Protein AF-A0A6A4F7N8-F1 (afdb_monomer)

Radius of gyration: 27.16 Å; Cα contacts (8 Å, |Δi|>4): 965; chains: 1; bounding box: 61×84×87 Å

Secondary structure (DSSP, 8-state):
---------------------PPPPP-S-SEEE---EE-S-SEEEE-TTT--TT-EEEEEEEEESSSEEEEEEEEEESS-EEEEEE-S-SEEEEEEPPTT--EEEEEEEEEEETTEEEEEEEEEEETTS-EEEEE---SEEEEEEPPTTEEEEEEEEEESSSEEEEEEEEEESS-----------S-----PPP----GGGEEE---EE-S-SEEEE-GGG--TT-EEEEEEEEESSSEEEEEEEEEESS-EEEEEE-S-SEEEEEEPPTT--EEEEEEEEEEETTEEEEEEEEEEETTS-EEEEE---SEEEEEEPPTTEEEEEEEEEESSSEEEEEEEEEETT--PPPTT------S-----S---TT------S---------------TTS-PPTT---BTTB-

Nearest PDB structures (foldseek):
  7v4z-assembly4_G  TM=8.578E-01  e=1.692E-09  Hordeum vulgare
  1ouw-assembly1_B  TM=8.356E-01  e=1.205E-08  Calystegia sepium
  7yww-assembly1_A  TM=8.250E-01  e=1.326E-08  Oryza sativa
  1ouw-assembly2_C  TM=8.397E-01  e=2.593E-08  Calystegia sepium
  4ddn-assembly1_B  TM=7.893E-01  e=7.774E-07  Ipomoea batatas

Solvent-accessible surface area (backbone atoms only — not comparable to full-atom values): 23179 Å² total; per-residue (Å²): 135,84,90,84,82,89,84,90,81,83,90,74,85,82,79,78,78,79,78,74,80,73,73,70,82,65,95,66,65,43,62,45,76,57,76,72,49,57,33,94,44,66,47,80,51,69,33,62,92,78,42,48,34,31,52,38,57,43,35,43,33,36,16,14,49,74,33,29,10,21,44,36,41,35,29,62,29,86,57,72,46,75,51,75,48,41,28,87,47,52,52,78,39,72,36,72,50,55,92,92,37,46,44,34,35,40,38,41,16,23,47,76,54,98,89,39,40,26,30,17,18,44,36,39,34,30,76,78,74,51,68,43,64,34,35,36,86,51,91,47,67,53,74,53,67,47,58,88,44,34,19,66,49,41,43,31,37,15,24,45,68,34,29,8,22,45,27,41,27,31,12,22,54,57,68,59,75,70,73,74,88,70,85,73,76,82,88,79,93,80,84,85,76,86,60,83,70,54,76,84,41,52,45,73,53,70,76,46,53,26,100,43,65,45,78,52,67,35,70,89,78,54,64,47,51,58,39,53,42,33,43,33,38,18,17,50,68,35,28,10,20,46,35,43,31,32,56,30,89,54,76,46,77,50,74,49,36,33,84,51,59,46,83,44,73,46,75,46,56,94,96,41,45,42,38,35,43,34,42,14,25,47,74,55,92,95,44,37,26,25,18,17,45,36,38,36,30,79,77,73,50,71,48,70,34,36,37,86,50,88,48,64,54,72,45,66,46,59,94,66,32,25,66,64,45,43,33,39,16,26,42,63,36,28,10,20,47,21,48,32,25,31,32,56,83,34,48,68,86,54,55,81,55,79,78,79,77,82,85,71,87,76,96,69,82,86,71,47,67,89,71,91,76,87,73,90,66,98,68,99,69,89,82,87,70,86,76,71,43,76,51,47,103,81,73,45,53,59,94,95,43,62,84,50,100,91,35,35

pLDDT: mean 78.77, std 23.26, range [24.44, 98.81]

InterPro domains:
  IPR001229 Jacalin-like lectin domain [PF01419] (35-168)
  IPR001229 Jacalin-like lectin domain [PF01419] (207-340)
  IPR001229 Jacalin-like lectin domain [PS51752] (31-172)
  IPR001229 Jacalin-like lectin domain [PS51752] (202-343)
  IPR001229 Jacalin-like lectin domain [SM00915] (42-172)
  IPR001229 Jacalin-like lectin domain [SM00915] (213-343)
  IPR036404 Jacalin-like lectin domain superfamily [G3DSA:2.100.10.30] (33-184)
  IPR036404 Jacalin-like lectin domain superfamily [G3DSA:2.100.10.30] (201-351)
  IPR036404 Jacalin-like lectin domain superfamily [SSF51101] (31-171)
  IPR036404 Jacalin-like lectin domain superfamily [SSF51101] (205-341)

Structure (mmCIF, N/CA/C/O backbone):
data_AF-A0A6A4F7N8-F1
#
_entry.id   AF-A0A6A4F7N8-F1
#
loop_
_atom_site.group_PDB
_atom_site.id
_atom_site.type_symbol
_atom_site.label_atom_id
_atom_site.label_alt_id
_atom_site.label_comp_id
_atom_site.label_asym_id
_atom_site.label_entity_id
_atom_site.label_seq_id
_atom_site.pdbx_PDB_ins_code
_atom_site.Cartn_x
_atom_site.Cartn_y
_atom_site.Cartn_z
_atom_site.occupancy
_atom_site.B_iso_or_equiv
_atom_site.auth_seq_id
_atom_site.auth_comp_id
_atom_site.auth_asym_id
_atom_site.auth_atom_id
_atom_site.pdbx_PDB_model_num
ATOM 1 N N . MET A 1 1 ? 27.878 -59.744 -62.818 1.00 39.66 1 MET A N 1
ATOM 2 C CA . MET A 1 1 ? 27.645 -59.749 -61.360 1.00 39.66 1 MET A CA 1
ATOM 3 C C . MET A 1 1 ? 26.436 -58.867 -61.068 1.00 39.66 1 MET A C 1
ATOM 5 O O . MET A 1 1 ? 26.346 -57.807 -61.661 1.00 39.66 1 MET A O 1
ATOM 9 N N . ALA A 1 2 ? 25.505 -59.391 -60.266 1.00 36.53 2 ALA A N 1
ATOM 10 C CA . ALA A 1 2 ? 24.404 -58.756 -59.524 1.00 36.53 2 ALA A CA 1
ATOM 11 C C . ALA A 1 2 ? 23.694 -57.479 -60.055 1.00 36.53 2 ALA A C 1
ATOM 13 O O . ALA A 1 2 ? 24.204 -56.371 -59.967 1.00 36.53 2 ALA A O 1
ATOM 14 N N . LYS A 1 3 ? 22.448 -57.689 -60.512 1.00 32.81 3 LYS A N 1
ATOM 15 C CA . LYS A 1 3 ? 21.167 -57.090 -60.061 1.00 32.81 3 LYS A CA 1
ATOM 16 C C . LYS A 1 3 ? 21.218 -55.771 -59.250 1.00 32.81 3 LYS A C 1
ATOM 18 O O . LYS A 1 3 ? 21.726 -55.768 -58.136 1.00 32.81 3 LYS A O 1
ATOM 23 N N . ALA A 1 4 ? 20.485 -54.752 -59.708 1.00 33.03 4 ALA A N 1
ATOM 24 C CA . ALA A 1 4 ? 19.748 -53.838 -58.827 1.00 33.03 4 ALA A CA 1
ATOM 25 C C . ALA A 1 4 ? 18.438 -53.404 -59.507 1.00 33.03 4 ALA A C 1
ATOM 27 O O . ALA A 1 4 ? 18.442 -52.892 -60.625 1.00 33.03 4 ALA A O 1
ATOM 28 N N . LEU A 1 5 ? 17.329 -53.719 -58.834 1.00 34.34 5 LEU A N 1
ATOM 29 C CA . LEU A 1 5 ? 15.962 -53.336 -59.163 1.00 34.34 5 LEU A CA 1
ATOM 30 C C . LEU A 1 5 ? 15.693 -51.894 -58.711 1.00 34.34 5 LEU A C 1
ATOM 32 O O . LEU A 1 5 ? 16.284 -51.408 -57.752 1.00 34.34 5 LEU A O 1
ATOM 36 N N . VAL A 1 6 ? 14.741 -51.290 -59.412 1.00 36.12 6 VAL A N 1
ATOM 37 C CA . VAL A 1 6 ? 14.016 -50.050 -59.127 1.00 36.12 6 VAL A CA 1
ATOM 38 C C . VAL A 1 6 ? 13.263 -50.142 -57.798 1.00 36.12 6 VAL A C 1
ATOM 40 O O . VAL A 1 6 ? 12.616 -51.157 -57.567 1.00 36.12 6 VAL A O 1
ATOM 43 N N . GLU A 1 7 ? 13.238 -49.060 -57.013 1.00 30.28 7 GLU A N 1
ATOM 44 C CA . GLU A 1 7 ? 11.998 -48.625 -56.357 1.00 30.28 7 GLU A CA 1
ATOM 45 C C . GLU A 1 7 ? 12.020 -47.139 -55.968 1.00 30.28 7 GLU A C 1
ATOM 47 O O . GLU A 1 7 ? 13.018 -46.578 -55.524 1.00 30.28 7 GLU A O 1
ATOM 52 N N . THR A 1 8 ? 10.880 -46.512 -56.230 1.00 35.34 8 THR A N 1
ATOM 53 C CA . THR A 1 8 ? 10.496 -45.119 -56.016 1.00 35.34 8 THR A CA 1
ATOM 54 C C . THR A 1 8 ? 10.197 -44.845 -54.543 1.00 35.34 8 THR A C 1
ATOM 56 O O . THR A 1 8 ? 9.385 -45.552 -53.952 1.00 35.34 8 THR A O 1
ATOM 59 N N . GLY A 1 9 ? 10.786 -43.789 -53.973 1.00 30.59 9 GLY A N 1
ATOM 60 C CA . GLY A 1 9 ? 10.521 -43.323 -52.609 1.00 30.59 9 GLY A CA 1
ATOM 61 C C . GLY A 1 9 ? 9.849 -41.950 -52.594 1.00 30.59 9 GLY A C 1
ATOM 62 O O . GLY A 1 9 ? 10.408 -40.974 -53.086 1.00 30.59 9 GLY A O 1
ATOM 63 N N . SER A 1 10 ? 8.638 -41.928 -52.043 1.00 32.28 10 SER A N 1
ATOM 64 C CA . SER A 1 10 ? 7.739 -40.800 -51.792 1.00 32.28 10 SER A CA 1
ATOM 65 C C . SER A 1 10 ? 8.387 -39.667 -50.990 1.00 32.28 10 SER A C 1
ATOM 67 O O . SER A 1 10 ? 8.992 -39.913 -49.950 1.00 32.28 10 SER A O 1
ATOM 69 N N . GLY A 1 11 ? 8.197 -38.421 -51.433 1.00 32.28 11 GLY A N 1
ATOM 70 C CA . GLY A 1 11 ? 8.477 -37.233 -50.631 1.00 32.28 11 GLY A CA 1
ATOM 71 C C . GLY A 1 11 ? 7.381 -37.024 -49.587 1.00 32.28 11 GLY A C 1
ATOM 72 O O . GLY A 1 11 ? 6.238 -36.760 -49.949 1.00 32.28 11 GLY A O 1
ATOM 73 N N . SER A 1 12 ? 7.742 -37.130 -48.310 1.00 29.95 12 SER A N 1
ATOM 74 C CA . SER A 1 12 ? 6.947 -36.625 -47.188 1.00 29.95 12 SER A CA 1
ATOM 75 C C . SER A 1 12 ? 7.610 -35.356 -46.667 1.00 29.95 12 SER A C 1
ATOM 77 O O . SER A 1 12 ? 8.801 -35.348 -46.368 1.00 29.95 12 SER A O 1
ATOM 79 N N . GLN A 1 13 ? 6.835 -34.274 -46.614 1.00 29.92 13 GLN A N 1
ATOM 80 C CA . GLN A 1 13 ? 7.189 -33.051 -45.908 1.00 29.92 13 GLN A CA 1
ATOM 81 C C . GLN A 1 13 ? 7.127 -33.332 -44.405 1.00 29.92 13 GLN A C 1
ATOM 83 O O . GLN A 1 13 ? 6.039 -33.481 -43.855 1.00 29.92 13 GLN A O 1
ATOM 88 N N . ASP A 1 14 ? 8.286 -33.392 -43.755 1.00 28.14 14 ASP A N 1
ATOM 89 C CA . ASP A 1 14 ? 8.378 -33.311 -42.300 1.00 28.14 14 ASP A CA 1
ATOM 90 C C . ASP A 1 14 ? 8.154 -31.853 -41.878 1.00 28.14 14 ASP A C 1
ATOM 92 O O . ASP A 1 14 ? 9.043 -31.002 -41.948 1.00 28.14 14 ASP A O 1
ATOM 96 N N . THR A 1 15 ? 6.928 -31.549 -41.460 1.00 29.78 15 THR A N 1
ATOM 97 C CA . THR A 1 15 ? 6.633 -30.400 -40.605 1.00 29.78 15 THR A CA 1
ATOM 98 C C . THR A 1 15 ? 7.180 -30.701 -39.215 1.00 29.78 15 THR A C 1
ATOM 100 O O . THR A 1 15 ? 6.550 -31.411 -38.435 1.00 29.78 15 THR A O 1
ATOM 103 N N . ALA A 1 16 ? 8.365 -30.176 -38.910 1.00 30.81 16 ALA A N 1
ATOM 104 C CA . ALA A 1 16 ? 8.870 -30.127 -37.547 1.00 30.81 16 ALA A CA 1
ATOM 105 C C . ALA A 1 16 ? 8.007 -29.142 -36.743 1.00 30.81 16 ALA A C 1
ATOM 107 O O . ALA A 1 16 ? 8.150 -27.924 -36.867 1.00 30.81 16 ALA A O 1
ATOM 108 N N . GLU A 1 17 ? 7.078 -29.677 -35.951 1.00 28.11 17 GLU A N 1
ATOM 109 C CA . GLU A 1 17 ? 6.433 -28.941 -34.870 1.00 28.11 17 GLU A CA 1
ATOM 110 C C . GLU A 1 17 ? 7.518 -28.462 -33.901 1.00 28.11 17 GLU A C 1
ATOM 112 O O . GLU A 1 17 ? 8.227 -29.246 -33.270 1.00 28.11 17 GLU A O 1
ATOM 117 N N . SER A 1 18 ? 7.664 -27.140 -33.828 1.00 30.22 18 SER A N 1
ATOM 118 C CA . SER A 1 18 ? 8.419 -26.452 -32.790 1.00 30.22 18 SER A CA 1
ATOM 119 C C . SER A 1 18 ? 7.802 -26.809 -31.441 1.00 30.22 18 SER A C 1
ATOM 121 O O . SER A 1 18 ? 6.701 -26.360 -31.114 1.00 30.22 18 SER A O 1
ATOM 123 N N . SER A 1 19 ? 8.502 -27.640 -30.671 1.00 29.81 19 SER A N 1
ATOM 124 C CA . SER A 1 19 ? 8.183 -27.935 -29.281 1.00 29.81 19 SER A CA 1
ATOM 125 C C . SER A 1 19 ? 8.354 -26.658 -28.460 1.00 29.81 19 SER A C 1
ATOM 127 O O . SER A 1 19 ? 9.439 -26.365 -27.954 1.00 29.81 19 SER A O 1
ATOM 129 N N . GLY A 1 20 ? 7.283 -25.870 -28.363 1.00 30.77 20 GLY A N 1
ATOM 130 C CA . GLY A 1 20 ? 7.174 -24.803 -27.384 1.00 30.77 20 GLY A CA 1
ATOM 131 C C . GLY A 1 20 ? 7.358 -25.414 -26.003 1.00 30.77 20 GLY A C 1
ATOM 132 O O . GLY A 1 20 ? 6.534 -26.209 -25.556 1.00 30.77 20 GLY A O 1
ATOM 133 N N . SER A 1 21 ? 8.472 -25.083 -25.356 1.00 34.00 21 SER A N 1
ATOM 134 C CA . SER A 1 21 ? 8.703 -25.396 -23.952 1.00 34.00 21 SER A CA 1
ATOM 135 C C . SER A 1 21 ? 7.669 -24.624 -23.138 1.00 34.00 21 SER A C 1
ATOM 137 O O . SER A 1 21 ? 7.878 -23.458 -22.813 1.00 34.00 21 SER A O 1
ATOM 139 N N . SER A 1 22 ? 6.520 -25.240 -22.858 1.00 37.38 22 SER A N 1
ATOM 140 C CA . SER A 1 22 ? 5.558 -24.692 -21.910 1.00 37.38 22 SER A CA 1
ATOM 141 C C . SER A 1 22 ? 6.234 -24.640 -20.547 1.00 37.38 22 SER A C 1
ATOM 143 O O . SER A 1 22 ? 6.645 -25.680 -20.026 1.00 37.38 22 SER A O 1
ATOM 145 N N . ALA A 1 23 ? 6.370 -23.435 -19.995 1.00 40.47 23 ALA A N 1
ATOM 146 C CA . ALA A 1 23 ? 6.816 -23.247 -18.625 1.00 40.47 23 ALA A CA 1
ATOM 147 C C . ALA A 1 23 ? 5.964 -24.125 -17.682 1.00 40.47 23 ALA A C 1
ATOM 149 O O . ALA A 1 23 ? 4.757 -24.264 -17.916 1.00 40.47 23 ALA A O 1
ATOM 150 N N . PRO A 1 24 ? 6.569 -24.753 -16.659 1.00 37.06 24 PRO A N 1
ATOM 151 C CA . PRO A 1 24 ? 5.823 -25.526 -15.675 1.00 37.06 24 PRO A CA 1
ATOM 152 C C . PRO A 1 24 ? 4.727 -24.655 -15.049 1.00 37.06 24 PRO A C 1
ATOM 154 O O . PRO A 1 24 ? 4.940 -23.474 -14.777 1.00 37.06 24 PRO A O 1
ATOM 157 N N . ALA A 1 25 ? 3.536 -25.230 -14.871 1.00 41.81 25 ALA A N 1
ATOM 158 C CA . ALA A 1 25 ? 2.401 -24.527 -14.285 1.00 41.81 25 ALA A CA 1
ATOM 159 C C . ALA A 1 25 ? 2.741 -24.117 -12.838 1.00 41.81 25 ALA A C 1
ATOM 161 O O . ALA A 1 25 ? 3.107 -24.992 -12.049 1.00 41.81 25 ALA A O 1
ATOM 162 N N . PRO A 1 26 ? 2.647 -22.826 -12.478 1.00 42.94 26 PRO A N 1
ATOM 163 C CA . PRO A 1 26 ? 2.973 -22.385 -11.131 1.00 42.94 26 PRO A CA 1
ATOM 164 C C . PRO A 1 26 ? 1.916 -22.881 -10.140 1.00 42.94 26 PRO A C 1
ATOM 166 O O . PRO A 1 26 ? 0.716 -22.781 -10.390 1.00 42.94 26 PRO A O 1
ATOM 169 N N . SER A 1 27 ? 2.370 -23.397 -8.999 1.00 49.97 27 SER A N 1
ATOM 170 C CA . SER A 1 27 ? 1.542 -23.796 -7.853 1.00 49.97 27 SER A CA 1
ATOM 171 C C . SER A 1 27 ? 1.444 -22.684 -6.792 1.00 49.97 27 SER A C 1
ATOM 173 O O . SER A 1 27 ? 1.339 -22.985 -5.606 1.00 49.97 27 SER A O 1
ATOM 175 N N . GLY A 1 28 ? 1.573 -21.413 -7.196 1.00 57.69 28 GLY A N 1
ATOM 176 C CA . GLY A 1 28 ? 1.680 -20.245 -6.308 1.00 57.69 28 GLY A CA 1
ATOM 177 C C . GLY A 1 28 ? 0.606 -19.170 -6.551 1.00 57.69 28 GLY A C 1
ATOM 178 O O . GLY A 1 28 ? -0.190 -19.304 -7.484 1.00 57.69 28 GLY A O 1
ATOM 179 N N . PRO A 1 29 ? 0.573 -18.099 -5.730 1.00 65.88 29 PRO A N 1
ATOM 180 C CA . PRO A 1 29 ? -0.436 -17.033 -5.800 1.00 65.88 29 PRO A CA 1
ATOM 181 C C . PRO A 1 29 ? -0.408 -16.276 -7.135 1.00 65.88 29 PRO A C 1
ATOM 183 O O . PRO A 1 29 ? 0.623 -16.201 -7.799 1.00 65.88 29 PRO A O 1
ATOM 186 N N . ALA A 1 30 ? -1.523 -15.668 -7.544 1.00 75.25 30 ALA A N 1
ATOM 187 C CA . ALA A 1 30 ? -1.609 -14.937 -8.815 1.00 75.25 30 ALA A CA 1
ATOM 188 C C . ALA A 1 30 ? -0.618 -13.758 -8.915 1.00 75.25 30 ALA A C 1
ATOM 190 O O . ALA A 1 30 ? -0.170 -13.421 -10.017 1.00 75.25 30 ALA A O 1
ATOM 191 N N . VAL A 1 31 ? -0.271 -13.160 -7.772 1.00 77.94 31 VAL A N 1
ATOM 192 C CA . VAL A 1 31 ? 0.552 -11.956 -7.634 1.00 77.94 31 VAL A CA 1
ATOM 193 C C . VAL A 1 31 ? 1.546 -12.140 -6.482 1.00 77.94 31 VAL A C 1
ATOM 195 O O . VAL A 1 31 ? 1.195 -12.743 -5.479 1.00 77.94 31 VAL A O 1
ATOM 198 N N . GLN A 1 32 ? 2.768 -11.616 -6.606 1.00 77.50 32 GLN A N 1
ATOM 199 C CA . GLN A 1 32 ? 3.774 -11.551 -5.538 1.00 77.50 32 GLN A CA 1
ATOM 200 C C . GLN A 1 32 ? 4.515 -10.211 -5.582 1.00 77.50 32 GLN A C 1
ATOM 202 O O . GLN A 1 32 ? 4.774 -9.679 -6.659 1.00 77.50 32 GLN A O 1
ATOM 207 N N . LEU A 1 33 ? 4.890 -9.664 -4.426 1.00 72.56 33 LEU A N 1
ATOM 208 C CA . LEU A 1 33 ? 5.700 -8.445 -4.347 1.00 72.56 33 LEU A CA 1
ATOM 209 C C . LEU A 1 33 ? 7.184 -8.789 -4.209 1.00 72.56 33 LEU A C 1
ATOM 211 O O . LEU A 1 33 ? 7.547 -9.748 -3.530 1.00 72.56 33 LEU A O 1
ATOM 215 N N . SER A 1 34 ? 8.049 -7.998 -4.838 1.00 73.94 34 SER A N 1
ATOM 216 C CA . SER A 1 34 ? 9.492 -8.076 -4.608 1.00 73.94 34 SER A CA 1
ATOM 217 C C . SER A 1 34 ? 9.927 -7.324 -3.345 1.00 73.94 34 SER A C 1
ATOM 219 O O . SER A 1 34 ? 9.156 -6.588 -2.738 1.00 73.94 34 SER A O 1
ATOM 221 N N . GLU A 1 35 ? 11.211 -7.425 -2.999 1.00 71.44 35 GLU A N 1
ATOM 222 C CA . GLU A 1 35 ? 11.867 -6.397 -2.180 1.00 71.44 35 GLU A CA 1
ATOM 223 C C . GLU A 1 35 ? 11.902 -5.035 -2.906 1.00 71.44 35 GLU A C 1
ATOM 225 O O . GLU A 1 35 ? 11.651 -4.947 -4.113 1.00 71.44 35 GLU A O 1
ATOM 230 N N . THR A 1 36 ? 12.218 -3.970 -2.170 1.00 77.88 36 THR A N 1
ATOM 231 C CA . THR A 1 36 ? 12.281 -2.597 -2.690 1.00 77.88 36 THR A CA 1
ATOM 232 C C . THR A 1 36 ? 13.697 -2.042 -2.676 1.00 77.88 36 THR A C 1
ATOM 234 O O . THR A 1 36 ? 14.453 -2.281 -1.737 1.00 77.88 36 THR A O 1
ATOM 237 N N . PHE A 1 37 ? 14.006 -1.193 -3.649 1.00 78.50 37 PHE A N 1
ATOM 238 C CA . PHE A 1 37 ? 15.252 -0.434 -3.737 1.00 78.50 37 PHE A CA 1
ATOM 239 C C . PHE A 1 37 ? 14.975 1.064 -3.617 1.00 78.50 37 PHE A C 1
ATOM 241 O O . PHE A 1 37 ? 13.928 1.516 -4.071 1.00 78.50 37 PHE A O 1
ATOM 248 N N . GLY A 1 38 ? 15.906 1.840 -3.056 1.00 88.75 38 GLY A N 1
ATOM 249 C CA . GLY A 1 38 ? 15.781 3.298 -2.937 1.00 88.75 38 GLY A CA 1
ATOM 250 C C . GLY A 1 38 ? 15.527 3.785 -1.511 1.00 88.75 38 GLY A C 1
ATOM 251 O O . GLY A 1 38 ? 16.047 3.209 -0.557 1.00 88.75 38 GLY A O 1
ATOM 252 N N . GLY A 1 39 ? 14.778 4.880 -1.349 1.00 75.12 39 GLY A N 1
ATOM 253 C CA . GLY A 1 39 ? 14.592 5.507 -0.036 1.00 75.12 39 GLY A CA 1
ATOM 254 C C . GLY A 1 39 ? 13.250 6.210 0.187 1.00 75.12 39 GLY A C 1
ATOM 255 O O . GLY A 1 39 ? 12.365 6.181 -0.658 1.00 75.12 39 GLY A O 1
ATOM 256 N N . PRO A 1 40 ? 13.065 6.829 1.364 1.00 72.94 40 PRO A N 1
ATOM 257 C CA . PRO A 1 40 ? 11.741 7.121 1.922 1.00 72.94 40 PRO A CA 1
ATOM 258 C C . PRO A 1 40 ? 11.077 8.398 1.380 1.00 72.94 40 PRO A C 1
ATOM 260 O O . PRO A 1 40 ? 10.094 8.862 1.951 1.00 72.94 40 PRO A O 1
ATOM 263 N N . HIS A 1 41 ? 11.615 9.015 0.330 1.00 77.06 41 HIS A N 1
ATOM 264 C CA . HIS A 1 41 ? 11.102 10.280 -0.209 1.00 77.06 41 HIS A CA 1
ATOM 265 C C . HIS A 1 41 ? 10.006 10.039 -1.256 1.00 77.06 41 HIS A C 1
ATOM 267 O O . HIS A 1 41 ? 9.664 8.894 -1.518 1.00 77.06 41 HIS A O 1
ATOM 273 N N . GLY A 1 42 ? 9.409 11.101 -1.801 1.00 79.12 42 GLY A N 1
ATOM 274 C CA . GLY A 1 42 ? 8.319 10.993 -2.779 1.00 79.12 42 GLY A CA 1
ATOM 275 C C . GLY A 1 42 ? 6.948 10.663 -2.172 1.00 79.12 42 GLY A C 1
ATOM 276 O O . GLY A 1 42 ? 6.782 10.594 -0.950 1.00 79.12 42 GLY A O 1
ATOM 277 N N . ASN A 1 43 ? 5.960 10.486 -3.046 1.00 73.94 43 ASN A N 1
ATOM 278 C CA . ASN A 1 43 ? 4.599 10.039 -2.758 1.00 73.94 43 ASN A CA 1
ATOM 279 C C . ASN A 1 43 ? 4.467 8.551 -3.077 1.00 73.94 43 ASN A C 1
ATOM 281 O O . ASN A 1 43 ? 5.118 8.060 -3.987 1.00 73.94 43 ASN A O 1
ATOM 285 N N . GLU A 1 44 ? 3.629 7.829 -2.345 1.00 74.06 44 GLU A N 1
ATOM 286 C CA . GLU A 1 44 ? 3.449 6.389 -2.556 1.00 74.06 44 GLU A CA 1
ATOM 287 C C . GLU A 1 44 ? 2.588 6.082 -3.784 1.00 74.06 44 GLU A C 1
ATOM 289 O O . GLU A 1 44 ? 1.570 6.736 -4.019 1.00 74.06 44 GLU A O 1
ATOM 294 N N . PHE A 1 45 ? 2.954 5.025 -4.510 1.00 77.38 45 PHE A N 1
ATOM 295 C CA . PHE A 1 45 ? 2.166 4.451 -5.598 1.00 77.38 45 PHE A CA 1
ATOM 296 C C . PHE A 1 45 ? 2.171 2.916 -5.527 1.00 77.38 45 PHE A C 1
ATOM 298 O O . PHE A 1 45 ? 3.107 2.302 -5.007 1.00 77.38 45 PHE A O 1
ATOM 305 N N . SER A 1 46 ? 1.128 2.275 -6.061 1.00 81.81 46 SER A N 1
ATOM 306 C CA . SER A 1 46 ? 1.080 0.816 -6.216 1.00 81.81 46 SER A CA 1
ATOM 307 C C . SER A 1 46 ? 0.103 0.384 -7.306 1.00 81.81 46 SER A C 1
ATOM 309 O O . SER A 1 46 ? -1.065 0.775 -7.303 1.00 81.81 46 SER A O 1
ATOM 311 N N . ASP A 1 47 ? 0.576 -0.494 -8.186 1.00 75.88 47 ASP A N 1
ATOM 312 C CA . ASP A 1 47 ? -0.205 -1.158 -9.232 1.00 75.88 47 ASP A CA 1
ATOM 313 C C . ASP A 1 47 ? -0.759 -2.514 -8.773 1.00 75.88 47 ASP A C 1
ATOM 315 O O . ASP A 1 47 ? -1.478 -3.174 -9.523 1.00 75.88 47 ASP A O 1
ATOM 319 N N . GLN A 1 48 ? -0.446 -2.954 -7.547 1.00 75.69 48 GLN A N 1
ATOM 320 C CA . GLN A 1 48 ? -0.741 -4.308 -7.063 1.00 75.69 48 GLN A CA 1
ATOM 321 C C . GLN A 1 48 ? -2.219 -4.690 -7.216 1.00 75.69 48 GLN A C 1
ATOM 323 O O . GLN A 1 48 ? -2.520 -5.788 -7.664 1.00 75.69 48 GLN A O 1
ATOM 328 N N . SER A 1 49 ? -3.143 -3.777 -6.896 1.00 70.62 49 SER A N 1
ATOM 329 C CA . SER A 1 49 ? -4.593 -4.031 -6.994 1.00 70.62 49 SER A CA 1
ATOM 330 C C . SER A 1 49 ? -5.113 -4.184 -8.430 1.00 70.62 49 SER A C 1
ATOM 332 O O . SER A 1 49 ? -6.213 -4.693 -8.640 1.00 70.62 49 SER A O 1
ATOM 334 N N . ALA A 1 50 ? -4.343 -3.723 -9.417 1.00 73.69 50 ALA A N 1
ATOM 335 C CA . ALA A 1 50 ? -4.674 -3.787 -10.836 1.00 73.69 50 ALA A CA 1
ATOM 336 C C . ALA A 1 50 ? -3.896 -4.889 -11.579 1.00 73.69 50 ALA A C 1
ATOM 338 O O . ALA A 1 50 ? -4.267 -5.253 -12.702 1.00 73.69 50 ALA A O 1
ATOM 339 N N . ALA A 1 51 ? -2.827 -5.409 -10.973 1.00 79.75 51 ALA A N 1
ATOM 340 C CA . ALA A 1 51 ? -2.032 -6.505 -11.500 1.00 79.75 51 ALA A CA 1
ATOM 341 C C . ALA A 1 51 ? -2.778 -7.840 -11.337 1.00 79.75 51 ALA A C 1
ATOM 343 O O . ALA A 1 51 ? -3.372 -8.118 -10.300 1.00 79.75 51 ALA A O 1
ATOM 344 N N . THR A 1 52 ? -2.773 -8.667 -12.379 1.00 83.69 52 THR A N 1
ATOM 345 C CA . THR A 1 52 ? -3.528 -9.929 -12.445 1.00 83.69 52 THR A CA 1
ATOM 346 C C . THR A 1 52 ? -2.704 -11.012 -13.136 1.00 83.69 52 THR A C 1
ATOM 348 O O . THR A 1 52 ? -1.777 -10.721 -13.892 1.00 83.69 52 THR A O 1
ATOM 351 N N . SER A 1 53 ? -3.027 -12.282 -12.888 1.00 86.75 53 SER A N 1
ATOM 352 C CA . SER A 1 53 ? -2.369 -13.392 -13.583 1.00 86.75 53 SER A CA 1
ATOM 353 C C . SER A 1 53 ? -2.686 -13.394 -15.087 1.00 86.75 53 SER A C 1
ATOM 355 O O . SER A 1 53 ? -3.696 -12.855 -15.545 1.00 86.75 53 SER A O 1
ATOM 357 N N . GLY A 1 54 ? -1.807 -13.996 -15.885 1.00 86.06 54 GLY A N 1
ATOM 358 C CA . GLY A 1 54 ? -1.972 -14.075 -17.336 1.00 86.06 54 GLY A CA 1
ATOM 359 C C . GLY A 1 54 ? -1.815 -12.743 -18.069 1.00 86.06 54 GLY A C 1
ATOM 360 O O . GLY A 1 54 ? -2.276 -12.616 -19.207 1.00 86.06 54 GLY A O 1
ATOM 361 N N . GLN A 1 55 ? -1.189 -11.739 -17.442 1.00 94.56 55 GLN A N 1
ATOM 362 C CA . GLN A 1 55 ? -0.934 -10.463 -18.100 1.00 94.56 55 GLN A CA 1
ATOM 363 C C . GLN A 1 55 ? -0.103 -10.629 -19.380 1.00 94.56 55 GLN A C 1
ATOM 365 O O . GLN A 1 55 ? 0.790 -11.463 -19.477 1.00 94.56 55 GLN A O 1
ATOM 370 N N . THR A 1 56 ? -0.383 -9.809 -20.389 1.00 96.00 56 THR A N 1
ATOM 371 C CA . THR A 1 56 ? 0.448 -9.706 -21.594 1.00 96.00 56 THR A CA 1
ATOM 372 C C . THR A 1 56 ? 1.041 -8.311 -21.667 1.00 96.00 56 THR A C 1
ATOM 374 O O . THR A 1 56 ? 0.356 -7.355 -22.053 1.00 96.00 56 THR A O 1
ATOM 377 N N . ILE A 1 57 ? 2.314 -8.205 -21.289 1.00 98.06 57 ILE A N 1
ATOM 378 C CA . ILE A 1 57 ? 3.087 -6.967 -21.357 1.00 98.06 57 ILE A CA 1
ATOM 379 C C . ILE A 1 57 ? 3.524 -6.724 -22.801 1.00 98.06 57 ILE A C 1
ATOM 381 O O . ILE A 1 57 ? 4.025 -7.619 -23.473 1.00 98.06 57 ILE A O 1
ATOM 385 N N . THR A 1 58 ? 3.317 -5.505 -23.287 1.00 97.81 58 THR A N 1
ATOM 386 C CA . THR A 1 58 ? 3.625 -5.117 -24.673 1.00 97.81 58 THR A CA 1
ATOM 387 C C . THR A 1 58 ? 4.803 -4.168 -24.771 1.00 97.81 58 THR A C 1
ATOM 389 O O . THR A 1 58 ? 5.589 -4.258 -25.717 1.00 97.81 58 THR A O 1
ATOM 392 N N . SER A 1 59 ? 4.967 -3.280 -23.794 1.00 98.31 59 SER A N 1
ATOM 393 C CA . SER A 1 59 ? 6.133 -2.417 -23.728 1.00 98.31 59 SER A CA 1
ATOM 394 C C . SER A 1 59 ? 6.459 -2.002 -22.298 1.00 98.31 59 SER A C 1
ATOM 396 O O . SER A 1 59 ? 5.588 -1.956 -21.426 1.00 98.31 59 SER A O 1
ATOM 398 N N . LEU A 1 60 ? 7.736 -1.695 -22.087 1.00 98.81 60 LEU A N 1
ATOM 399 C CA . LEU A 1 60 ? 8.239 -1.003 -20.911 1.00 98.81 60 LEU A CA 1
ATOM 400 C C . LEU A 1 60 ? 9.072 0.190 -21.372 1.00 98.81 60 LEU A C 1
ATOM 402 O O . LEU A 1 60 ? 10.031 0.033 -22.127 1.00 98.81 60 LEU A O 1
ATOM 406 N N . THR A 1 61 ? 8.721 1.378 -20.897 1.00 98.81 61 THR A N 1
ATOM 407 C CA . THR A 1 61 ? 9.509 2.597 -21.072 1.00 98.81 61 THR A CA 1
ATOM 408 C C . THR A 1 61 ? 10.128 3.008 -19.746 1.00 98.81 61 THR A C 1
ATOM 410 O O . THR A 1 61 ? 9.420 3.151 -18.753 1.00 98.81 61 THR A O 1
ATOM 413 N N . VAL A 1 62 ? 11.439 3.238 -19.751 1.00 98.75 62 VAL A N 1
ATOM 414 C CA . VAL A 1 62 ? 12.193 3.822 -18.639 1.00 98.75 62 VAL A CA 1
ATOM 415 C C . VAL A 1 62 ? 12.685 5.194 -19.083 1.00 98.75 62 VAL A C 1
ATOM 417 O O . VAL A 1 62 ? 13.362 5.308 -20.105 1.00 98.75 62 VAL A O 1
ATOM 420 N N . ARG A 1 63 ? 12.327 6.243 -18.345 1.00 98.62 63 ARG A N 1
ATOM 421 C CA . ARG A 1 63 ? 12.808 7.609 -18.571 1.00 98.62 63 ARG A CA 1
ATOM 422 C C . ARG A 1 63 ? 13.963 7.886 -17.628 1.00 98.62 63 ARG A C 1
ATOM 424 O O . ARG A 1 63 ? 13.809 7.714 -16.421 1.00 98.62 63 ARG A O 1
ATOM 431 N N . GLY A 1 64 ? 15.103 8.303 -18.164 1.00 97.56 64 GLY A N 1
ATOM 432 C CA . GLY A 1 64 ? 16.233 8.660 -17.317 1.00 97.56 64 GLY A CA 1
ATOM 433 C C . GLY A 1 64 ? 17.273 9.534 -17.999 1.00 97.56 64 GLY A C 1
ATOM 434 O O . GLY A 1 64 ? 17.421 9.521 -19.221 1.00 97.56 64 GLY A O 1
ATOM 435 N N . GLY A 1 65 ? 17.994 10.283 -17.172 1.00 95.62 65 GLY A N 1
ATOM 436 C CA . GLY A 1 65 ? 19.218 11.006 -17.511 1.00 95.62 65 GLY A CA 1
ATOM 437 C C . GLY A 1 65 ? 20.335 10.591 -16.557 1.00 95.62 65 GLY A C 1
ATOM 438 O O . GLY A 1 65 ? 20.860 9.485 -16.658 1.00 95.62 65 GLY A O 1
ATOM 439 N N . ASP A 1 66 ? 20.660 11.451 -15.590 1.00 96.44 66 ASP A N 1
ATOM 440 C CA . ASP A 1 66 ? 21.547 11.081 -14.476 1.00 96.44 66 ASP A CA 1
ATOM 441 C C . ASP A 1 66 ? 20.859 10.135 -13.477 1.00 96.44 66 ASP A C 1
ATOM 443 O O . ASP A 1 66 ? 21.521 9.332 -12.819 1.00 96.44 66 ASP A O 1
ATOM 447 N N . ARG A 1 67 ? 19.532 10.247 -13.358 1.00 97.88 67 ARG A N 1
ATOM 448 C CA . ARG A 1 67 ? 18.652 9.469 -12.476 1.00 97.88 67 ARG A CA 1
ATOM 449 C C . ARG A 1 67 ? 17.439 8.973 -13.256 1.00 97.88 67 ARG A C 1
ATOM 451 O O . ARG A 1 67 ? 17.296 9.300 -14.434 1.00 97.88 67 ARG A O 1
ATOM 458 N N . ILE A 1 68 ? 16.601 8.160 -12.620 1.00 98.62 68 ILE A N 1
ATOM 459 C CA . ILE A 1 68 ? 15.348 7.690 -13.209 1.00 98.62 68 ILE A CA 1
ATOM 460 C C . ILE A 1 68 ? 14.242 8.698 -12.930 1.00 98.62 68 ILE A C 1
ATOM 462 O O . ILE A 1 68 ? 13.836 8.896 -11.786 1.00 98.62 68 ILE A O 1
ATOM 466 N N . ASP A 1 69 ? 13.731 9.289 -14.001 1.00 98.56 69 ASP A N 1
ATOM 467 C CA . ASP A 1 69 ? 12.642 10.252 -13.957 1.00 98.56 69 ASP A CA 1
ATOM 468 C C . ASP A 1 69 ? 11.283 9.547 -13.884 1.00 98.56 69 ASP A C 1
ATOM 470 O O . ASP A 1 69 ? 10.420 9.968 -13.123 1.00 98.56 69 ASP A O 1
ATOM 474 N N . GLY A 1 70 ? 11.085 8.449 -14.625 1.00 98.00 70 GLY A N 1
ATOM 475 C CA . GLY A 1 70 ? 9.781 7.785 -14.668 1.00 98.00 70 GLY A CA 1
ATOM 476 C C . GLY A 1 70 ? 9.735 6.440 -15.387 1.00 98.00 70 GLY A C 1
ATOM 477 O O . GLY A 1 70 ? 10.675 6.027 -16.071 1.00 98.00 70 GLY A O 1
ATOM 478 N N . LEU A 1 71 ? 8.604 5.755 -15.234 1.00 98.44 71 LEU A N 1
ATOM 479 C CA . LEU A 1 71 ? 8.329 4.420 -15.764 1.00 98.44 71 LEU A CA 1
ATOM 480 C C . LEU A 1 71 ? 6.971 4.387 -16.464 1.00 98.44 71 LEU A C 1
ATOM 482 O O . LEU A 1 71 ? 6.025 5.060 -16.060 1.00 98.44 71 LEU A O 1
ATOM 486 N N . THR A 1 72 ? 6.853 3.592 -17.526 1.00 98.69 72 THR A N 1
ATOM 487 C CA . THR A 1 72 ? 5.557 3.274 -18.139 1.00 98.69 72 THR A CA 1
ATOM 488 C C . THR A 1 72 ? 5.505 1.823 -18.598 1.00 98.69 72 THR A C 1
ATOM 490 O O . THR A 1 72 ? 6.319 1.423 -19.428 1.00 98.69 72 THR A O 1
ATOM 493 N N . LEU A 1 73 ? 4.543 1.052 -18.085 1.00 98.75 73 LEU A N 1
ATOM 494 C CA . LEU A 1 73 ? 4.290 -0.343 -18.460 1.00 98.75 73 LEU A CA 1
ATOM 495 C C . LEU A 1 73 ? 2.956 -0.453 -19.198 1.00 98.75 73 LEU A C 1
ATOM 497 O O . LEU A 1 73 ? 1.919 -0.034 -18.682 1.00 98.75 73 LEU A O 1
ATOM 501 N N . GLU A 1 74 ? 2.975 -1.037 -20.394 1.00 98.25 74 GLU A N 1
ATOM 502 C CA . GLU A 1 74 ? 1.779 -1.232 -21.216 1.00 98.25 74 GLU A CA 1
ATOM 503 C C . GLU A 1 74 ? 1.340 -2.697 -21.220 1.00 98.25 74 GLU A C 1
ATOM 505 O O . GLU A 1 74 ? 2.056 -3.587 -21.689 1.00 98.25 74 GLU A O 1
ATOM 510 N N . VAL A 1 75 ? 0.118 -2.936 -20.755 1.00 97.69 75 VAL A N 1
ATOM 511 C CA . VAL A 1 75 ? -0.520 -4.249 -20.653 1.00 97.69 75 VAL A CA 1
ATOM 512 C C . VAL A 1 75 ? -1.637 -4.325 -21.686 1.00 97.69 75 VAL A C 1
ATOM 514 O O . VAL A 1 75 ? -2.489 -3.442 -21.744 1.00 97.69 75 VAL A O 1
ATOM 517 N N . SER A 1 76 ? -1.670 -5.382 -22.495 1.00 96.31 76 SER A N 1
ATOM 518 C CA . SER A 1 76 ? -2.712 -5.574 -23.519 1.00 96.31 76 SER A CA 1
ATOM 519 C C . SER A 1 76 ? -3.813 -6.548 -23.104 1.00 96.31 76 SER A C 1
ATOM 521 O O . SER A 1 76 ? -4.966 -6.358 -23.492 1.00 96.31 76 SER A O 1
ATOM 523 N N . ALA A 1 77 ? -3.475 -7.554 -22.296 1.00 89.50 77 ALA A N 1
ATOM 524 C CA . ALA A 1 77 ? -4.373 -8.603 -21.823 1.00 89.50 77 ALA A CA 1
ATOM 525 C C . ALA A 1 77 ? -4.044 -8.975 -20.361 1.00 89.50 77 ALA A C 1
ATOM 527 O O . ALA A 1 77 ? -2.930 -8.682 -19.927 1.00 89.50 77 ALA A O 1
ATOM 528 N N . PRO A 1 78 ? -4.973 -9.591 -19.601 1.00 87.31 78 PRO A N 1
ATOM 529 C CA . PRO A 1 78 ? -6.372 -9.865 -19.966 1.00 87.31 78 PRO A CA 1
ATOM 530 C C . PRO A 1 78 ? -7.221 -8.589 -20.091 1.00 87.31 78 PRO A C 1
ATOM 532 O O . PRO A 1 78 ? -8.239 -8.580 -20.780 1.00 87.31 78 PRO A O 1
ATOM 535 N N . LYS A 1 79 ? -6.764 -7.491 -19.484 1.00 84.94 79 LYS A N 1
ATOM 536 C CA . LYS A 1 79 ? -7.343 -6.153 -19.596 1.00 84.94 79 LYS A CA 1
ATOM 537 C C . LYS A 1 79 ? -6.268 -5.184 -20.075 1.00 84.94 79 LYS A C 1
ATOM 539 O O . LYS A 1 79 ? -5.143 -5.227 -19.585 1.00 84.94 79 LYS A O 1
ATOM 544 N N . THR A 1 80 ? -6.619 -4.300 -21.005 1.00 92.62 80 THR A N 1
ATOM 545 C CA . THR A 1 80 ? -5.712 -3.231 -21.428 1.00 92.62 80 THR A CA 1
ATOM 546 C C . THR A 1 80 ? -5.515 -2.237 -20.287 1.00 92.62 80 THR A C 1
ATOM 548 O O . THR A 1 80 ? -6.496 -1.692 -19.774 1.00 92.62 80 THR A O 1
ATOM 551 N N . GLN A 1 81 ? -4.266 -2.026 -19.881 1.00 92.69 81 GLN A N 1
ATOM 552 C CA . GLN A 1 81 ? -3.884 -1.138 -18.782 1.00 92.69 81 GLN A CA 1
ATOM 553 C C . GLN A 1 81 ? -2.567 -0.435 -19.113 1.00 92.69 81 GLN A C 1
ATOM 555 O O . GLN A 1 81 ? -1.722 -0.977 -19.827 1.00 92.69 81 GLN A O 1
ATOM 560 N N . THR A 1 82 ? -2.393 0.762 -18.567 1.00 96.50 82 THR A N 1
ATOM 561 C CA . THR A 1 82 ? -1.138 1.509 -18.634 1.00 96.50 82 THR A CA 1
ATOM 562 C C . THR A 1 82 ? -0.817 1.983 -17.229 1.00 96.50 82 THR A C 1
ATOM 564 O O . THR A 1 82 ? -1.624 2.694 -16.630 1.00 96.50 82 THR A O 1
ATOM 567 N N . PHE A 1 83 ? 0.341 1.581 -16.717 1.00 96.00 83 PHE A N 1
ATOM 568 C CA . PHE A 1 83 ? 0.862 2.058 -15.439 1.00 96.00 83 PHE A CA 1
ATOM 569 C C . PHE A 1 83 ? 1.948 3.085 -15.716 1.00 96.00 83 PHE A C 1
ATOM 571 O O . PHE A 1 83 ? 2.881 2.781 -16.458 1.00 96.00 83 PHE A O 1
ATOM 578 N N . THR A 1 84 ? 1.819 4.288 -15.159 1.00 96.88 84 THR A N 1
ATOM 579 C CA . THR A 1 84 ? 2.769 5.390 -15.348 1.00 96.88 84 THR A CA 1
ATOM 580 C C . THR A 1 84 ? 3.081 6.025 -14.004 1.00 96.88 84 THR A C 1
ATOM 582 O O . THR A 1 84 ? 2.159 6.478 -13.331 1.00 96.88 84 THR A O 1
ATOM 585 N N . HIS A 1 85 ? 4.371 6.090 -13.672 1.00 97.06 85 HIS A N 1
ATOM 586 C CA . HIS A 1 85 ? 4.887 6.621 -12.406 1.00 97.06 85 HIS A CA 1
ATOM 587 C C . HIS A 1 85 ? 6.099 7.519 -12.662 1.00 97.06 85 HIS A C 1
ATOM 589 O O . HIS A 1 85 ? 6.819 7.327 -13.649 1.00 97.06 85 HIS A O 1
ATOM 595 N N . GLY A 1 86 ? 6.338 8.471 -11.768 1.00 96.56 86 GLY A N 1
ATOM 596 C CA . GLY A 1 86 ? 7.387 9.481 -11.873 1.00 96.56 86 GLY A CA 1
ATOM 597 C C . GLY A 1 86 ? 7.047 10.659 -12.790 1.00 96.56 86 GLY A C 1
ATOM 598 O O . GLY A 1 86 ? 5.908 10.860 -13.223 1.00 96.56 86 GLY A O 1
ATOM 599 N N . GLY A 1 87 ? 8.066 11.462 -13.083 1.00 93.31 87 GLY A N 1
ATOM 600 C CA . GLY A 1 87 ? 7.962 12.684 -13.862 1.00 93.31 87 GLY A CA 1
ATOM 601 C C . GLY A 1 87 ? 8.145 12.491 -15.368 1.00 93.31 87 GLY A C 1
ATOM 602 O O . GLY A 1 87 ? 8.432 11.417 -15.900 1.00 93.31 87 GLY A O 1
ATOM 603 N N . THR A 1 88 ? 8.003 13.601 -16.094 1.00 94.88 88 THR A N 1
ATOM 604 C CA . THR A 1 88 ? 8.188 13.654 -17.555 1.00 94.88 88 THR A CA 1
ATOM 605 C C . THR A 1 88 ? 9.619 13.989 -17.979 1.00 94.88 88 THR A C 1
ATOM 607 O O . THR A 1 88 ? 9.860 14.195 -19.170 1.00 94.88 88 THR A O 1
ATOM 610 N N . GLY A 1 89 ? 10.543 14.113 -17.022 1.00 95.62 89 GLY A N 1
ATOM 611 C CA . GLY A 1 89 ? 11.958 14.373 -17.272 1.00 95.62 89 GLY A CA 1
ATOM 612 C C . GLY A 1 89 ? 12.675 13.191 -17.933 1.00 95.62 89 GLY A C 1
ATOM 613 O O . GLY A 1 89 ? 12.056 12.177 -18.277 1.00 95.62 89 GLY A O 1
ATOM 614 N N . GLY A 1 90 ? 13.982 13.349 -18.140 1.00 96.88 90 GLY A N 1
ATOM 615 C CA . GLY A 1 90 ? 14.838 12.346 -18.776 1.00 96.88 90 GLY A CA 1
ATOM 616 C C . GLY A 1 90 ? 14.496 12.040 -20.239 1.00 96.88 90 GLY A C 1
ATOM 617 O O . GLY A 1 90 ? 13.495 12.505 -20.797 1.00 96.88 90 GLY A O 1
ATOM 618 N N . ASP A 1 91 ? 15.330 11.210 -20.865 1.00 97.94 91 ASP A N 1
ATOM 619 C CA . ASP A 1 91 ? 15.062 10.678 -22.200 1.00 97.94 91 ASP A CA 1
ATOM 620 C C . ASP A 1 91 ? 14.387 9.299 -22.093 1.00 97.94 91 ASP A C 1
ATOM 622 O O . ASP A 1 91 ? 14.806 8.463 -21.284 1.00 97.94 91 ASP A O 1
ATOM 626 N N . PRO A 1 92 ? 13.327 9.024 -22.878 1.00 98.25 92 PRO A N 1
ATOM 627 C CA . PRO A 1 92 ? 12.646 7.739 -22.838 1.00 98.25 92 PRO A CA 1
ATOM 628 C C . PRO A 1 9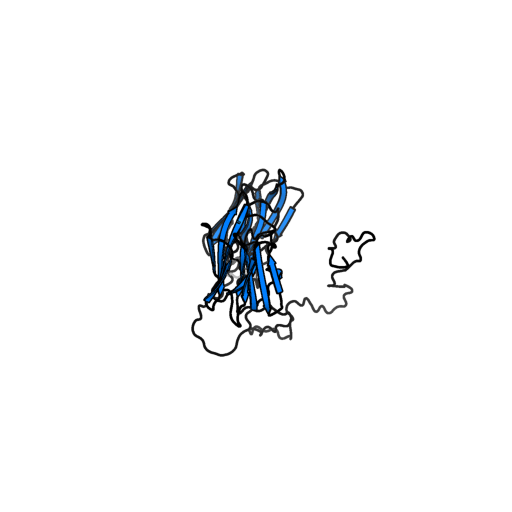2 ? 13.446 6.665 -23.581 1.00 98.25 92 PRO A C 1
ATOM 630 O O . PRO A 1 92 ? 13.761 6.806 -24.763 1.00 98.25 92 PRO A O 1
ATOM 633 N N . SER A 1 93 ? 13.688 5.545 -22.907 1.00 98.44 93 SER A N 1
ATOM 634 C CA . SER A 1 93 ? 14.161 4.298 -23.506 1.00 98.44 93 SER A CA 1
ATOM 635 C C . SER A 1 93 ? 13.043 3.265 -23.434 1.00 98.44 93 SER A C 1
ATOM 637 O O . SER A 1 93 ? 12.586 2.925 -22.346 1.00 98.44 93 SER A O 1
ATOM 639 N N . THR A 1 94 ? 12.581 2.774 -24.584 1.00 98.62 94 THR A N 1
ATOM 640 C CA . THR A 1 94 ? 11.435 1.854 -24.667 1.00 98.62 94 THR A CA 1
ATOM 641 C C . THR A 1 94 ? 11.861 0.492 -25.193 1.00 98.62 94 THR A C 1
ATOM 643 O O . THR A 1 94 ? 12.403 0.390 -26.295 1.00 98.62 94 THR A O 1
ATOM 646 N N . LEU A 1 95 ? 11.524 -0.560 -24.449 1.00 98.44 95 LEU A N 1
ATOM 647 C CA . LEU A 1 95 ? 11.518 -1.937 -24.925 1.00 98.44 95 LEU A CA 1
ATOM 648 C C . LEU A 1 95 ? 10.112 -2.315 -25.372 1.00 98.44 95 LEU A C 1
ATOM 650 O O . LEU A 1 95 ? 9.165 -2.207 -24.596 1.00 98.44 95 LEU A O 1
ATOM 654 N N . LYS A 1 96 ? 9.982 -2.789 -26.610 1.00 98.44 96 LYS A N 1
ATOM 655 C CA . LYS A 1 96 ? 8.773 -3.468 -27.088 1.00 98.44 96 LYS A CA 1
ATOM 656 C C . LYS A 1 96 ? 9.004 -4.966 -27.004 1.00 98.44 96 LYS A C 1
ATOM 658 O O . LYS A 1 96 ? 9.998 -5.441 -27.545 1.00 98.44 96 LYS A O 1
ATOM 663 N N . LEU A 1 97 ? 8.095 -5.674 -26.348 1.00 97.69 97 LEU A N 1
ATOM 664 C CA . LEU A 1 97 ? 8.212 -7.111 -26.153 1.00 97.69 97 LEU A CA 1
ATOM 665 C C . LEU A 1 97 ? 7.683 -7.841 -27.392 1.00 97.69 97 LEU A C 1
ATOM 667 O O . LEU A 1 97 ? 6.655 -7.474 -27.970 1.00 97.69 97 LEU A O 1
ATOM 671 N N . GLY A 1 98 ? 8.407 -8.873 -27.812 1.00 95.69 98 GLY A N 1
ATOM 672 C CA . GLY A 1 98 ? 7.966 -9.828 -28.814 1.00 95.69 98 GLY A CA 1
ATOM 673 C C . GLY A 1 98 ? 6.828 -10.717 -28.309 1.00 95.69 98 GLY A C 1
ATOM 674 O O . GLY A 1 98 ? 6.465 -10.731 -27.134 1.00 95.69 98 GLY A O 1
ATOM 675 N N . GLN A 1 99 ? 6.247 -11.500 -29.216 1.00 92.69 99 GLN A N 1
ATOM 676 C CA . GLN A 1 99 ? 5.180 -12.431 -28.857 1.00 92.69 99 GLN A CA 1
ATOM 677 C C . GLN A 1 99 ? 5.689 -13.487 -27.863 1.00 92.69 99 GLN A C 1
ATOM 679 O O . GLN A 1 99 ? 6.614 -14.232 -28.175 1.00 92.69 99 GLN A O 1
ATOM 684 N N . GLY A 1 100 ? 5.055 -13.569 -26.689 1.00 88.75 100 GLY A N 1
ATOM 685 C CA . GLY A 1 100 ? 5.420 -14.523 -25.634 1.00 88.75 100 GLY A CA 1
ATOM 686 C C . GLY A 1 100 ? 6.695 -14.167 -24.861 1.00 88.75 100 GLY A C 1
ATOM 687 O O . GLY A 1 100 ? 7.116 -14.947 -24.012 1.00 88.75 100 GLY A O 1
ATOM 688 N N . GLU A 1 101 ? 7.306 -13.013 -25.135 1.00 97.38 101 GLU A N 1
ATOM 689 C CA . GLU A 1 101 ? 8.397 -12.464 -24.332 1.00 97.38 101 GLU A CA 1
ATOM 690 C C . GLU A 1 101 ? 7.837 -11.851 -23.045 1.00 97.38 101 GLU A C 1
ATOM 692 O O . GLU A 1 101 ? 6.759 -11.258 -23.047 1.00 97.38 101 GLU A O 1
ATOM 697 N N . TYR A 1 102 ? 8.573 -11.988 -21.946 1.00 97.25 102 TYR A N 1
ATOM 698 C CA . TYR A 1 102 ? 8.179 -11.470 -20.640 1.00 97.25 102 TYR A CA 1
ATOM 699 C C . TYR A 1 102 ? 9.396 -10.944 -19.878 1.00 97.25 102 TYR A C 1
ATOM 701 O O . TYR A 1 102 ? 10.520 -11.400 -20.088 1.00 97.25 102 TYR A O 1
ATOM 709 N N . ILE A 1 103 ? 9.181 -9.956 -19.009 1.00 98.50 103 ILE A N 1
ATOM 710 C CA . ILE A 1 103 ? 10.243 -9.338 -18.203 1.00 98.50 103 ILE A CA 1
ATOM 711 C C . ILE A 1 103 ? 10.447 -10.165 -16.935 1.00 98.50 103 ILE A C 1
ATOM 713 O O . ILE A 1 103 ? 9.495 -10.419 -16.196 1.00 98.50 103 ILE A O 1
ATOM 717 N N . THR A 1 104 ? 11.692 -10.565 -16.692 1.00 97.06 104 THR A N 1
ATOM 718 C CA . THR A 1 104 ? 12.071 -11.526 -15.650 1.00 97.06 104 THR A CA 1
ATOM 719 C C . THR A 1 104 ? 13.039 -10.968 -14.627 1.00 97.06 104 THR A C 1
ATOM 721 O O . THR A 1 104 ? 13.228 -11.598 -13.597 1.00 97.06 104 THR A O 1
ATOM 724 N N . SER A 1 105 ? 13.702 -9.841 -14.879 1.00 96.69 105 SER A N 1
ATOM 725 C CA . SER A 1 105 ? 14.697 -9.319 -13.940 1.00 96.69 105 SER A CA 1
ATOM 726 C C . SER A 1 105 ? 14.740 -7.805 -13.902 1.00 96.69 105 SER A C 1
ATOM 728 O O . SER A 1 105 ? 14.439 -7.135 -14.892 1.00 96.69 105 SER A O 1
ATOM 730 N N . VAL A 1 106 ? 15.137 -7.286 -12.741 1.00 98.19 106 VAL A N 1
ATOM 731 C CA . VAL A 1 106 ? 15.384 -5.865 -12.498 1.00 98.19 106 VAL A CA 1
ATOM 732 C C . VAL A 1 106 ? 16.707 -5.725 -11.760 1.00 98.19 106 VAL A C 1
ATOM 734 O O . VAL A 1 106 ? 16.907 -6.358 -10.728 1.00 98.19 106 VAL A O 1
ATOM 737 N N . GLU A 1 107 ? 17.601 -4.890 -12.272 1.00 98.12 107 GLU A N 1
ATOM 738 C CA . GLU A 1 107 ? 18.769 -4.364 -11.562 1.00 98.12 107 GLU A CA 1
ATOM 739 C C . GLU A 1 107 ? 18.502 -2.886 -11.282 1.00 98.12 107 GLU A C 1
ATOM 741 O O . GLU A 1 107 ? 18.157 -2.132 -12.195 1.00 98.12 107 GLU A O 1
ATOM 746 N N . ALA A 1 108 ? 18.667 -2.474 -10.029 1.00 96.50 108 ALA A N 1
ATOM 747 C CA . ALA A 1 108 ? 18.501 -1.096 -9.598 1.00 96.50 108 ALA A CA 1
ATOM 748 C C . ALA A 1 108 ? 19.778 -0.601 -8.924 1.00 96.50 108 ALA A C 1
ATOM 750 O O . ALA A 1 108 ? 20.418 -1.333 -8.170 1.00 96.50 108 ALA A O 1
ATOM 751 N N . HIS A 1 109 ? 20.124 0.657 -9.173 1.00 98.38 109 HIS A N 1
ATOM 752 C CA . HIS A 1 109 ? 21.120 1.384 -8.398 1.00 98.38 109 HIS A CA 1
ATOM 753 C C . HIS A 1 109 ? 20.493 2.657 -7.843 1.00 98.38 109 HIS A C 1
ATOM 755 O O . HIS A 1 109 ? 19.727 3.327 -8.542 1.00 98.38 109 HIS A O 1
ATOM 761 N N . TRP A 1 110 ? 20.827 3.010 -6.608 1.00 97.56 110 TRP A N 1
ATOM 762 C CA . TRP A 1 110 ? 20.277 4.184 -5.935 1.00 97.56 110 TRP A CA 1
ATOM 763 C C . TRP A 1 110 ? 21.358 4.958 -5.181 1.00 97.56 110 TRP A C 1
ATOM 765 O O . TRP A 1 110 ? 22.503 4.527 -5.058 1.00 97.56 110 TRP A O 1
ATOM 775 N N . GLY A 1 111 ? 21.033 6.167 -4.746 1.00 91.44 111 GLY A N 1
ATOM 776 C CA . GLY A 1 111 ? 21.982 7.024 -4.045 1.00 91.44 111 GLY A CA 1
ATOM 777 C C . GLY A 1 111 ? 21.354 8.343 -3.638 1.00 91.44 111 GLY A C 1
ATOM 778 O O . GLY A 1 111 ? 20.185 8.596 -3.924 1.00 91.44 111 GLY A O 1
ATOM 779 N N . GLN A 1 112 ? 22.125 9.197 -2.968 1.00 90.56 112 GLN A N 1
ATOM 780 C CA . GLN A 1 112 ? 21.630 10.492 -2.506 1.00 90.56 112 GLN A CA 1
ATOM 781 C C . GLN A 1 112 ? 21.894 11.618 -3.507 1.00 90.56 112 GLN A C 1
ATOM 783 O O . GLN A 1 112 ? 23.006 11.792 -4.008 1.00 90.56 112 GLN A O 1
ATOM 788 N N . LYS A 1 113 ? 20.875 12.450 -3.716 1.00 89.31 113 LYS A N 1
ATOM 789 C CA . LYS A 1 113 ? 20.941 13.729 -4.414 1.00 89.31 113 LYS A CA 1
ATOM 790 C C . LYS A 1 113 ? 20.353 14.810 -3.515 1.00 89.31 113 LYS A C 1
ATOM 792 O O . LYS A 1 113 ? 19.183 14.754 -3.163 1.00 89.31 113 LYS A O 1
ATOM 797 N N . ASP A 1 114 ? 21.179 15.780 -3.131 1.00 90.88 114 ASP A N 1
ATOM 798 C CA . ASP A 1 114 ? 20.777 16.935 -2.314 1.00 90.88 114 ASP A CA 1
ATOM 799 C C . ASP A 1 114 ? 20.011 16.542 -1.027 1.00 90.88 114 ASP A C 1
ATOM 801 O O . ASP A 1 114 ? 19.070 17.212 -0.615 1.00 90.88 114 ASP A O 1
ATOM 805 N N . GLY A 1 115 ? 20.420 15.434 -0.394 1.00 85.06 115 GLY A N 1
ATOM 806 C CA . GLY A 1 115 ? 19.798 14.897 0.824 1.00 85.06 115 GLY A CA 1
ATOM 807 C C . GLY A 1 115 ? 18.590 13.980 0.596 1.00 85.06 115 GLY A C 1
ATOM 808 O O . GLY A 1 115 ? 18.002 13.526 1.572 1.00 85.06 115 GLY A O 1
ATOM 809 N N . HIS A 1 116 ? 18.233 13.688 -0.658 1.00 81.62 116 HIS A N 1
ATOM 810 C CA . HIS A 1 116 ? 17.162 12.761 -1.022 1.00 81.62 116 HIS A CA 1
ATOM 811 C C . HIS A 1 116 ? 17.713 11.501 -1.688 1.00 81.62 116 HIS A C 1
ATOM 813 O O . HIS A 1 116 ? 18.435 11.590 -2.681 1.00 81.62 116 HIS A O 1
ATOM 819 N N . THR A 1 117 ? 17.347 10.325 -1.185 1.00 85.25 117 THR A N 1
ATOM 820 C CA . THR A 1 117 ? 17.614 9.059 -1.882 1.00 85.25 117 THR A CA 1
ATOM 821 C C . THR A 1 117 ? 16.740 8.930 -3.127 1.00 85.25 117 THR A C 1
ATOM 823 O O . THR A 1 117 ? 15.527 9.074 -3.035 1.00 85.25 117 THR A O 1
ATOM 826 N N . ARG A 1 118 ? 17.361 8.632 -4.271 1.00 95.12 118 ARG A N 1
ATOM 827 C CA . ARG A 1 118 ? 16.728 8.484 -5.589 1.00 95.12 118 ARG A CA 1
ATOM 828 C C . ARG A 1 118 ? 17.200 7.205 -6.265 1.00 95.12 118 ARG A C 1
ATOM 830 O O . ARG A 1 118 ? 18.323 6.761 -6.016 1.00 95.12 118 ARG A O 1
ATOM 837 N N . ILE A 1 119 ? 16.400 6.663 -7.180 1.00 97.75 119 ILE A N 1
ATOM 838 C CA . ILE A 1 119 ? 16.860 5.631 -8.111 1.00 97.75 119 ILE A CA 1
ATOM 839 C C . ILE A 1 119 ? 17.688 6.300 -9.208 1.00 97.75 119 ILE A C 1
ATOM 841 O O . ILE A 1 119 ? 17.213 7.161 -9.948 1.00 97.75 119 ILE A O 1
ATOM 845 N N . PHE A 1 120 ? 18.951 5.902 -9.308 1.00 98.50 120 PHE A N 1
ATOM 846 C CA . PHE A 1 120 ? 19.890 6.455 -10.275 1.00 98.50 120 PHE A CA 1
ATOM 847 C C . PHE A 1 120 ? 19.928 5.655 -11.572 1.00 98.50 120 PHE A C 1
ATOM 849 O O . PHE A 1 120 ? 20.106 6.249 -12.629 1.00 98.50 120 PHE A O 1
ATOM 856 N N . TYR A 1 121 ? 19.733 4.337 -11.514 1.00 98.81 121 TYR A N 1
ATOM 857 C CA . TYR A 1 121 ? 19.748 3.469 -12.689 1.00 98.81 121 TYR A CA 1
ATOM 858 C C . TYR A 1 121 ? 18.784 2.306 -12.529 1.00 98.81 121 TYR A C 1
ATOM 860 O O . TYR A 1 121 ? 18.660 1.735 -11.445 1.00 98.81 121 TYR A O 1
ATOM 868 N N . LEU A 1 122 ? 18.164 1.932 -13.644 1.00 98.81 122 LEU A N 1
ATOM 869 C CA . LEU A 1 122 ? 17.384 0.711 -13.779 1.00 98.81 122 LEU A CA 1
ATOM 870 C C . LEU A 1 122 ? 17.808 -0.032 -15.033 1.00 98.81 122 LEU A C 1
ATOM 872 O O . LEU A 1 122 ? 18.077 0.584 -16.065 1.00 98.81 122 LEU A O 1
ATOM 876 N N . ASN A 1 123 ? 17.797 -1.356 -14.949 1.00 98.69 123 ASN A N 1
ATOM 877 C CA . ASN A 1 123 ? 17.913 -2.258 -16.082 1.00 98.69 123 ASN A CA 1
ATOM 878 C C . ASN A 1 123 ? 16.923 -3.409 -15.925 1.00 98.69 123 ASN A C 1
ATOM 880 O O . ASN A 1 123 ? 16.965 -4.135 -14.935 1.00 98.69 123 ASN A O 1
ATOM 884 N N . PHE A 1 124 ? 16.049 -3.573 -16.913 1.00 98.81 124 PHE A N 1
ATOM 885 C CA . PHE A 1 124 ? 15.072 -4.652 -16.971 1.00 98.81 124 PHE A CA 1
ATOM 886 C C . PHE A 1 124 ? 15.501 -5.678 -18.010 1.00 98.81 124 PHE A C 1
ATOM 888 O O . PHE A 1 124 ? 15.776 -5.306 -19.150 1.00 98.81 124 PHE A O 1
ATOM 895 N N . GLY A 1 125 ? 15.537 -6.954 -17.628 1.00 98.25 125 GLY A N 1
ATOM 896 C CA . GLY A 1 125 ? 15.854 -8.074 -18.514 1.00 98.25 125 GLY A CA 1
ATOM 897 C C . GLY A 1 125 ? 14.633 -8.936 -18.823 1.00 98.25 125 GLY A C 1
ATOM 898 O O . GLY A 1 125 ? 13.711 -9.049 -18.013 1.00 98.25 125 GLY A O 1
ATOM 899 N N . THR A 1 126 ? 14.631 -9.556 -19.999 1.00 98.50 126 THR A N 1
ATOM 900 C CA . THR A 1 126 ? 13.531 -10.402 -20.487 1.00 98.50 126 THR A CA 1
ATOM 901 C C . THR A 1 126 ? 13.940 -11.855 -20.678 1.00 98.50 126 THR A C 1
ATOM 903 O O . THR A 1 126 ? 15.120 -12.179 -20.822 1.00 98.50 126 THR A O 1
ATOM 906 N N . SER A 1 127 ? 12.939 -12.727 -20.788 1.00 97.56 127 SER A N 1
ATOM 907 C CA . SER A 1 127 ? 13.098 -14.138 -21.143 1.00 97.56 127 SER A CA 1
ATOM 908 C C . SER A 1 127 ? 13.724 -14.370 -22.522 1.00 97.56 127 SER A C 1
ATOM 910 O O . SER A 1 127 ? 14.309 -15.427 -22.754 1.00 97.56 127 SER A O 1
ATOM 912 N N . ALA A 1 128 ? 13.655 -13.388 -23.427 1.00 95.94 128 ALA A N 1
ATOM 913 C CA . ALA A 1 128 ? 14.289 -13.441 -24.745 1.00 95.94 128 ALA A CA 1
ATOM 914 C C . ALA A 1 128 ? 15.735 -12.904 -24.754 1.00 95.94 128 ALA A C 1
ATOM 916 O O . ALA A 1 128 ? 16.381 -12.899 -25.801 1.00 95.94 128 ALA A O 1
ATOM 917 N N . GLY A 1 129 ? 16.255 -12.447 -23.608 1.00 96.38 129 GLY A N 1
ATOM 918 C CA . GLY A 1 129 ? 17.594 -11.864 -23.496 1.00 96.38 129 GLY A CA 1
ATOM 919 C C . GLY A 1 129 ? 17.697 -10.406 -23.957 1.00 96.38 129 GLY A C 1
ATOM 920 O O . GLY A 1 129 ? 18.802 -9.869 -24.013 1.00 96.38 129 GLY A O 1
ATOM 921 N N . ASN A 1 130 ? 16.573 -9.750 -24.264 1.00 98.25 130 ASN A N 1
ATOM 922 C CA . ASN A 1 130 ? 16.530 -8.306 -24.489 1.00 98.25 130 ASN A CA 1
ATOM 923 C C . ASN A 1 130 ? 16.525 -7.554 -23.155 1.00 98.25 130 ASN A C 1
ATOM 925 O O . ASN A 1 130 ? 16.086 -8.092 -22.132 1.00 98.25 130 ASN A O 1
ATOM 929 N N . SER A 1 131 ? 16.945 -6.290 -23.179 1.00 98.25 131 SER A N 1
ATOM 930 C CA . SER A 1 131 ? 16.886 -5.420 -22.011 1.00 98.25 131 SER A CA 1
ATOM 931 C C . SER A 1 131 ? 16.588 -3.963 -22.354 1.00 98.25 131 SER A C 1
ATOM 933 O O . SER A 1 131 ? 16.753 -3.520 -23.492 1.00 98.25 131 SER A O 1
ATOM 935 N N . VAL A 1 132 ? 16.155 -3.210 -21.342 1.00 98.69 132 VAL A N 1
ATOM 936 C CA . VAL A 1 132 ? 16.082 -1.744 -21.372 1.00 98.69 132 VAL A CA 1
ATOM 937 C C . VAL A 1 1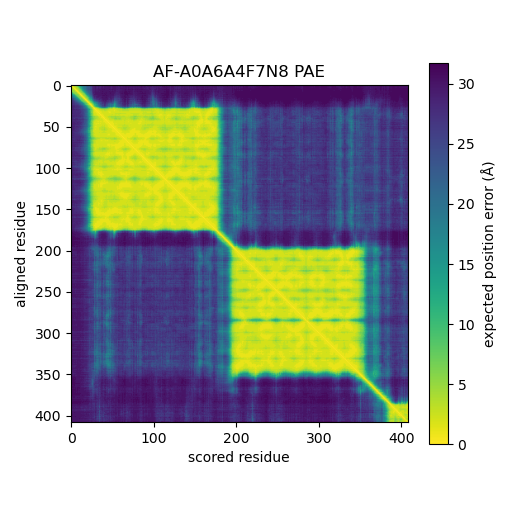32 ? 16.660 -1.174 -20.098 1.00 98.69 132 VAL A C 1
ATOM 939 O O . VAL A 1 132 ? 16.353 -1.643 -19.005 1.00 98.69 132 VAL A O 1
ATOM 942 N N . SER A 1 133 ? 17.480 -0.140 -20.248 1.00 98.44 133 SER A N 1
ATOM 943 C CA . SER A 1 133 ? 18.090 0.551 -19.124 1.00 98.44 133 SER A CA 1
ATOM 944 C C . SER A 1 133 ? 18.159 2.051 -19.353 1.00 98.44 133 SER A C 1
ATOM 946 O O . SER A 1 133 ? 18.297 2.487 -20.495 1.00 98.44 133 SER A O 1
ATOM 948 N N . ALA A 1 134 ? 18.151 2.818 -18.270 1.00 98.62 134 ALA A N 1
ATOM 949 C CA . ALA A 1 134 ? 18.404 4.255 -18.273 1.00 98.62 134 ALA A CA 1
ATOM 950 C C . ALA A 1 134 ? 19.108 4.662 -16.971 1.00 98.62 134 ALA A C 1
ATOM 952 O O . ALA A 1 134 ? 19.138 3.882 -16.016 1.00 98.62 134 ALA A O 1
ATOM 953 N N . GLY A 1 135 ? 19.654 5.879 -16.925 1.00 98.19 135 GLY A N 1
ATOM 954 C CA . GLY A 1 135 ? 20.285 6.415 -15.721 1.00 98.19 135 GLY A CA 1
ATOM 955 C C . GLY A 1 135 ? 21.789 6.140 -15.600 1.00 98.19 135 GLY A C 1
ATOM 956 O O . GLY A 1 135 ? 22.437 5.669 -16.540 1.00 98.19 135 GLY A O 1
ATOM 957 N N . THR A 1 136 ? 22.352 6.408 -14.419 1.00 98.06 136 THR A N 1
ATOM 958 C CA . THR A 1 136 ? 23.781 6.218 -14.111 1.00 98.06 136 THR A CA 1
ATOM 959 C C . THR A 1 136 ? 23.991 5.264 -12.937 1.00 98.06 136 THR A C 1
ATOM 961 O O . THR A 1 136 ? 23.265 5.288 -11.951 1.00 98.06 136 THR A O 1
ATOM 964 N N . LYS A 1 137 ? 24.979 4.369 -13.026 1.00 98.31 137 LYS A N 1
ATOM 965 C CA . LYS A 1 137 ? 25.243 3.401 -11.949 1.00 98.31 137 LYS A CA 1
ATOM 966 C C . LYS A 1 137 ? 25.907 4.084 -10.749 1.00 98.31 137 LYS A C 1
ATOM 968 O O . LYS A 1 137 ? 26.856 4.845 -10.922 1.00 98.31 137 LYS A O 1
ATOM 973 N N . THR A 1 138 ? 25.455 3.740 -9.548 1.00 96.12 138 THR A N 1
ATOM 974 C CA . THR A 1 138 ? 26.044 4.136 -8.256 1.00 96.12 138 THR A CA 1
ATOM 975 C C . THR A 1 138 ? 26.589 2.915 -7.505 1.00 96.12 138 THR A C 1
ATOM 977 O O . THR A 1 138 ? 26.491 1.782 -7.991 1.00 96.12 138 THR A O 1
ATOM 980 N N . ASP A 1 139 ? 27.186 3.135 -6.332 1.00 93.25 139 ASP A N 1
ATOM 981 C CA . ASP A 1 139 ? 27.739 2.060 -5.502 1.00 93.25 139 ASP A CA 1
ATOM 982 C C . ASP A 1 139 ? 26.647 1.194 -4.850 1.00 93.25 139 ASP A C 1
ATOM 984 O O . ASP A 1 139 ? 26.790 -0.031 -4.794 1.00 93.25 139 ASP A O 1
ATOM 988 N N . GLU A 1 140 ? 25.547 1.807 -4.393 1.00 87.94 140 GLU A N 1
ATOM 989 C CA . GLU A 1 140 ? 24.400 1.089 -3.826 1.00 87.94 140 GLU A CA 1
ATOM 990 C C . GLU A 1 140 ? 23.550 0.491 -4.947 1.00 87.94 140 GLU A C 1
ATOM 992 O O . GLU A 1 140 ? 23.091 1.195 -5.851 1.00 87.94 140 GLU A O 1
ATOM 997 N N . LYS A 1 141 ? 23.375 -0.831 -4.905 1.00 96.56 141 LYS A N 1
ATOM 998 C CA . LYS A 1 141 ? 22.716 -1.592 -5.963 1.00 96.56 141 LYS A CA 1
ATOM 999 C C . LYS A 1 141 ? 22.098 -2.880 -5.452 1.00 96.56 141 LYS A C 1
ATOM 1001 O O . LYS A 1 141 ? 22.552 -3.450 -4.461 1.00 96.56 141 LYS A O 1
ATOM 1006 N N . GLY A 1 142 ? 21.122 -3.369 -6.199 1.00 85.88 142 GLY A N 1
ATOM 1007 C CA . GLY A 1 142 ? 20.417 -4.610 -5.931 1.00 85.88 142 GLY A CA 1
ATOM 1008 C C . GLY A 1 142 ? 19.806 -5.169 -7.205 1.00 85.88 142 GLY A C 1
ATOM 1009 O O . GLY A 1 142 ? 19.695 -4.478 -8.221 1.00 85.88 142 GLY A O 1
ATOM 1010 N N . SER A 1 143 ? 19.450 -6.447 -7.167 1.00 88.00 143 SER A N 1
ATOM 1011 C CA . SER A 1 143 ? 18.817 -7.107 -8.300 1.00 88.00 143 SER A CA 1
ATOM 1012 C C . SER A 1 143 ? 17.827 -8.156 -7.840 1.00 88.00 143 SER A C 1
ATOM 1014 O O . SER A 1 143 ? 18.156 -8.969 -6.980 1.00 88.00 143 SER A O 1
ATOM 1016 N N . ILE A 1 144 ? 16.676 -8.190 -8.495 1.00 86.31 144 ILE A N 1
ATOM 1017 C CA . ILE A 1 144 ? 15.621 -9.178 -8.289 1.00 86.31 144 ILE A CA 1
ATOM 1018 C C . ILE A 1 144 ? 15.338 -9.921 -9.586 1.00 86.31 144 ILE A C 1
ATOM 1020 O O . ILE A 1 144 ? 15.463 -9.374 -10.684 1.00 86.31 144 ILE A O 1
ATOM 1024 N N . THR A 1 145 ? 14.935 -11.179 -9.445 1.00 89.62 145 THR A N 1
ATOM 1025 C CA . THR A 1 145 ? 14.478 -12.025 -10.549 1.00 89.62 145 THR A CA 1
ATOM 1026 C C . THR A 1 145 ? 13.091 -12.551 -10.217 1.00 89.62 145 THR A C 1
ATOM 1028 O O . THR A 1 145 ? 12.798 -12.835 -9.055 1.00 89.62 145 THR A O 1
ATOM 1031 N N . ALA A 1 146 ? 12.239 -12.650 -11.231 1.00 84.44 146 ALA A N 1
ATOM 1032 C CA . ALA A 1 146 ? 10.921 -13.237 -11.113 1.00 84.44 146 ALA A CA 1
ATOM 1033 C C . ALA A 1 146 ? 11.044 -14.698 -10.647 1.00 84.44 146 ALA A C 1
ATOM 1035 O O . ALA A 1 146 ? 11.888 -15.429 -11.175 1.00 84.44 146 ALA A O 1
ATOM 1036 N N . PRO A 1 147 ? 10.208 -15.141 -9.695 1.00 84.75 147 PRO A N 1
ATOM 1037 C CA . PRO A 1 147 ? 10.075 -16.557 -9.381 1.00 84.75 147 PRO A CA 1
ATOM 1038 C C . PRO A 1 147 ? 9.682 -17.376 -10.617 1.00 84.75 147 PRO A C 1
ATOM 1040 O O . PRO A 1 147 ? 9.097 -16.853 -11.572 1.00 84.75 147 PRO A O 1
ATOM 1043 N N . ASP A 1 148 ? 9.959 -18.679 -10.587 1.00 84.44 148 ASP A N 1
ATOM 1044 C CA . ASP A 1 148 ? 9.602 -19.580 -11.683 1.00 84.44 148 ASP A CA 1
ATOM 1045 C C . ASP A 1 148 ? 8.099 -19.493 -12.002 1.00 84.44 148 ASP A C 1
ATOM 1047 O O . ASP A 1 148 ? 7.242 -19.678 -11.138 1.00 84.44 148 ASP A O 1
ATOM 1051 N N . GLY A 1 149 ? 7.778 -19.202 -13.265 1.00 83.94 149 GLY A N 1
ATOM 1052 C CA . GLY A 1 149 ? 6.399 -19.042 -13.736 1.00 83.94 149 GLY A CA 1
ATOM 1053 C C . GLY A 1 149 ? 5.812 -17.634 -13.587 1.00 83.94 149 GLY A C 1
ATOM 1054 O O . GLY A 1 149 ? 4.647 -17.446 -13.938 1.00 83.94 149 GLY A O 1
ATOM 1055 N N . TYR A 1 150 ? 6.590 -16.648 -13.132 1.00 92.88 150 TYR A N 1
ATOM 1056 C CA . TYR A 1 150 ? 6.154 -15.258 -12.971 1.00 92.88 150 TYR A CA 1
ATOM 1057 C C . TYR A 1 150 ? 6.847 -14.294 -13.943 1.00 92.88 150 TYR A C 1
ATOM 1059 O O . TYR A 1 150 ? 7.910 -14.572 -14.498 1.00 92.88 150 TYR A O 1
ATOM 1067 N N . GLN A 1 151 ? 6.230 -13.129 -14.130 1.00 97.81 151 GLN A N 1
ATOM 1068 C CA . GLN A 1 151 ? 6.746 -12.003 -14.910 1.00 97.81 151 GLN A CA 1
ATOM 1069 C C . GLN A 1 151 ? 6.387 -10.664 -14.266 1.00 97.81 151 GLN A C 1
ATOM 1071 O O . GLN A 1 151 ? 5.497 -10.597 -13.417 1.00 97.81 151 GLN A O 1
ATOM 1076 N N . LEU A 1 152 ? 7.021 -9.576 -14.706 1.00 98.06 152 LEU A N 1
ATOM 1077 C CA . LEU A 1 152 ? 6.616 -8.221 -14.319 1.00 98.06 152 LEU A CA 1
ATOM 1078 C C . LEU A 1 152 ? 5.154 -7.955 -14.713 1.00 98.06 152 LEU A C 1
ATOM 1080 O O . LEU A 1 152 ? 4.808 -8.045 -15.888 1.00 98.06 152 LEU A O 1
ATOM 1084 N N . GLY A 1 153 ? 4.315 -7.590 -13.746 1.00 95.19 153 GLY A N 1
ATOM 1085 C CA . GLY A 1 153 ? 2.915 -7.206 -13.964 1.00 95.19 153 GLY A CA 1
ATOM 1086 C C . GLY A 1 153 ? 2.579 -5.767 -13.575 1.00 95.19 153 GLY A C 1
ATOM 1087 O O . GLY A 1 153 ? 1.567 -5.244 -14.038 1.00 95.19 153 GLY A O 1
ATOM 1088 N N . GLY A 1 154 ? 3.426 -5.113 -12.778 1.00 95.00 154 GLY A N 1
ATOM 1089 C CA . GLY A 1 154 ? 3.248 -3.733 -12.324 1.00 95.00 154 GLY A CA 1
ATOM 1090 C C . GLY A 1 154 ? 4.364 -3.296 -11.376 1.00 95.00 154 GLY A C 1
ATOM 1091 O O . GLY A 1 154 ? 5.328 -4.035 -11.157 1.00 95.00 154 GLY A O 1
ATOM 1092 N N . PHE A 1 155 ? 4.225 -2.110 -10.795 1.00 95.94 155 PHE A N 1
ATOM 1093 C CA . PHE A 1 155 ? 5.190 -1.522 -9.870 1.00 95.94 155 PHE A CA 1
ATOM 1094 C C . PHE A 1 155 ? 4.532 -1.097 -8.559 1.00 95.94 155 PHE A C 1
ATOM 1096 O O . PHE A 1 155 ? 3.327 -0.876 -8.482 1.00 95.94 155 PHE A O 1
ATOM 1103 N N . PHE A 1 156 ? 5.338 -0.942 -7.518 1.00 90.31 156 PHE A N 1
ATOM 1104 C CA . PHE A 1 156 ? 4.952 -0.208 -6.317 1.00 90.31 156 PHE A CA 1
ATOM 1105 C C . PHE A 1 156 ? 6.171 0.532 -5.785 1.00 90.31 156 PHE A C 1
ATOM 1107 O O . PHE A 1 156 ? 7.305 0.120 -6.030 1.00 90.31 156 PHE A O 1
ATOM 1114 N N . GLY A 1 157 ? 5.970 1.639 -5.087 1.00 82.69 157 GLY A N 1
ATOM 1115 C CA . GLY A 1 157 ? 7.108 2.428 -4.656 1.00 82.69 157 GLY A CA 1
ATOM 1116 C C . GLY A 1 157 ? 6.754 3.838 -4.249 1.00 82.69 157 GLY A C 1
ATOM 1117 O O . GLY A 1 157 ? 5.657 4.105 -3.756 1.00 82.69 157 GLY A O 1
ATOM 1118 N N . ARG A 1 158 ? 7.728 4.728 -4.432 1.00 90.06 158 ARG A N 1
ATOM 1119 C CA . ARG A 1 158 ? 7.580 6.150 -4.160 1.00 90.06 158 ARG A CA 1
ATOM 1120 C C . ARG A 1 158 ? 8.155 6.991 -5.289 1.00 90.06 158 ARG A C 1
ATOM 1122 O O . ARG A 1 158 ? 9.247 6.694 -5.780 1.00 90.06 158 ARG A O 1
ATOM 1129 N N . ASP A 1 159 ? 7.429 8.024 -5.690 1.00 86.81 159 ASP A N 1
ATOM 1130 C CA . ASP A 1 159 ? 7.783 8.878 -6.818 1.00 86.81 159 ASP A CA 1
ATOM 1131 C C . ASP A 1 159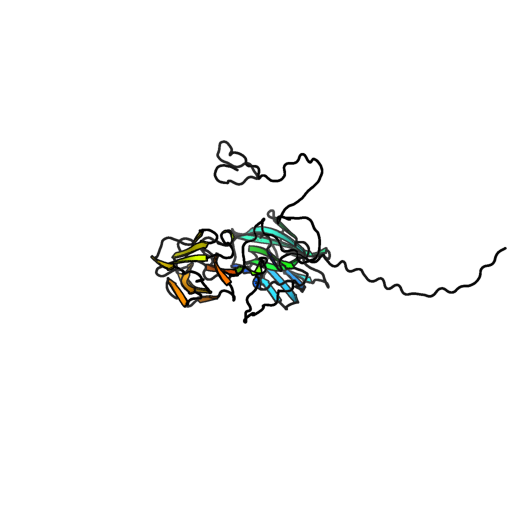 ? 7.460 10.368 -6.607 1.00 86.81 159 ASP A C 1
ATOM 1133 O O . ASP A 1 159 ? 6.859 10.806 -5.624 1.00 86.81 159 ASP A O 1
ATOM 1137 N N . GLY A 1 160 ? 7.912 11.177 -7.555 1.00 90.19 160 GLY A N 1
ATOM 1138 C CA . GLY A 1 160 ? 7.603 12.592 -7.695 1.00 90.19 160 GLY A CA 1
ATOM 1139 C C . GLY A 1 160 ? 8.029 13.033 -9.089 1.00 90.19 160 GLY A C 1
ATOM 1140 O O . GLY A 1 160 ? 7.646 12.414 -10.077 1.00 90.19 160 GLY A O 1
ATOM 1141 N N . ASP A 1 161 ? 8.889 14.047 -9.177 1.00 92.19 161 ASP A N 1
ATOM 1142 C CA . ASP A 1 161 ? 9.548 14.382 -10.448 1.00 92.19 161 ASP A CA 1
ATOM 1143 C C . ASP A 1 161 ? 10.540 13.285 -10.902 1.00 92.19 161 ASP A C 1
ATOM 1145 O O . ASP A 1 161 ? 10.840 13.179 -12.089 1.00 92.19 161 ASP A O 1
ATOM 1149 N N . GLU A 1 162 ? 11.021 12.460 -9.965 1.00 96.19 162 GLU A N 1
ATOM 1150 C CA . GLU A 1 162 ? 11.917 11.313 -10.170 1.00 96.19 162 GLU A CA 1
ATOM 1151 C C . GLU A 1 162 ? 11.445 10.124 -9.306 1.00 96.19 162 GLU A C 1
ATOM 1153 O O . GLU A 1 162 ? 10.675 10.311 -8.361 1.00 96.19 162 GLU A O 1
ATOM 1158 N N . ILE A 1 163 ? 11.931 8.910 -9.579 1.00 96.38 163 ILE A N 1
ATOM 1159 C CA . ILE A 1 163 ? 11.628 7.717 -8.769 1.00 96.38 163 ILE A CA 1
ATOM 1160 C C . ILE A 1 163 ? 12.532 7.677 -7.525 1.00 96.38 163 ILE A C 1
ATOM 1162 O O . ILE A 1 163 ? 13.761 7.693 -7.631 1.00 96.38 163 ILE A O 1
ATOM 1166 N N . ASP A 1 164 ? 11.927 7.598 -6.339 1.00 81.44 164 ASP A N 1
ATOM 1167 C CA . ASP A 1 164 ? 12.613 7.570 -5.039 1.00 81.44 164 ASP A CA 1
ATOM 1168 C C . ASP A 1 164 ? 12.798 6.141 -4.504 1.00 81.44 164 ASP A C 1
ATOM 1170 O O . ASP A 1 164 ? 13.863 5.801 -3.981 1.00 81.44 164 ASP A O 1
ATOM 1174 N N . LEU A 1 165 ? 11.771 5.301 -4.663 1.00 85.94 165 LEU A N 1
ATOM 1175 C CA . LEU A 1 165 ? 11.731 3.903 -4.229 1.00 85.94 165 LEU A CA 1
ATOM 1176 C C . LEU A 1 165 ? 11.031 3.057 -5.293 1.00 85.94 165 LEU A C 1
ATOM 1178 O O . LEU A 1 165 ? 9.999 3.472 -5.819 1.00 85.94 165 LEU A O 1
ATOM 1182 N N . LEU A 1 166 ? 11.541 1.856 -5.565 1.00 95.06 166 LEU A N 1
ATOM 1183 C CA . LEU A 1 166 ? 10.923 0.924 -6.500 1.00 95.06 16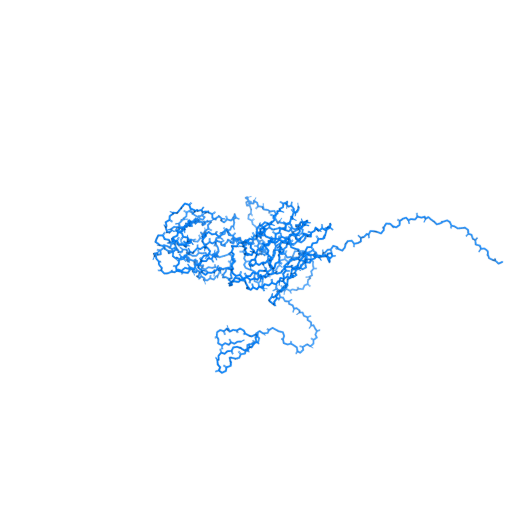6 LEU A CA 1
ATOM 1184 C C . LEU A 1 166 ? 10.952 -0.516 -5.986 1.00 95.06 166 LEU A C 1
ATOM 1186 O O . LEU A 1 166 ? 12.015 -1.063 -5.698 1.00 95.06 166 LEU A O 1
ATOM 1190 N N . GLY A 1 167 ? 9.780 -1.136 -5.957 1.00 85.31 167 GLY A N 1
ATOM 1191 C CA . GLY A 1 167 ? 9.571 -2.575 -6.015 1.00 85.31 167 GLY A CA 1
ATOM 1192 C C . GLY A 1 167 ? 8.733 -2.938 -7.243 1.00 85.31 167 GLY A C 1
ATOM 1193 O O . GLY A 1 167 ? 8.167 -2.075 -7.925 1.00 85.31 167 GLY A O 1
ATOM 1194 N N . VAL A 1 168 ? 8.659 -4.230 -7.549 1.00 90.81 168 VAL A N 1
ATOM 1195 C CA . VAL A 1 168 ? 7.863 -4.745 -8.663 1.00 90.81 168 VAL A CA 1
ATOM 1196 C C . VAL A 1 168 ? 6.829 -5.755 -8.206 1.00 90.81 168 VAL A C 1
ATOM 1198 O O . VAL A 1 168 ? 7.031 -6.523 -7.266 1.00 90.81 168 VAL A O 1
ATOM 1201 N N . VAL A 1 169 ? 5.717 -5.761 -8.925 1.00 86.62 169 VAL A N 1
ATOM 1202 C CA . VAL A 1 169 ? 4.655 -6.742 -8.775 1.00 86.62 169 VAL A CA 1
ATOM 1203 C C . VAL A 1 169 ? 4.914 -7.861 -9.779 1.00 86.62 169 VAL A C 1
ATOM 1205 O O . VAL A 1 169 ? 4.802 -7.658 -10.990 1.00 86.62 169 VAL A O 1
ATOM 1208 N N . TRP A 1 170 ? 5.275 -9.040 -9.287 1.00 93.94 170 TRP A N 1
ATOM 1209 C CA . TRP A 1 170 ? 5.361 -10.263 -10.072 1.00 93.94 170 TRP A CA 1
ATOM 1210 C C . TRP A 1 170 ? 3.966 -10.858 -10.254 1.00 93.94 170 TRP A C 1
ATOM 1212 O O . TRP A 1 170 ? 3.218 -11.005 -9.296 1.00 93.94 170 TRP A O 1
ATOM 1222 N N . THR A 1 171 ? 3.610 -11.230 -11.477 1.00 86.19 171 THR A N 1
ATOM 1223 C CA . THR A 1 171 ? 2.328 -11.866 -11.811 1.00 86.19 171 THR A CA 1
ATOM 1224 C C . THR A 1 171 ? 2.569 -13.206 -12.467 1.00 86.19 171 THR A C 1
ATOM 1226 O O . THR A 1 171 ? 3.516 -13.362 -13.241 1.00 86.19 171 THR A O 1
ATOM 1229 N N . SER A 1 172 ? 1.724 -14.182 -12.151 1.00 88.00 172 SER A N 1
ATOM 1230 C CA . SER A 1 172 ? 1.797 -15.495 -12.782 1.00 88.00 172 SER A CA 1
ATOM 1231 C C . SER A 1 172 ? 1.602 -15.356 -14.295 1.00 88.00 172 SER A C 1
ATOM 1233 O O . SER A 1 172 ? 0.670 -14.692 -14.754 1.00 88.00 172 SER A O 1
ATOM 1235 N N . ILE A 1 173 ? 2.495 -15.960 -15.083 1.00 89.44 173 ILE A N 1
ATOM 1236 C CA . ILE A 1 173 ? 2.415 -15.968 -16.554 1.00 89.44 173 ILE A CA 1
ATOM 1237 C C . ILE A 1 173 ? 1.204 -16.787 -17.003 1.00 89.44 173 ILE A C 1
ATOM 1239 O O . ILE A 1 173 ? 0.516 -16.431 -17.959 1.00 89.44 173 ILE A O 1
ATOM 1243 N N . ALA A 1 174 ? 0.936 -17.896 -16.313 1.00 84.38 174 ALA A N 1
ATOM 1244 C CA . ALA A 1 174 ? -0.275 -18.663 -16.531 1.00 84.38 174 ALA A CA 1
ATOM 1245 C C . ALA A 1 174 ? -1.472 -17.898 -15.958 1.00 84.38 174 ALA A C 1
ATOM 1247 O O . ALA A 1 174 ? -1.380 -17.279 -14.901 1.00 84.38 174 ALA A O 1
ATOM 1248 N N . VAL A 1 175 ? -2.619 -17.990 -16.632 1.00 81.44 175 VAL A N 1
ATOM 1249 C CA . VAL A 1 175 ? -3.882 -17.568 -16.024 1.00 81.44 175 VAL A CA 1
ATOM 1250 C C . VAL A 1 175 ? -4.140 -18.501 -14.848 1.00 81.44 175 VAL A C 1
ATOM 1252 O O . VAL A 1 175 ? -4.505 -19.666 -15.029 1.00 81.44 175 VAL A O 1
ATOM 1255 N N . VAL A 1 176 ? -3.944 -17.984 -13.644 1.00 73.31 176 VAL A N 1
ATOM 1256 C CA . VAL A 1 176 ? -4.504 -18.579 -12.443 1.00 73.31 176 VAL A CA 1
ATOM 1257 C C . VAL A 1 176 ? -5.984 -18.264 -12.545 1.00 73.31 176 VAL A C 1
ATOM 1259 O O . VAL A 1 176 ? -6.375 -17.100 -12.563 1.00 73.31 176 VAL A O 1
ATOM 1262 N N . LYS A 1 177 ? -6.809 -19.294 -12.756 1.00 53.59 177 LYS A N 1
ATOM 1263 C CA . LYS A 1 177 ? -8.254 -19.100 -12.702 1.00 53.59 177 LYS A CA 1
ATOM 1264 C C . LYS A 1 177 ? -8.559 -18.588 -11.308 1.00 53.59 177 LYS A C 1
ATOM 1266 O O . LYS A 1 177 ? -8.498 -19.377 -10.367 1.00 53.59 177 LYS A O 1
ATOM 1271 N N . ASP A 1 178 ? -8.947 -17.323 -11.221 1.00 41.59 178 ASP A N 1
ATOM 1272 C CA . ASP A 1 178 ? -9.766 -16.853 -10.120 1.00 41.59 178 ASP A CA 1
ATOM 1273 C C . ASP A 1 178 ? -10.855 -17.916 -9.949 1.00 41.59 178 ASP A C 1
ATOM 1275 O O . ASP A 1 178 ? -11.585 -18.245 -10.903 1.00 41.59 178 ASP A O 1
ATOM 1279 N N . ALA A 1 179 ? -10.935 -18.528 -8.766 1.00 32.25 179 ALA A N 1
ATOM 1280 C CA . ALA A 1 179 ? -12.164 -19.210 -8.414 1.00 32.25 179 ALA A CA 1
ATOM 1281 C C . ALA A 1 179 ? -13.274 -18.182 -8.681 1.00 32.25 179 ALA A C 1
ATOM 1283 O O . ALA A 1 179 ? -13.125 -17.026 -8.271 1.00 32.25 179 ALA A O 1
ATOM 1284 N N . PRO A 1 180 ? -14.328 -18.526 -9.447 1.00 26.64 180 PRO A N 1
ATOM 1285 C CA . PRO A 1 180 ? -15.356 -17.550 -9.755 1.00 26.64 180 PRO A CA 1
ATOM 1286 C C . PRO A 1 180 ? -15.802 -16.933 -8.437 1.00 26.64 180 PRO A C 1
ATOM 1288 O O . PRO A 1 180 ? -15.960 -17.654 -7.453 1.00 26.64 180 PRO A O 1
ATOM 1291 N N . VAL A 1 181 ? -15.984 -15.613 -8.422 1.00 31.34 181 VAL A N 1
ATOM 1292 C CA . VAL A 1 181 ? -16.678 -14.909 -7.347 1.00 31.34 181 VAL A CA 1
ATOM 1293 C C . VAL A 1 181 ? -18.065 -15.540 -7.255 1.00 31.34 181 VAL A C 1
ATOM 1295 O O . VAL A 1 181 ? -19.005 -15.137 -7.943 1.00 31.34 181 VAL A O 1
ATOM 1298 N N . VAL A 1 182 ? -18.184 -16.616 -6.480 1.00 27.34 182 VAL A N 1
ATOM 1299 C CA . VAL A 1 182 ? -19.455 -17.270 -6.236 1.00 27.34 182 VAL A CA 1
ATOM 1300 C C . VAL A 1 182 ? -20.144 -16.372 -5.233 1.00 27.34 182 VAL A C 1
ATOM 1302 O O . VAL A 1 182 ? -19.923 -16.439 -4.025 1.00 27.34 182 VAL A O 1
ATOM 1305 N N . SER A 1 183 ? -20.988 -15.495 -5.762 1.00 37.19 183 SER A N 1
ATOM 1306 C CA . SER A 1 183 ? -22.161 -15.048 -5.035 1.00 37.19 183 SER A CA 1
ATOM 1307 C C . SER A 1 183 ? -22.994 -16.300 -4.740 1.00 37.19 183 SER A C 1
ATOM 1309 O O . SER A 1 183 ? -23.865 -16.688 -5.512 1.00 37.19 183 SER A O 1
ATOM 1311 N N . SER A 1 184 ? -22.660 -16.992 -3.653 1.00 34.56 184 SER A N 1
ATOM 1312 C CA . SER A 1 184 ? -23.420 -18.131 -3.146 1.00 34.56 184 SER A CA 1
ATOM 1313 C C . SER A 1 184 ? -24.284 -17.650 -1.997 1.00 34.56 184 SER A C 1
ATOM 1315 O O . SER A 1 184 ? -24.041 -17.922 -0.824 1.00 34.56 184 SER A O 1
ATOM 1317 N N . GLY A 1 185 ? -25.329 -16.913 -2.367 1.00 33.88 185 GLY A N 1
ATOM 1318 C CA . GLY A 1 185 ? -26.589 -17.044 -1.660 1.00 33.88 185 GLY A CA 1
ATOM 1319 C C . GLY A 1 185 ? -27.181 -18.432 -1.926 1.00 33.88 185 GLY A C 1
ATOM 1320 O O . GLY A 1 185 ? -27.031 -18.980 -3.015 1.00 33.88 185 GLY A O 1
ATOM 1321 N N . SER A 1 186 ? -27.917 -18.932 -0.933 1.00 29.69 186 SER A N 1
ATOM 1322 C CA . SER A 1 186 ? -28.657 -20.203 -0.890 1.00 29.69 186 SER A CA 1
ATOM 1323 C C . SER A 1 186 ? -27.859 -21.397 -0.368 1.00 29.69 186 SER A C 1
ATOM 1325 O O . SER A 1 186 ? -27.046 -22.000 -1.059 1.00 29.69 186 SER A O 1
ATOM 1327 N N . GLY A 1 187 ? -28.153 -21.742 0.886 1.00 36.75 187 GLY A N 1
ATOM 1328 C CA . GLY A 1 187 ? -27.506 -22.818 1.613 1.00 36.75 187 GLY A CA 1
ATOM 1329 C C . GLY A 1 187 ? -27.927 -24.219 1.196 1.00 36.75 187 GLY A C 1
ATOM 1330 O O . GLY A 1 187 ? -28.938 -24.435 0.536 1.00 36.75 187 GLY A O 1
ATOM 1331 N N . THR A 1 188 ? -27.153 -25.180 1.678 1.00 24.44 188 THR A N 1
ATOM 1332 C CA . THR A 1 188 ? -27.622 -26.451 2.231 1.00 24.44 188 THR A CA 1
ATOM 1333 C C . THR A 1 188 ? -26.526 -26.926 3.186 1.00 24.44 188 THR A C 1
ATOM 1335 O O . THR A 1 188 ? -25.342 -26.805 2.879 1.00 24.44 188 THR A O 1
ATOM 1338 N N . GLU A 1 189 ? -26.919 -27.379 4.373 1.00 36.25 189 GLU A N 1
ATOM 1339 C CA . GLU A 1 189 ? -26.027 -27.937 5.389 1.00 36.25 189 GLU A CA 1
ATOM 1340 C C . GLU A 1 189 ? -25.293 -29.185 4.872 1.00 36.25 189 GLU A C 1
ATOM 1342 O O . GLU A 1 189 ? -25.910 -30.049 4.247 1.00 36.25 189 GLU A O 1
ATOM 1347 N N . GLY A 1 190 ? -24.002 -29.310 5.197 1.00 32.38 190 GLY A N 1
ATOM 1348 C CA . GLY A 1 190 ? -23.270 -30.576 5.100 1.00 32.38 190 GLY A CA 1
ATOM 1349 C C . GLY A 1 190 ? -21.823 -30.443 4.623 1.00 32.38 190 GLY A C 1
ATOM 1350 O O . GLY A 1 190 ? -21.582 -30.357 3.427 1.00 32.38 190 GLY A O 1
ATOM 1351 N N . SER A 1 191 ? -20.893 -30.531 5.582 1.00 31.58 191 SER A N 1
ATOM 1352 C CA . SER A 1 191 ? -19.433 -30.699 5.445 1.00 31.58 191 SER A CA 1
ATOM 1353 C C . SER A 1 191 ? -18.636 -29.532 4.852 1.00 31.58 191 SER A C 1
ATOM 1355 O O . SER A 1 191 ? -18.607 -29.308 3.648 1.00 31.58 191 SER A O 1
ATOM 1357 N N . SER A 1 192 ? -17.919 -28.830 5.735 1.00 32.06 192 SER A N 1
ATOM 1358 C CA . SER A 1 192 ? -16.887 -27.847 5.398 1.00 32.06 192 SER A CA 1
ATOM 1359 C C . SER A 1 192 ? -15.665 -28.523 4.761 1.00 32.06 192 SER A C 1
ATOM 1361 O O . SER A 1 192 ? -15.039 -29.335 5.441 1.00 32.06 192 SER A O 1
ATOM 1363 N N . PRO A 1 193 ? -15.255 -28.161 3.534 1.00 40.31 193 PRO A N 1
ATOM 1364 C CA . PRO A 1 193 ? -13.871 -28.324 3.122 1.00 40.31 193 PRO A CA 1
ATOM 1365 C C . PRO A 1 193 ? -13.021 -27.236 3.791 1.00 40.31 193 PRO A C 1
ATOM 1367 O O . PRO A 1 193 ? -13.460 -26.095 3.961 1.00 40.31 193 PRO A O 1
ATOM 1370 N N . VAL A 1 194 ? -11.816 -27.609 4.212 1.00 41.06 194 VAL A N 1
ATOM 1371 C CA . VAL A 1 194 ? -10.803 -26.684 4.730 1.00 41.06 194 VAL A CA 1
ATOM 1372 C C . VAL A 1 194 ? -10.377 -25.793 3.562 1.00 41.06 194 VAL A C 1
ATOM 1374 O O . VAL A 1 194 ? -9.989 -26.298 2.514 1.00 41.06 194 VAL A O 1
ATOM 1377 N N . VAL A 1 195 ? -10.562 -24.481 3.696 1.00 48.41 195 VAL A N 1
ATOM 1378 C CA . VAL A 1 195 ? -10.264 -23.510 2.636 1.00 48.41 195 VAL A CA 1
ATOM 1379 C C . VAL A 1 195 ? -8.786 -23.157 2.756 1.00 48.41 195 VAL A C 1
ATOM 1381 O O . VAL A 1 195 ? -8.389 -22.626 3.794 1.00 48.41 195 VAL A O 1
ATOM 1384 N N . ASP A 1 196 ? -7.977 -23.487 1.748 1.00 55.53 196 ASP A N 1
ATOM 1385 C CA . ASP A 1 196 ? -6.602 -22.989 1.662 1.00 55.53 196 ASP A CA 1
ATOM 1386 C C . ASP A 1 196 ? -6.624 -21.454 1.670 1.00 55.53 196 ASP A C 1
ATOM 1388 O O . ASP A 1 196 ? -7.432 -20.839 0.970 1.00 55.53 196 ASP A O 1
ATOM 1392 N N . VAL A 1 197 ? -5.760 -20.841 2.481 1.00 57.62 197 VAL A N 1
ATOM 1393 C CA . VAL A 1 197 ? -5.589 -19.382 2.491 1.00 57.62 197 VAL A CA 1
ATOM 1394 C C . VAL A 1 197 ? -4.704 -18.934 1.343 1.00 57.62 197 VAL A C 1
ATOM 1396 O O . VAL A 1 197 ? -3.727 -19.592 0.987 1.00 57.62 197 VAL A O 1
ATOM 1399 N N . SER A 1 198 ? -5.048 -17.786 0.784 1.00 66.00 198 SER A N 1
ATOM 1400 C CA . SER A 1 198 ? -4.369 -17.147 -0.336 1.00 66.00 198 SER A CA 1
ATOM 1401 C C . SER A 1 198 ? -4.132 -15.669 -0.041 1.00 66.00 198 SER A C 1
ATOM 1403 O O . SER A 1 198 ? -4.773 -15.088 0.835 1.00 66.00 198 SER A O 1
ATOM 1405 N N . ASP A 1 199 ? -3.254 -15.031 -0.812 1.00 64.69 199 ASP A N 1
ATOM 1406 C CA . ASP A 1 199 ? -2.994 -13.590 -0.690 1.00 64.69 199 ASP A CA 1
ATOM 1407 C C . ASP A 1 199 ? -4.259 -12.739 -0.927 1.00 64.69 199 ASP A C 1
ATOM 1409 O O . ASP A 1 199 ? -4.365 -11.624 -0.425 1.00 64.69 199 ASP A O 1
ATOM 1413 N N . GLU A 1 200 ? -5.264 -13.280 -1.626 1.00 74.06 200 GLU A N 1
ATOM 1414 C CA . GLU A 1 200 ? -6.570 -12.640 -1.838 1.00 74.06 200 GLU A CA 1
ATOM 1415 C C . GLU A 1 200 ? -7.437 -12.588 -0.572 1.00 74.06 200 GLU A C 1
ATOM 1417 O O . GLU A 1 200 ? -8.442 -11.874 -0.529 1.00 74.06 200 GLU A O 1
ATOM 1422 N N . ASP A 1 201 ? -7.072 -13.337 0.470 1.00 81.56 201 ASP A N 1
ATOM 1423 C CA . ASP A 1 201 ? -7.753 -13.297 1.761 1.00 81.56 201 ASP A CA 1
ATOM 1424 C C . ASP A 1 201 ? -7.355 -12.080 2.595 1.00 81.56 201 ASP A C 1
ATOM 1426 O O . ASP A 1 201 ? -7.954 -11.864 3.649 1.00 81.56 201 ASP A O 1
ATOM 1430 N N . ILE A 1 202 ? -6.412 -11.261 2.115 1.00 86.19 202 ILE A N 1
ATOM 1431 C CA . ILE A 1 202 ? -6.016 -9.986 2.710 1.00 86.19 202 ILE A CA 1
ATOM 1432 C C . ILE A 1 202 ? -6.208 -8.868 1.682 1.00 86.19 202 ILE A C 1
ATOM 1434 O O . ILE A 1 202 ? -5.647 -8.892 0.592 1.00 86.19 202 ILE A O 1
ATOM 1438 N N . VAL A 1 203 ? -6.975 -7.840 2.039 1.00 82.00 203 VAL A N 1
ATOM 1439 C CA . VAL A 1 203 ? -7.215 -6.673 1.182 1.00 82.00 203 VAL A CA 1
ATOM 1440 C C . VAL A 1 203 ? -6.884 -5.401 1.947 1.00 82.00 203 VAL A C 1
ATOM 1442 O O . VAL A 1 203 ? -7.417 -5.157 3.026 1.00 82.00 203 VAL A O 1
ATOM 1445 N N . LEU A 1 204 ? -6.033 -4.558 1.368 1.00 85.25 204 LEU A N 1
ATOM 1446 C CA . LEU A 1 204 ? -5.716 -3.236 1.904 1.00 85.25 204 LEU A CA 1
ATOM 1447 C C . LEU A 1 204 ? -6.671 -2.190 1.318 1.00 85.25 204 LEU A C 1
ATOM 1449 O O . LEU A 1 204 ? -7.027 -2.253 0.140 1.00 85.25 204 LEU A O 1
ATOM 1453 N N . SER A 1 205 ? -7.109 -1.226 2.130 1.00 86.75 205 SER A N 1
ATOM 1454 C CA . SER A 1 205 ? -7.849 -0.067 1.615 1.00 86.75 205 SER A CA 1
ATOM 1455 C C . SER A 1 205 ? -6.931 0.922 0.880 1.00 86.75 205 SER A C 1
ATOM 1457 O O . SER A 1 205 ? -5.782 0.630 0.588 1.00 86.75 205 SER A O 1
ATOM 1459 N N . ALA A 1 206 ? -7.427 2.120 0.563 1.00 86.12 206 ALA A N 1
ATOM 1460 C CA . ALA A 1 206 ? -6.536 3.255 0.323 1.00 86.12 206 ALA A CA 1
ATOM 1461 C C . ALA A 1 206 ? -6.056 3.836 1.667 1.00 86.12 206 ALA A C 1
ATOM 1463 O O . ALA A 1 206 ? -6.684 3.597 2.704 1.00 86.12 206 ALA A O 1
ATOM 1464 N N . LEU A 1 207 ? -4.980 4.624 1.632 1.00 86.19 207 LEU A N 1
ATOM 1465 C CA . LEU A 1 207 ? -4.520 5.434 2.758 1.00 86.19 207 LEU A CA 1
ATOM 1466 C C . LEU A 1 207 ? -5.217 6.800 2.753 1.00 86.19 207 LEU A C 1
ATOM 1468 O O . LEU A 1 207 ? -5.302 7.458 1.716 1.00 86.19 207 LEU A O 1
ATOM 1472 N N . TYR A 1 208 ? -5.678 7.248 3.919 1.00 90.62 208 TYR A N 1
ATOM 1473 C CA . TYR A 1 208 ? -6.356 8.535 4.082 1.00 90.62 208 TYR A CA 1
ATOM 1474 C C . TYR A 1 208 ? -5.602 9.410 5.073 1.00 90.62 208 TYR A C 1
ATOM 1476 O O . TYR A 1 208 ? -5.428 9.007 6.220 1.00 90.62 208 TYR A O 1
ATOM 1484 N N . GLY A 1 209 ? -5.174 10.597 4.642 1.00 93.19 209 GLY A N 1
ATOM 1485 C CA . GLY A 1 209 ? -4.393 11.522 5.462 1.00 93.19 209 GLY A CA 1
ATOM 1486 C C . GLY A 1 209 ? -3.144 12.053 4.758 1.00 93.19 209 GLY A C 1
ATOM 1487 O O . GLY A 1 209 ? -3.112 12.125 3.529 1.00 93.19 209 GLY A O 1
ATOM 1488 N N . GLY A 1 210 ? -2.145 12.471 5.536 1.00 81.88 210 GLY A N 1
ATOM 1489 C CA . GLY A 1 210 ? -0.934 13.145 5.066 1.00 81.88 210 GLY A CA 1
ATOM 1490 C C . GLY A 1 210 ? 0.353 12.322 5.173 1.00 81.88 210 GLY A C 1
ATOM 1491 O O . GLY A 1 210 ? 0.411 11.348 5.912 1.00 81.88 210 GLY A O 1
ATOM 1492 N N . PRO A 1 211 ? 1.434 12.734 4.492 1.00 82.06 211 PRO A N 1
ATOM 1493 C CA . PRO A 1 211 ? 2.690 11.981 4.420 1.00 82.06 211 PRO A CA 1
ATOM 1494 C C . PRO A 1 211 ? 3.580 12.133 5.671 1.00 82.06 211 PRO A C 1
ATOM 1496 O O . PRO A 1 211 ? 4.795 11.971 5.581 1.00 82.06 211 PRO A O 1
ATOM 1499 N N . HIS A 1 212 ? 3.012 12.490 6.822 1.00 81.88 212 HIS A N 1
ATOM 1500 C CA . HIS A 1 212 ? 3.754 12.809 8.044 1.00 81.88 212 HIS A CA 1
ATOM 1501 C C . HIS A 1 212 ? 3.670 11.690 9.089 1.00 81.88 212 HIS A C 1
ATOM 1503 O O . HIS A 1 212 ? 3.053 10.663 8.817 1.00 81.88 212 HIS A O 1
ATOM 1509 N N . GLY A 1 213 ? 4.373 11.832 10.213 1.00 82.94 213 GLY A N 1
ATOM 1510 C CA . GLY A 1 213 ? 4.483 10.807 11.255 1.00 82.94 213 GLY A CA 1
ATOM 1511 C C . GLY A 1 213 ? 5.470 9.677 10.933 1.00 82.94 213 GLY A C 1
ATOM 1512 O O . GLY A 1 213 ? 6.246 9.760 9.974 1.00 82.94 213 GLY A O 1
ATOM 1513 N N . ASN A 1 214 ? 5.427 8.595 11.712 1.00 75.69 214 ASN A N 1
ATOM 1514 C CA . ASN A 1 214 ? 6.205 7.377 11.475 1.00 75.69 214 ASN A CA 1
ATOM 1515 C C . ASN A 1 214 ? 5.318 6.293 10.876 1.00 75.69 214 ASN A C 1
ATOM 1517 O O . ASN A 1 214 ? 4.187 6.101 11.317 1.00 75.69 214 ASN A O 1
ATOM 1521 N N . ALA A 1 215 ? 5.831 5.586 9.869 1.00 74.44 215 ALA A N 1
ATOM 1522 C CA . ALA A 1 215 ? 5.091 4.510 9.228 1.00 74.44 215 ALA A CA 1
ATOM 1523 C C . ALA A 1 215 ? 4.892 3.321 10.180 1.00 74.44 215 ALA A C 1
ATOM 1525 O O . ALA A 1 215 ? 5.799 2.962 10.932 1.00 74.44 215 ALA A O 1
ATOM 1526 N N . PHE A 1 216 ? 3.724 2.691 10.101 1.00 85.44 216 PHE A N 1
ATOM 1527 C CA . PHE A 1 216 ? 3.392 1.467 10.819 1.00 85.44 216 PHE A CA 1
ATOM 1528 C C . PHE A 1 216 ? 2.542 0.539 9.945 1.00 85.44 216 PHE A C 1
ATOM 1530 O O . PHE A 1 216 ? 1.852 0.976 9.019 1.00 85.44 216 PHE A O 1
ATOM 1537 N N . SER A 1 217 ? 2.566 -0.751 10.271 1.00 85.38 217 SER A N 1
ATOM 1538 C CA . SER A 1 217 ? 1.670 -1.753 9.705 1.00 85.38 217 SER A CA 1
ATOM 1539 C C . SER A 1 217 ? 1.423 -2.854 10.724 1.00 85.38 217 SER A C 1
ATOM 1541 O O . SER A 1 217 ? 2.361 -3.358 11.337 1.00 85.38 217 SER A O 1
ATOM 1543 N N . ASP A 1 218 ? 0.164 -3.244 10.868 1.00 87.56 218 ASP A N 1
ATOM 1544 C CA . ASP A 1 218 ? -0.256 -4.346 11.728 1.00 87.56 218 ASP A CA 1
ATOM 1545 C C . ASP A 1 218 ? -0.157 -5.712 11.040 1.00 87.56 218 ASP A C 1
ATOM 1547 O O . ASP A 1 218 ? -0.450 -6.728 11.665 1.00 87.56 218 ASP A O 1
ATOM 1551 N N . ILE A 1 219 ? 0.242 -5.758 9.763 1.00 84.19 219 ILE A N 1
ATOM 1552 C CA . ILE A 1 219 ? 0.171 -6.969 8.933 1.00 84.19 219 ILE A CA 1
ATOM 1553 C C . ILE A 1 219 ? 0.841 -8.192 9.579 1.00 84.19 219 ILE A C 1
ATOM 1555 O O . ILE A 1 219 ? 0.264 -9.275 9.570 1.00 84.19 219 ILE A O 1
ATOM 1559 N N . ASP A 1 220 ? 1.987 -8.006 10.238 1.00 79.81 220 ASP A N 1
ATOM 1560 C CA . ASP A 1 220 ? 2.742 -9.088 10.885 1.00 79.81 220 ASP A CA 1
ATOM 1561 C C . ASP A 1 220 ? 2.097 -9.581 12.193 1.00 79.81 220 ASP A C 1
ATOM 1563 O O . ASP A 1 220 ? 2.392 -10.676 12.677 1.00 79.81 220 ASP A O 1
ATOM 1567 N N . SER A 1 221 ? 1.208 -8.773 12.775 1.00 83.81 221 SER A N 1
ATOM 1568 C CA . SER A 1 221 ? 0.460 -9.104 13.993 1.00 83.81 221 SER A CA 1
ATOM 1569 C C . SER A 1 221 ? -0.877 -9.785 13.698 1.00 83.81 221 SER A C 1
ATOM 1571 O O . SER A 1 221 ? -1.502 -10.321 14.615 1.00 83.81 221 SER A O 1
ATOM 1573 N N . ILE A 1 222 ? -1.321 -9.775 12.437 1.00 88.81 222 ILE A N 1
ATOM 1574 C CA . ILE A 1 222 ? -2.625 -10.294 12.038 1.00 88.81 222 ILE A CA 1
ATOM 1575 C C . ILE A 1 222 ? -2.616 -11.821 11.979 1.00 88.81 222 ILE A C 1
ATOM 1577 O O . ILE A 1 222 ? -1.691 -12.474 11.490 1.00 88.81 222 ILE A O 1
ATOM 1581 N N . LYS A 1 223 ? -3.718 -12.384 12.464 1.00 89.25 223 LYS A N 1
ATOM 1582 C CA . LYS A 1 223 ? -4.105 -13.780 12.280 1.00 89.25 223 LYS A CA 1
ATOM 1583 C C . LYS A 1 223 ? -5.433 -13.857 11.537 1.00 89.25 223 LYS A C 1
ATOM 1585 O O . LYS A 1 223 ? -6.269 -12.953 11.625 1.00 89.25 223 LYS A O 1
ATOM 1590 N N . PHE A 1 224 ? -5.657 -14.924 10.785 1.00 88.19 224 PHE A N 1
ATOM 1591 C CA . PHE A 1 224 ? -6.977 -15.175 10.219 1.00 88.19 224 PHE A CA 1
ATOM 1592 C C . PHE A 1 224 ? -7.972 -15.619 11.299 1.00 88.19 224 PHE A C 1
ATOM 1594 O O . PHE A 1 224 ? -7.602 -15.997 12.411 1.00 88.19 224 PHE A O 1
ATOM 1601 N N . ALA A 1 225 ? -9.267 -15.534 10.979 1.00 84.25 225 ALA A N 1
ATOM 1602 C CA . ALA A 1 225 ? -10.363 -15.805 11.915 1.00 84.25 225 ALA A CA 1
ATOM 1603 C C . ALA A 1 225 ? -10.297 -14.986 13.226 1.00 84.25 225 ALA A C 1
ATOM 1605 O O . ALA A 1 225 ? -10.772 -15.432 14.276 1.00 84.25 225 ALA A O 1
ATOM 1606 N N . GLN A 1 226 ? -9.726 -13.776 13.170 1.00 89.44 226 GLN A N 1
ATOM 1607 C CA . GLN A 1 226 ? -9.665 -12.887 14.325 1.00 89.44 226 GLN A CA 1
ATOM 1608 C C . GLN A 1 226 ? -11.057 -12.529 14.847 1.00 89.44 226 GLN A C 1
ATOM 1610 O O . GLN A 1 226 ? -11.960 -12.230 14.067 1.00 89.44 226 GLN A O 1
ATOM 1615 N N . ALA A 1 227 ? -11.204 -12.496 16.172 1.00 88.50 227 ALA A N 1
ATOM 1616 C CA . ALA A 1 227 ? -12.331 -11.838 16.819 1.00 88.50 227 ALA A CA 1
ATOM 1617 C C . ALA A 1 227 ? -11.829 -10.581 17.524 1.00 88.50 227 ALA A C 1
ATOM 1619 O O . ALA A 1 227 ? -11.071 -10.655 18.494 1.00 88.50 227 ALA A O 1
ATOM 1620 N N . ILE A 1 228 ? -12.257 -9.426 17.024 1.00 95.62 228 ILE A N 1
ATOM 1621 C CA . ILE A 1 228 ? -11.989 -8.131 17.645 1.00 95.62 228 ILE A CA 1
ATOM 1622 C C . ILE A 1 228 ? -12.909 -7.988 18.858 1.00 95.62 228 ILE A C 1
ATOM 1624 O O . ILE A 1 228 ? -14.125 -8.119 18.733 1.00 95.62 228 ILE A O 1
ATOM 1628 N N . SER A 1 229 ? -12.340 -7.702 20.026 1.00 94.56 229 SER A N 1
ATOM 1629 C CA . SER A 1 229 ? -13.101 -7.415 21.245 1.00 94.56 229 SER A CA 1
ATOM 1630 C C . SER A 1 229 ? -13.463 -5.943 21.362 1.00 94.56 229 SER A C 1
ATOM 1632 O O . SER A 1 229 ? -14.552 -5.611 21.834 1.00 94.56 229 SER A O 1
ATOM 1634 N N . SER A 1 230 ? -12.577 -5.039 20.942 1.00 97.69 230 SER A N 1
ATOM 1635 C CA . SER A 1 230 ? -12.863 -3.611 20.984 1.00 97.69 230 SER A CA 1
ATOM 1636 C C . SER A 1 230 ? -12.079 -2.809 19.952 1.00 97.69 230 SER A C 1
ATOM 1638 O O . SER A 1 230 ? -11.004 -3.204 19.497 1.00 97.69 230 SER A O 1
ATOM 1640 N N . ILE A 1 231 ? -12.630 -1.647 19.617 1.00 98.75 231 ILE A N 1
ATOM 1641 C CA . ILE A 1 231 ? -11.931 -0.582 18.906 1.00 98.75 231 ILE A CA 1
ATOM 1642 C C . ILE A 1 231 ? -12.063 0.714 19.706 1.00 98.75 231 ILE A C 1
ATOM 1644 O O . ILE A 1 231 ? -13.155 1.068 20.158 1.00 98.75 231 ILE A O 1
ATOM 1648 N N . THR A 1 232 ? -10.948 1.415 19.893 1.00 98.81 232 THR A N 1
ATOM 1649 C CA . THR A 1 232 ? -10.886 2.675 20.638 1.00 98.81 232 THR A CA 1
ATOM 1650 C C . THR A 1 232 ? -10.337 3.782 19.756 1.00 98.81 232 THR A C 1
ATOM 1652 O O . THR A 1 232 ? -9.231 3.667 19.239 1.00 98.81 232 THR A O 1
ATOM 1655 N N . ILE A 1 233 ? -11.104 4.861 19.603 1.00 98.81 233 ILE A N 1
ATOM 1656 C CA . ILE A 1 233 ? -10.662 6.099 18.959 1.00 98.81 233 ILE A CA 1
ATOM 1657 C C . ILE A 1 233 ? -10.343 7.096 20.065 1.00 98.81 233 ILE A C 1
ATOM 1659 O O . ILE A 1 233 ? -11.242 7.494 20.811 1.00 98.81 233 ILE A O 1
ATOM 1663 N N . ARG A 1 234 ? -9.091 7.539 20.136 1.00 98.62 234 ARG A N 1
ATOM 1664 C CA . ARG A 1 234 ? -8.678 8.625 21.017 1.00 98.62 234 ARG A CA 1
ATOM 1665 C C . ARG A 1 234 ? -8.670 9.927 20.229 1.00 98.62 234 ARG A C 1
ATOM 1667 O O . ARG A 1 234 ? -7.995 10.027 19.208 1.00 98.62 234 ARG A O 1
ATOM 1674 N N . SER A 1 235 ? -9.493 10.891 20.633 1.00 98.12 235 SER A N 1
ATOM 1675 C CA . SER A 1 235 ? -9.693 12.114 19.845 1.00 98.12 235 SER A CA 1
ATOM 1676 C C . SER A 1 235 ? -10.228 13.288 20.661 1.00 98.12 235 SER A C 1
ATOM 1678 O O . SER A 1 235 ? -10.958 13.094 21.631 1.00 98.12 235 SER A O 1
ATOM 1680 N N . ASP A 1 236 ? -9.934 14.503 20.204 1.00 95.81 236 ASP A N 1
ATOM 1681 C CA . ASP A 1 236 ? -10.711 15.720 20.493 1.00 95.81 236 ASP A CA 1
ATOM 1682 C C . ASP A 1 236 ? -11.134 16.373 19.166 1.00 95.81 236 ASP A C 1
ATOM 1684 O O . ASP A 1 236 ? -12.103 15.947 18.532 1.00 95.81 236 ASP A O 1
ATOM 1688 N N . LYS A 1 237 ? -10.370 17.363 18.685 1.00 95.38 237 LYS A N 1
ATOM 1689 C CA . LYS A 1 237 ? -10.579 17.966 17.359 1.00 95.38 237 LYS A CA 1
ATOM 1690 C C . LYS A 1 237 ? -10.048 17.094 16.227 1.00 95.38 237 LYS A C 1
ATOM 1692 O O . LYS A 1 237 ? -10.608 17.126 15.135 1.00 95.38 237 LYS A O 1
ATOM 1697 N N . ARG A 1 238 ? -8.968 16.360 16.479 1.00 96.19 238 ARG A N 1
ATOM 1698 C CA . ARG A 1 238 ? -8.324 15.427 15.549 1.00 96.19 238 ARG A CA 1
ATOM 1699 C C . ARG A 1 238 ? -8.263 14.044 16.184 1.00 96.19 238 ARG A C 1
ATOM 1701 O O . ARG A 1 238 ? -8.633 13.898 17.349 1.00 96.19 238 ARG A O 1
ATOM 1708 N N . VAL A 1 239 ? -7.866 13.044 15.406 1.00 98.38 239 VAL A N 1
ATOM 1709 C CA . VAL A 1 239 ? -7.626 11.699 15.924 1.00 98.38 239 VAL A CA 1
ATOM 1710 C C . VAL A 1 239 ? -6.195 11.634 16.436 1.00 98.38 239 VAL A C 1
ATOM 1712 O O . VAL A 1 239 ? -5.246 11.711 15.663 1.00 98.38 239 VAL A O 1
ATOM 1715 N N . ASP A 1 240 ? -6.059 11.501 17.749 1.00 98.19 240 ASP A N 1
ATOM 1716 C CA . ASP A 1 240 ? -4.775 11.406 18.431 1.00 98.19 240 ASP A CA 1
ATOM 1717 C C . ASP A 1 240 ? -4.227 9.976 18.366 1.00 98.19 240 ASP A C 1
ATOM 1719 O O . ASP A 1 240 ? -3.043 9.785 18.111 1.00 98.19 240 ASP A O 1
ATOM 1723 N N . ALA A 1 241 ? -5.088 8.968 18.551 1.00 98.38 241 ALA A N 1
ATOM 1724 C CA . ALA A 1 241 ? -4.703 7.563 18.445 1.00 98.38 241 ALA A CA 1
ATOM 1725 C C . ALA A 1 241 ? -5.861 6.641 18.045 1.00 98.38 241 ALA A C 1
ATOM 1727 O O . ALA A 1 241 ? -7.043 6.953 18.228 1.00 98.38 241 ALA A O 1
ATOM 1728 N N . ILE A 1 242 ? -5.500 5.469 17.532 1.00 98.69 242 ILE A N 1
ATOM 1729 C CA . ILE A 1 242 ? -6.400 4.355 17.243 1.00 98.69 242 ILE A CA 1
ATOM 1730 C C . ILE A 1 242 ? -5.858 3.090 17.907 1.00 98.69 242 ILE A C 1
ATOM 1732 O O . ILE A 1 242 ? -4.668 2.792 17.816 1.00 98.69 242 ILE A O 1
ATOM 1736 N N . THR A 1 243 ? -6.736 2.340 18.570 1.00 98.50 243 THR A N 1
ATOM 1737 C CA . THR A 1 243 ? -6.385 1.061 19.194 1.00 98.50 243 THR A CA 1
ATOM 1738 C C . THR A 1 243 ? -7.385 -0.014 18.791 1.00 98.50 243 THR A C 1
ATOM 1740 O O . THR A 1 243 ? -8.594 0.174 18.944 1.00 98.50 243 THR A O 1
ATOM 1743 N N . LEU A 1 244 ? -6.886 -1.154 18.317 1.00 98.56 244 LEU A N 1
ATOM 1744 C CA . LEU A 1 244 ? -7.662 -2.353 18.019 1.00 98.56 244 LEU A CA 1
ATOM 1745 C C . LEU A 1 244 ? -7.253 -3.475 18.971 1.00 98.56 244 LEU A C 1
ATOM 1747 O O . LEU A 1 244 ? -6.072 -3.805 19.083 1.00 98.56 244 LEU A O 1
ATOM 1751 N N . GLN A 1 245 ? -8.232 -4.061 19.653 1.00 97.12 245 GLN A N 1
ATOM 1752 C CA . GLN A 1 245 ? -8.014 -5.193 20.545 1.00 97.12 245 GLN A CA 1
ATOM 1753 C C . GLN A 1 245 ? -8.621 -6.452 19.944 1.00 97.12 245 GLN A C 1
ATOM 1755 O O . GLN A 1 245 ? -9.818 -6.517 19.668 1.00 97.12 245 GLN A O 1
ATOM 1760 N N . VAL A 1 246 ? -7.779 -7.459 19.763 1.00 94.25 246 VAL A N 1
ATOM 1761 C CA . VAL A 1 246 ? -8.136 -8.796 19.297 1.00 94.25 246 VAL A CA 1
ATOM 1762 C C . VAL A 1 246 ? -8.171 -9.721 20.506 1.00 94.25 246 VAL A C 1
ATOM 1764 O O . VAL A 1 246 ? -7.298 -9.643 21.364 1.00 94.25 246 VAL A O 1
ATOM 1767 N N . GLN A 1 247 ? -9.190 -10.574 20.589 1.00 88.94 247 GLN A N 1
ATOM 1768 C CA . GLN A 1 247 ? -9.359 -11.567 21.655 1.00 88.94 247 GLN A CA 1
ATOM 1769 C C . GLN A 1 247 ? -8.977 -12.983 21.211 1.00 88.94 247 GLN A C 1
ATOM 1771 O O . GLN A 1 247 ? -8.474 -13.769 22.009 1.00 88.94 247 GLN A O 1
ATOM 1776 N N . SER A 1 248 ? -9.242 -13.333 19.954 1.00 83.00 248 SER A N 1
ATOM 1777 C CA . SER A 1 248 ? -8.926 -14.647 19.387 1.00 83.00 248 SER A CA 1
ATOM 1778 C C . SER A 1 248 ? -8.367 -14.495 17.974 1.00 83.00 248 SER A C 1
ATOM 1780 O O . SER A 1 248 ? -8.742 -13.528 17.314 1.00 83.00 248 SER A O 1
ATOM 1782 N N . PRO A 1 249 ? -7.538 -15.431 17.476 1.00 85.00 249 PRO A N 1
ATOM 1783 C CA . PRO A 1 249 ? -7.073 -16.656 18.145 1.00 85.00 249 PRO A CA 1
ATOM 1784 C C . PRO A 1 249 ? -6.077 -16.416 19.292 1.00 85.00 249 PRO A C 1
ATOM 1786 O O . PRO A 1 249 ? -5.918 -17.288 20.141 1.00 85.00 249 PRO A O 1
ATOM 1789 N N . ALA A 1 250 ? -5.470 -15.232 19.360 1.00 83.88 250 ALA A N 1
ATOM 1790 C CA . ALA A 1 250 ? -4.630 -14.786 20.465 1.00 83.88 250 ALA A CA 1
ATOM 1791 C C . ALA A 1 250 ? -4.981 -13.340 20.838 1.00 83.88 250 ALA A C 1
ATOM 1793 O O . ALA A 1 250 ? -5.443 -12.576 19.989 1.00 83.88 250 ALA A O 1
ATOM 1794 N N . GLU A 1 251 ? -4.754 -12.969 22.098 1.00 88.38 251 GLU A N 1
ATOM 1795 C CA . GLU A 1 251 ? -4.929 -11.585 22.528 1.00 88.38 251 GLU A CA 1
ATOM 1796 C C . GLU A 1 251 ? -3.817 -10.707 21.947 1.00 88.38 251 GLU A C 1
ATOM 1798 O O . GLU A 1 251 ? -2.634 -10.933 22.204 1.00 88.38 251 GLU A O 1
ATOM 1803 N N . VAL A 1 252 ? -4.205 -9.696 21.170 1.00 92.12 252 VAL A N 1
ATOM 1804 C CA . VAL A 1 252 ? -3.287 -8.727 20.558 1.00 92.12 252 VAL A CA 1
ATOM 1805 C C . VAL A 1 252 ? -3.871 -7.332 20.731 1.00 92.12 252 VAL A C 1
ATOM 1807 O O . VAL A 1 252 ? -5.069 -7.116 20.552 1.00 92.12 252 VAL A O 1
ATOM 1810 N N . THR A 1 253 ? -3.025 -6.369 21.094 1.00 92.56 253 THR A N 1
ATOM 1811 C CA . THR A 1 253 ? -3.382 -4.946 21.110 1.00 92.56 253 THR A CA 1
ATOM 1812 C C . THR A 1 253 ? -2.512 -4.216 20.101 1.00 92.56 253 THR A C 1
ATOM 1814 O O . THR A 1 253 ? -1.301 -4.131 20.281 1.00 92.56 253 THR A O 1
ATOM 1817 N N . MET A 1 254 ? -3.143 -3.679 19.062 1.00 95.81 254 MET A N 1
ATOM 1818 C CA . MET A 1 254 ? -2.511 -2.843 18.042 1.00 95.81 254 MET A CA 1
ATOM 1819 C C . MET A 1 254 ? -2.878 -1.394 18.335 1.00 95.81 254 MET A C 1
ATOM 1821 O O . MET A 1 254 ? -4.064 -1.079 18.421 1.00 95.81 254 MET A O 1
ATOM 1825 N N . SER A 1 255 ? -1.893 -0.523 18.557 1.00 95.38 255 SER A N 1
ATOM 1826 C CA . SER A 1 255 ? -2.137 0.866 18.953 1.00 95.38 255 SER A CA 1
ATOM 1827 C C . SER A 1 255 ? -1.178 1.817 18.261 1.00 95.38 255 SER A C 1
ATOM 1829 O O . SER A 1 255 ? 0.033 1.653 18.377 1.00 95.38 255 SER A O 1
ATOM 1831 N N . HIS A 1 256 ? -1.732 2.854 17.634 1.00 96.81 256 HIS A N 1
ATOM 1832 C CA . HIS A 1 256 ? -0.981 3.821 16.831 1.00 96.81 256 HIS A CA 1
ATOM 1833 C C . HIS A 1 256 ? -1.422 5.244 17.153 1.00 96.81 256 HIS A C 1
ATOM 1835 O O . HIS A 1 256 ? -2.622 5.500 17.264 1.00 96.81 256 HIS A O 1
ATOM 1841 N N . GLY A 1 257 ? -0.462 6.160 17.283 1.00 94.62 257 GLY A N 1
ATOM 1842 C CA . GLY A 1 257 ? -0.693 7.557 17.659 1.00 94.62 257 GLY A CA 1
ATOM 1843 C C . GLY A 1 257 ? -0.296 7.889 19.099 1.00 94.62 257 GLY A C 1
ATOM 1844 O O . GLY A 1 257 ? 0.370 7.108 19.787 1.00 94.62 257 GLY A O 1
ATOM 1845 N N . GLY A 1 258 ? -0.693 9.078 19.546 1.00 91.31 258 GLY A N 1
ATOM 1846 C CA . GLY A 1 258 ? -0.214 9.694 20.776 1.00 91.31 258 GLY A CA 1
ATOM 1847 C C . GLY A 1 258 ? -1.190 9.644 21.949 1.00 91.31 258 GLY A C 1
ATOM 1848 O O . GLY A 1 258 ? -2.135 8.861 22.019 1.00 91.31 258 GLY A O 1
ATOM 1849 N N . LYS A 1 259 ? -0.926 10.500 22.941 1.00 93.81 259 LYS A N 1
ATOM 1850 C CA . LYS A 1 259 ? -1.647 10.527 24.231 1.00 93.81 259 LYS A CA 1
ATOM 1851 C C . LYS A 1 259 ? -2.673 11.659 24.351 1.00 93.81 259 LYS A C 1
ATOM 1853 O O . LYS A 1 259 ? -3.320 11.768 25.397 1.00 93.81 259 LYS A O 1
ATOM 1858 N N . GLY A 1 260 ? -2.807 12.513 23.335 1.00 93.50 260 GLY A N 1
ATOM 1859 C CA . GLY A 1 260 ? -3.775 13.616 23.321 1.00 93.50 260 GLY A CA 1
ATOM 1860 C C . GLY A 1 260 ? -5.225 13.127 23.253 1.00 93.50 260 GLY A C 1
ATOM 1861 O O . GLY A 1 260 ? -5.457 11.927 23.224 1.00 93.50 260 GLY A O 1
ATOM 1862 N N . GLY A 1 261 ? -6.204 14.031 23.286 1.00 95.88 261 GLY A N 1
ATOM 1863 C CA . GLY A 1 261 ? -7.627 13.676 23.178 1.00 95.88 261 GLY A CA 1
ATOM 1864 C C . GLY A 1 261 ? -8.200 12.819 24.321 1.00 95.88 261 GLY A C 1
ATOM 1865 O O . GLY A 1 261 ? -7.575 12.618 25.368 1.00 95.88 261 GLY A O 1
ATOM 1866 N N . GLU A 1 262 ? -9.422 12.322 24.112 1.00 97.44 262 GLU A N 1
ATOM 1867 C CA . GLU A 1 262 ? -10.141 11.418 25.020 1.00 97.44 262 GLU A CA 1
ATOM 1868 C C . GLU A 1 262 ? -10.538 10.115 24.317 1.00 97.44 262 GLU A C 1
ATOM 1870 O O . GLU A 1 262 ? -10.835 10.108 23.119 1.00 97.44 262 GLU A O 1
ATOM 1875 N N . ASP A 1 263 ? -10.567 9.016 25.073 1.00 98.12 263 ASP A N 1
ATOM 1876 C CA . ASP A 1 263 ? -10.921 7.699 24.547 1.00 98.12 263 ASP A CA 1
ATOM 1877 C C . ASP A 1 263 ? -12.428 7.569 24.341 1.00 98.12 263 ASP A C 1
ATOM 1879 O O . ASP A 1 263 ? -13.243 7.837 25.228 1.00 98.12 263 ASP A O 1
ATOM 1883 N N . LYS A 1 264 ? -12.795 7.055 23.174 1.00 98.31 264 LYS A 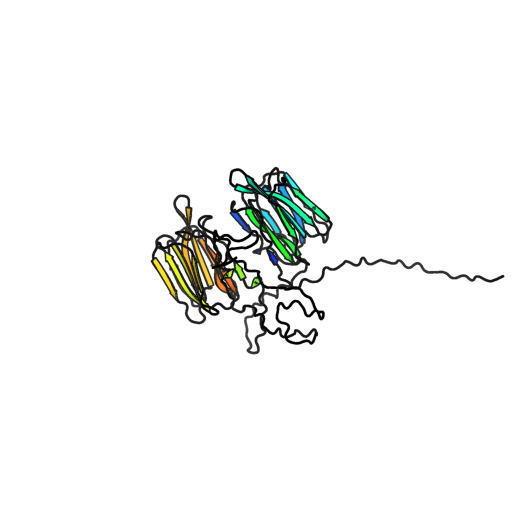N 1
ATOM 1884 C CA . LYS A 1 264 ? -14.106 6.476 22.913 1.00 98.31 264 LYS A CA 1
ATOM 1885 C C . LYS A 1 264 ? -13.885 5.034 22.509 1.00 98.31 264 LYS A C 1
ATOM 1887 O O . LYS A 1 264 ? -13.125 4.783 21.578 1.00 98.31 264 LYS A O 1
ATOM 1892 N N . THR A 1 265 ? -14.589 4.109 23.147 1.00 98.56 265 THR A N 1
ATOM 1893 C CA . THR A 1 265 ? -14.434 2.673 22.895 1.00 98.56 265 THR A CA 1
ATOM 1894 C C . THR A 1 265 ? -15.759 2.053 22.489 1.00 98.56 265 THR A C 1
ATOM 1896 O O . THR A 1 265 ? -16.788 2.289 23.122 1.00 98.56 265 THR A O 1
ATOM 1899 N N . LEU A 1 266 ? -15.719 1.233 21.442 1.00 98.44 266 LEU A N 1
ATOM 1900 C CA . LEU A 1 266 ? -16.790 0.321 21.073 1.00 98.44 266 LEU A CA 1
ATOM 1901 C C . LEU A 1 266 ? -16.327 -1.091 21.385 1.00 98.44 266 LEU A C 1
ATOM 1903 O O . LEU A 1 266 ? -15.355 -1.575 20.810 1.00 98.44 266 LEU A O 1
ATOM 1907 N N . THR A 1 267 ? -17.040 -1.743 22.294 1.00 98.00 267 THR A N 1
ATOM 1908 C CA . THR A 1 267 ? -16.884 -3.170 22.572 1.00 98.00 267 THR A CA 1
ATOM 1909 C C . THR A 1 267 ? -17.774 -3.952 21.616 1.00 98.00 267 THR A C 1
ATOM 1911 O O . THR A 1 267 ? -18.968 -3.668 21.512 1.00 98.00 267 THR A O 1
ATOM 1914 N N . LEU A 1 268 ? -17.197 -4.929 20.924 1.00 94.12 268 LEU A N 1
ATOM 1915 C CA . LEU A 1 268 ? -17.905 -5.766 19.967 1.00 94.12 268 LEU A CA 1
ATOM 1916 C C . LEU A 1 268 ? -18.501 -6.979 20.683 1.00 94.12 268 LEU A C 1
ATOM 1918 O O . LEU A 1 268 ? -17.866 -7.623 21.518 1.00 94.12 268 LEU A O 1
ATOM 1922 N N . SER A 1 269 ? -19.751 -7.296 20.357 1.00 91.12 269 SER A N 1
ATOM 1923 C CA . SER A 1 269 ? -20.418 -8.501 20.855 1.00 91.12 269 SER A CA 1
ATOM 1924 C C . SER A 1 269 ? -20.010 -9.736 20.044 1.00 91.12 269 SER A C 1
ATOM 1926 O O . SER A 1 269 ? -19.582 -9.626 18.902 1.00 91.12 269 SER A O 1
ATOM 1928 N N . ALA A 1 270 ? -20.244 -10.945 20.558 1.00 86.12 270 ALA A N 1
ATOM 1929 C CA . ALA A 1 270 ? -19.947 -12.182 19.822 1.00 86.12 270 ALA A CA 1
ATOM 1930 C C . ALA A 1 270 ? -20.556 -12.197 18.398 1.00 86.12 270 ALA A C 1
ATOM 1932 O O . ALA A 1 270 ? -21.754 -11.944 18.230 1.00 86.12 270 ALA A O 1
ATOM 1933 N N . GLY A 1 271 ? -19.742 -12.484 17.376 1.00 82.44 271 GLY A N 1
ATOM 1934 C CA . GLY A 1 271 ? -20.145 -12.478 15.957 1.00 82.44 271 GLY A CA 1
ATOM 1935 C C . GLY A 1 271 ? -20.389 -11.084 15.360 1.00 82.44 271 GLY A C 1
ATOM 1936 O O . GLY A 1 271 ? -20.969 -10.958 14.281 1.00 82.44 271 GLY A O 1
ATOM 1937 N N . GLU A 1 272 ? -20.027 -10.028 16.084 1.00 94.12 272 GLU A N 1
ATOM 1938 C CA . GLU A 1 272 ? -19.944 -8.675 15.554 1.00 94.12 272 GLU A CA 1
ATOM 1939 C C . GLU A 1 272 ? -18.558 -8.427 14.967 1.00 94.12 272 GLU A C 1
ATOM 1941 O O . GLU A 1 272 ? -17.558 -8.815 15.563 1.00 94.12 272 GLU A O 1
ATOM 1946 N N . TYR A 1 273 ? -18.504 -7.771 13.814 1.00 95.81 273 TYR A N 1
ATOM 1947 C CA . TYR A 1 273 ? -17.260 -7.407 13.149 1.00 95.81 273 TYR A CA 1
ATOM 1948 C C . TYR A 1 273 ? -17.412 -6.073 12.420 1.00 95.81 273 TYR A C 1
ATOM 1950 O O . TYR A 1 273 ? -18.512 -5.682 12.020 1.00 95.81 273 TYR A O 1
ATOM 1958 N N . ILE A 1 274 ? -16.299 -5.359 12.265 1.00 98.50 274 ILE A N 1
ATOM 1959 C CA . ILE A 1 274 ? -16.255 -4.048 11.609 1.00 98.50 274 ILE A CA 1
ATOM 1960 C C . ILE A 1 274 ? -16.272 -4.239 10.091 1.00 98.50 274 ILE A C 1
ATOM 1962 O O . ILE A 1 274 ? -15.477 -5.005 9.547 1.00 98.50 274 ILE A O 1
ATOM 1966 N N . THR A 1 275 ? -17.170 -3.520 9.418 1.00 96.69 275 THR A N 1
ATOM 1967 C CA . THR A 1 275 ? -17.425 -3.616 7.972 1.00 96.69 275 THR A CA 1
ATOM 1968 C C . THR A 1 275 ? -17.007 -2.371 7.202 1.00 96.69 275 THR A C 1
ATOM 1970 O O . THR A 1 275 ? -16.918 -2.406 5.975 1.00 96.69 275 THR A O 1
ATOM 1973 N N . SER A 1 276 ? -16.787 -1.241 7.879 1.00 97.38 276 SER A N 1
ATOM 1974 C CA . SER A 1 276 ? -16.294 -0.039 7.213 1.00 97.38 276 SER A CA 1
ATOM 1975 C C . SER A 1 276 ? -15.525 0.892 8.139 1.00 97.38 276 SER A C 1
ATOM 1977 O O . SER A 1 276 ? -15.732 0.905 9.353 1.00 97.38 276 SER A O 1
ATOM 1979 N N . MET A 1 277 ? -14.660 1.689 7.519 1.00 98.69 277 MET A N 1
ATOM 1980 C CA . MET A 1 277 ? -13.948 2.810 8.111 1.00 98.69 277 MET A CA 1
ATOM 1981 C C . MET A 1 277 ? -14.195 4.045 7.248 1.00 98.69 277 MET A C 1
ATOM 1983 O O . MET A 1 277 ? -13.824 4.086 6.076 1.00 98.69 277 MET A O 1
ATOM 1987 N N . LYS A 1 278 ? -14.794 5.079 7.827 1.00 98.38 278 LYS A N 1
ATOM 1988 C CA . LYS A 1 278 ? -14.861 6.411 7.237 1.00 98.38 278 LYS A CA 1
ATOM 1989 C C . LYS A 1 278 ? -13.787 7.288 7.858 1.00 98.38 278 LYS A C 1
ATOM 1991 O O . LYS A 1 278 ? -13.768 7.442 9.075 1.00 98.38 278 LYS A O 1
ATOM 1996 N N . ALA A 1 279 ? -12.970 7.910 7.019 1.00 98.38 279 ALA A N 1
ATOM 1997 C CA . ALA A 1 279 ? -11.960 8.872 7.431 1.00 98.38 279 ALA A CA 1
ATOM 1998 C C . ALA A 1 279 ? -12.266 10.251 6.846 1.00 98.38 279 ALA A C 1
ATOM 2000 O O . ALA A 1 279 ? -12.724 10.376 5.709 1.00 98.38 279 ALA A O 1
ATOM 2001 N N . HIS A 1 280 ? -12.015 11.281 7.642 1.00 98.62 280 HIS A N 1
ATOM 2002 C CA . HIS A 1 280 ? -11.958 12.675 7.227 1.00 98.62 280 HIS A CA 1
ATOM 2003 C C . HIS A 1 280 ? -10.566 13.198 7.581 1.00 98.62 280 HIS A C 1
ATOM 2005 O O . HIS A 1 280 ? -10.109 12.993 8.710 1.00 98.62 280 HIS A O 1
ATOM 2011 N N . TRP A 1 281 ? -9.898 13.864 6.647 1.00 98.06 281 TRP A N 1
ATOM 2012 C CA . TRP A 1 281 ? -8.566 14.428 6.861 1.00 98.06 281 TRP A CA 1
ATOM 2013 C C . TRP A 1 281 ? -8.532 15.901 6.485 1.00 98.06 281 TRP A C 1
ATOM 2015 O O . TRP A 1 281 ? -9.429 16.425 5.828 1.00 98.06 281 TRP A O 1
ATOM 2025 N N . GLY A 1 282 ? -7.524 16.608 6.963 1.00 93.44 282 GLY A N 1
ATOM 2026 C CA . GLY A 1 282 ? -7.403 18.029 6.703 1.00 93.44 282 GLY A CA 1
ATOM 2027 C C . GLY A 1 282 ? -6.030 18.542 7.065 1.00 93.44 282 GLY A C 1
ATOM 2028 O O . GLY A 1 282 ? -5.245 17.868 7.732 1.00 93.44 282 GLY A O 1
ATOM 2029 N N . LYS A 1 283 ? -5.749 19.760 6.611 1.00 92.56 283 LYS A N 1
ATOM 2030 C CA . LYS A 1 283 ? -4.489 20.432 6.889 1.00 92.56 283 LYS A CA 1
ATOM 2031 C C . LYS A 1 283 ? -4.619 21.320 8.121 1.00 92.56 283 LYS A C 1
ATOM 2033 O O . LYS A 1 283 ? -5.486 22.193 8.178 1.00 92.56 283 LYS A O 1
ATOM 2038 N N . LYS A 1 284 ? -3.729 21.122 9.086 1.00 84.12 284 LYS A N 1
ATOM 2039 C CA . LYS A 1 284 ? -3.466 22.037 10.191 1.00 84.12 284 LYS A CA 1
ATOM 2040 C C . LYS A 1 284 ? -2.072 22.613 9.992 1.00 84.12 284 LYS A C 1
ATOM 2042 O O . LYS A 1 284 ? -1.094 21.877 9.998 1.00 84.12 284 LYS A O 1
ATOM 2047 N N . ASP A 1 285 ? -1.995 23.926 9.825 1.00 86.94 285 ASP A N 1
ATOM 2048 C CA . ASP A 1 285 ? -0.746 24.619 9.512 1.00 86.94 285 ASP A CA 1
ATOM 2049 C C . ASP A 1 285 ? -0.089 24.032 8.247 1.00 86.94 285 ASP A C 1
ATOM 2051 O O . ASP A 1 285 ? -0.660 24.149 7.160 1.00 86.94 285 ASP A O 1
ATOM 2055 N N . ASP A 1 286 ? 1.075 23.398 8.353 1.00 82.69 286 ASP A N 1
ATOM 2056 C CA . ASP A 1 286 ? 1.783 22.719 7.264 1.00 82.69 286 ASP A CA 1
ATOM 2057 C C . ASP A 1 286 ? 1.582 21.194 7.243 1.00 82.69 286 ASP A C 1
ATOM 2059 O O . ASP A 1 286 ? 2.087 20.532 6.336 1.00 82.69 286 ASP A O 1
ATOM 2063 N N . HIS A 1 287 ? 0.777 20.655 8.159 1.00 82.75 287 HIS A N 1
ATOM 2064 C CA . HIS A 1 287 ? 0.668 19.228 8.433 1.00 82.75 287 HIS A CA 1
ATOM 2065 C C . HIS A 1 287 ? -0.725 18.684 8.098 1.00 82.75 287 HIS A C 1
ATOM 2067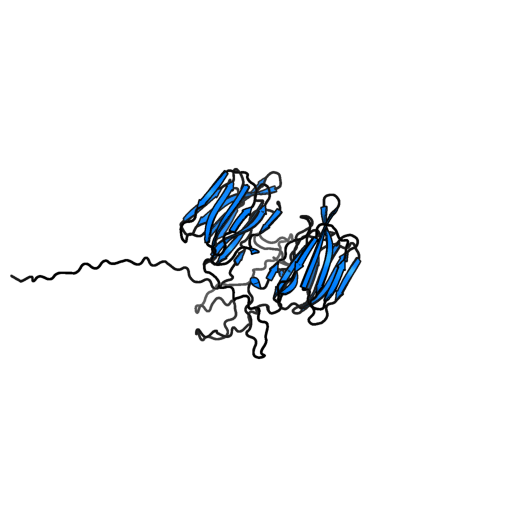 O O . HIS A 1 287 ? -1.741 19.243 8.514 1.00 82.75 287 HIS A O 1
ATOM 2073 N N . THR A 1 288 ? -0.801 17.601 7.329 1.00 90.50 288 THR A N 1
ATOM 2074 C CA . THR A 1 288 ? -2.083 16.947 7.009 1.00 90.50 288 THR A CA 1
ATOM 2075 C C . THR A 1 288 ? -2.302 15.745 7.921 1.00 90.50 288 THR A C 1
ATOM 2077 O O . THR A 1 288 ? -1.469 14.847 7.931 1.00 90.50 288 THR A O 1
ATOM 2080 N N . GLN A 1 289 ? -3.415 15.732 8.659 1.00 94.50 289 GLN A N 1
ATOM 2081 C CA . GLN A 1 289 ? -3.750 14.697 9.648 1.00 94.50 289 GLN A CA 1
ATOM 2082 C C . GLN A 1 289 ? -5.140 14.112 9.423 1.00 94.50 289 GLN A C 1
ATOM 2084 O O . GLN A 1 289 ? -5.991 14.722 8.765 1.00 94.50 289 GLN A O 1
ATOM 2089 N N . VAL A 1 290 ? -5.412 12.971 10.056 1.00 97.88 290 VAL A N 1
ATOM 2090 C CA . VAL A 1 290 ? -6.764 12.431 10.203 1.00 97.88 290 VAL A CA 1
ATOM 2091 C C . VAL A 1 290 ? -7.504 13.212 11.290 1.00 97.88 290 VAL A C 1
ATOM 2093 O O . VAL A 1 290 ? -7.160 13.207 12.471 1.00 97.88 290 VAL A O 1
ATOM 2096 N N . PHE A 1 291 ? -8.564 13.906 10.886 1.00 98.44 291 PHE A N 1
ATOM 2097 C CA . PHE A 1 291 ? -9.359 14.738 11.784 1.00 98.44 291 PHE A CA 1
ATOM 2098 C C . PHE A 1 291 ? -10.525 13.980 12.399 1.00 98.44 291 PHE A C 1
ATOM 2100 O O . PHE A 1 291 ? -10.920 14.299 13.518 1.00 98.44 291 PHE A O 1
ATOM 2107 N N . TYR A 1 292 ? -11.083 12.998 11.690 1.00 98.81 292 TYR A N 1
ATOM 2108 C CA . TYR A 1 292 ? -12.206 12.210 12.181 1.00 98.81 292 TYR A CA 1
ATOM 2109 C C . TYR A 1 292 ? -12.216 10.801 11.610 1.00 98.81 292 TYR A C 1
ATOM 2111 O O . TYR A 1 292 ? -11.939 10.589 10.428 1.00 98.81 292 TYR A O 1
ATOM 2119 N N . LEU A 1 293 ? -12.624 9.860 12.457 1.00 98.81 293 LEU A N 1
ATOM 2120 C CA . LEU A 1 293 ? -12.881 8.474 12.093 1.00 98.81 293 LEU A CA 1
ATOM 2121 C C . LEU A 1 293 ? -14.296 8.072 12.498 1.00 98.81 293 LEU A C 1
ATOM 2123 O O . LEU A 1 293 ? -14.810 8.505 13.532 1.00 98.81 293 LEU A O 1
ATOM 2127 N N . ASN A 1 294 ? -14.903 7.205 11.694 1.00 98.81 294 ASN A N 1
ATOM 2128 C CA . ASN A 1 294 ? -16.111 6.474 12.046 1.00 98.81 294 ASN A CA 1
ATOM 2129 C C . ASN A 1 294 ? -16.018 5.025 11.574 1.00 98.81 294 ASN A C 1
ATOM 2131 O O . ASN A 1 294 ? -15.780 4.788 10.393 1.00 98.81 294 ASN A O 1
ATOM 2135 N N . PHE A 1 295 ? -16.277 4.080 12.469 1.00 98.81 295 PHE A N 1
ATOM 2136 C CA . PHE A 1 295 ? -16.362 2.659 12.146 1.00 98.81 295 PHE A CA 1
ATOM 2137 C C . PHE A 1 295 ?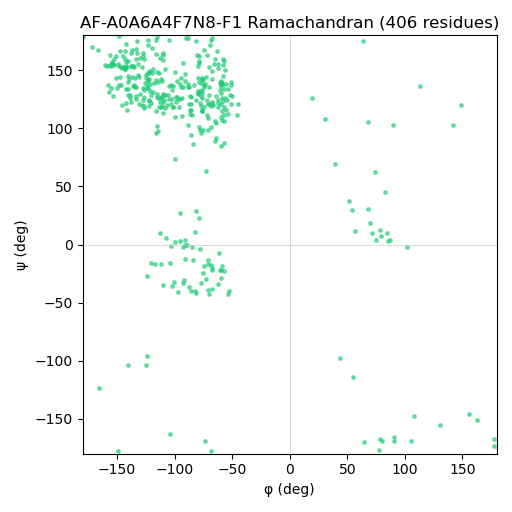 -17.794 2.173 12.304 1.00 98.81 295 PHE A C 1
ATOM 2139 O O . PHE A 1 295 ? -18.483 2.583 13.237 1.00 98.81 295 PHE A O 1
ATOM 2146 N N . GLU A 1 296 ? -18.220 1.288 11.407 1.00 98.31 296 GLU A N 1
ATOM 2147 C CA . GLU A 1 296 ? -19.531 0.631 11.450 1.00 98.31 296 GLU A CA 1
ATOM 2148 C C . GLU A 1 296 ? -19.353 -0.886 11.466 1.00 98.31 296 GLU A C 1
ATOM 2150 O O . GLU A 1 296 ? -18.409 -1.411 10.868 1.00 98.31 296 GLU A O 1
ATOM 2155 N N . THR A 1 297 ? -20.263 -1.584 12.143 1.00 98.06 297 THR A N 1
ATOM 2156 C CA . THR A 1 297 ? -20.252 -3.045 12.259 1.00 98.06 297 THR A CA 1
ATOM 2157 C C . THR A 1 297 ? -21.386 -3.696 11.476 1.00 98.06 297 THR A C 1
ATOM 2159 O O . THR A 1 297 ? -22.403 -3.072 11.165 1.00 98.06 297 THR A O 1
ATOM 2162 N N . ASN A 1 298 ? -21.265 -5.001 11.227 1.00 94.19 298 ASN A N 1
ATOM 2163 C CA . ASN A 1 298 ? -22.315 -5.817 10.608 1.00 94.19 298 ASN A CA 1
ATOM 2164 C C . ASN A 1 298 ? -23.644 -5.830 11.391 1.00 94.19 298 ASN A C 1
ATOM 2166 O O . ASN A 1 298 ? -24.680 -6.186 10.834 1.00 94.19 298 ASN A O 1
ATOM 2170 N N . LYS A 1 299 ? -23.628 -5.458 12.678 1.00 92.25 299 LYS A N 1
ATOM 2171 C CA . LYS A 1 299 ? -24.823 -5.352 13.530 1.00 92.25 299 LYS A CA 1
ATOM 2172 C C . LYS A 1 299 ? -25.404 -3.939 13.592 1.00 92.25 299 LYS A C 1
ATOM 2174 O O . LYS A 1 299 ? -26.375 -3.717 14.311 1.00 92.25 299 LYS A O 1
ATOM 2179 N N . GLY A 1 300 ? -24.836 -2.997 12.841 1.00 91.19 300 GLY A N 1
ATOM 2180 C CA . GLY A 1 300 ? -25.288 -1.610 12.797 1.00 91.19 300 GLY A CA 1
ATOM 2181 C C . GLY A 1 300 ? -24.844 -0.767 13.992 1.00 91.19 300 GLY A C 1
ATOM 2182 O O . GLY A 1 300 ? -25.351 0.342 14.157 1.00 91.19 300 GLY A O 1
ATOM 2183 N N . ASN A 1 301 ? -23.912 -1.254 14.819 1.00 97.38 301 ASN A N 1
ATOM 2184 C CA . ASN A 1 301 ? -23.264 -0.406 15.814 1.00 97.38 301 ASN A CA 1
ATOM 2185 C C . ASN A 1 301 ? -22.188 0.444 15.139 1.00 97.38 301 ASN A C 1
ATOM 2187 O O . ASN A 1 301 ? -21.651 0.094 14.086 1.00 97.38 301 ASN A O 1
ATOM 2191 N N . SER A 1 302 ? -21.860 1.567 15.768 1.00 98.00 302 SER A N 1
ATOM 2192 C CA . SER A 1 302 ? -20.861 2.483 15.241 1.00 98.00 302 SER A CA 1
ATOM 2193 C C . SER A 1 302 ? -20.123 3.214 16.343 1.00 98.00 302 SER A C 1
ATOM 2195 O O . SER A 1 302 ? -20.681 3.462 17.414 1.00 98.00 302 SER A O 1
ATOM 2197 N N . ILE A 1 303 ? -18.912 3.652 16.032 1.00 98.75 303 ILE A N 1
ATOM 2198 C CA . ILE A 1 303 ? -18.138 4.566 16.863 1.00 98.75 303 ILE A CA 1
ATOM 2199 C C . ILE A 1 303 ? -17.524 5.656 16.014 1.00 98.75 303 ILE A C 1
ATOM 2201 O O . ILE A 1 303 ? -17.076 5.393 14.904 1.00 98.75 303 ILE A O 1
ATOM 2205 N N . SER A 1 304 ? -17.470 6.872 16.554 1.00 98.62 304 SER A N 1
ATOM 2206 C CA . SER A 1 304 ? -16.753 7.964 15.914 1.00 98.62 304 SER A CA 1
ATOM 2207 C C . SER A 1 304 ? -16.063 8.905 16.892 1.00 98.62 304 SER A C 1
ATOM 2209 O O . SER A 1 304 ? -16.495 9.087 18.035 1.00 98.62 304 SER A O 1
ATOM 2211 N N . GLY A 1 305 ? -14.995 9.534 16.413 1.00 98.31 305 GLY A N 1
ATOM 2212 C CA . GLY A 1 305 ? -14.169 10.479 17.157 1.00 98.31 305 GLY A CA 1
ATOM 2213 C C . GLY A 1 305 ? -13.589 11.547 16.235 1.00 98.31 305 GLY A C 1
ATOM 2214 O O . GLY A 1 305 ? -13.440 11.301 15.039 1.00 98.31 305 GLY A O 1
ATOM 2215 N N . GLY A 1 306 ? -13.299 12.729 16.781 1.00 98.12 306 GLY A N 1
ATOM 2216 C CA . GLY A 1 306 ? -12.745 13.855 16.028 1.00 98.12 306 GLY A CA 1
ATOM 2217 C C . GLY A 1 306 ? -13.772 14.815 15.408 1.00 98.12 306 GLY A C 1
ATOM 2218 O O . GLY A 1 306 ? -14.965 14.783 15.730 1.00 98.12 306 GLY A O 1
ATOM 2219 N N . THR A 1 307 ? -13.313 15.667 14.484 1.00 98.25 307 THR A N 1
ATOM 2220 C CA . THR A 1 307 ? -14.150 16.633 13.746 1.00 98.25 307 THR A CA 1
ATOM 2221 C C . THR A 1 307 ? -14.146 16.380 12.241 1.00 98.25 307 THR A C 1
ATOM 2223 O O . THR A 1 307 ? -13.126 16.065 11.643 1.00 98.25 307 THR A O 1
ATOM 2226 N N . LYS A 1 308 ? -15.310 16.498 11.598 1.00 98.44 308 LYS A N 1
ATOM 2227 C CA . LYS A 1 308 ? -15.425 16.283 10.150 1.00 98.44 308 LYS A CA 1
ATOM 2228 C C . LYS A 1 308 ? -14.827 17.458 9.378 1.00 98.44 308 LYS A C 1
ATOM 2230 O O . LYS A 1 308 ? -15.095 18.611 9.708 1.00 98.44 308 LYS A O 1
ATOM 2235 N N . THR A 1 309 ? -14.099 17.138 8.320 1.00 97.25 309 THR A N 1
ATOM 2236 C CA . THR A 1 309 ? -13.554 18.064 7.318 1.00 97.25 309 THR A CA 1
ATOM 2237 C C . THR A 1 309 ? -14.175 17.793 5.944 1.00 97.25 309 THR A C 1
ATOM 2239 O O . THR A 1 309 ? -14.958 16.847 5.793 1.00 97.25 309 THR A O 1
ATOM 2242 N N . ASP A 1 310 ? -13.843 18.617 4.950 1.00 95.69 310 ASP A N 1
ATOM 2243 C CA . ASP A 1 310 ? -14.350 18.461 3.583 1.00 95.69 310 ASP A CA 1
ATOM 2244 C C . ASP A 1 310 ? -13.752 17.226 2.888 1.00 95.69 310 ASP A C 1
ATOM 2246 O O . ASP A 1 310 ? -14.491 16.448 2.278 1.00 95.69 310 ASP A O 1
ATOM 2250 N N . ASP A 1 311 ? -12.447 16.983 3.049 1.00 94.31 311 ASP A N 1
ATOM 2251 C CA . ASP A 1 311 ? -11.790 15.800 2.493 1.00 94.31 311 ASP A CA 1
ATOM 2252 C C . ASP A 1 311 ? -12.158 14.554 3.296 1.00 94.31 311 ASP A C 1
ATOM 2254 O O . ASP A 1 311 ? -11.907 14.457 4.501 1.00 94.31 311 ASP A O 1
ATOM 2258 N N . ASN A 1 312 ? -12.803 13.598 2.629 1.00 97.81 312 ASN A N 1
ATOM 2259 C CA . ASN A 1 312 ? -13.266 12.378 3.268 1.00 97.81 312 ASN A CA 1
ATOM 2260 C C . ASN A 1 312 ? -13.445 11.224 2.290 1.00 97.81 312 ASN A C 1
ATOM 2262 O O . ASN A 1 312 ? -13.734 11.416 1.110 1.00 97.81 312 ASN A O 1
ATOM 2266 N N . ALA A 1 313 ? -13.338 10.012 2.820 1.00 89.19 313 ALA A N 1
ATOM 2267 C CA . ALA A 1 313 ? -13.558 8.781 2.082 1.00 89.19 313 ALA A CA 1
ATOM 2268 C C . ALA A 1 313 ? -14.059 7.673 3.012 1.00 89.19 313 ALA A C 1
ATOM 2270 O O . ALA A 1 313 ? -13.945 7.754 4.237 1.00 89.19 313 ALA A O 1
ATOM 2271 N N . ILE A 1 314 ? -14.639 6.634 2.412 1.00 91.75 314 ILE A N 1
ATOM 2272 C CA . ILE A 1 314 ? -15.106 5.440 3.116 1.00 91.75 314 ILE A CA 1
ATOM 2273 C C . ILE A 1 314 ? -14.388 4.233 2.518 1.00 91.75 314 ILE A C 1
ATOM 2275 O O . ILE A 1 314 ? -14.576 3.932 1.340 1.00 91.75 314 ILE A O 1
ATOM 2279 N N . ALA A 1 315 ? -13.628 3.522 3.344 1.00 88.56 315 ALA A N 1
ATOM 2280 C CA . ALA A 1 315 ? -13.174 2.171 3.061 1.00 88.56 315 ALA A CA 1
ATOM 2281 C C . ALA A 1 315 ? -14.240 1.180 3.534 1.00 88.56 315 ALA A C 1
ATOM 2283 O O . ALA A 1 315 ? -14.595 1.152 4.714 1.00 88.56 315 ALA A O 1
ATOM 2284 N N . LYS A 1 316 ? -14.762 0.373 2.610 1.00 90.06 316 LYS A N 1
ATOM 2285 C CA . LYS A 1 316 ? -15.675 -0.730 2.922 1.00 90.06 316 LYS A CA 1
ATOM 2286 C C . LYS A 1 316 ? -14.928 -2.047 2.797 1.00 90.06 316 LYS A C 1
ATOM 2288 O O . LYS A 1 316 ? -14.202 -2.234 1.823 1.00 90.06 316 LYS A O 1
ATOM 2293 N N . ALA A 1 317 ? -15.143 -2.940 3.756 1.00 83.12 317 ALA A N 1
ATOM 2294 C CA . ALA A 1 317 ? -14.708 -4.319 3.633 1.00 83.12 317 ALA A CA 1
ATOM 2295 C C . ALA A 1 317 ? -15.382 -4.957 2.402 1.00 83.12 317 ALA A C 1
ATOM 2297 O O . ALA A 1 317 ? -16.575 -4.708 2.180 1.00 83.12 317 ALA A O 1
ATOM 2298 N N . PRO A 1 318 ? -14.664 -5.774 1.613 1.00 85.12 318 PRO A N 1
ATOM 2299 C CA . PRO A 1 318 ? -15.299 -6.638 0.627 1.00 85.12 318 PRO A CA 1
ATOM 2300 C C . PRO A 1 318 ? -16.314 -7.592 1.277 1.00 85.12 318 PRO A C 1
ATOM 2302 O O . PRO A 1 318 ? -16.254 -7.876 2.478 1.00 85.12 318 PRO A O 1
ATOM 2305 N N . ASP A 1 319 ? -17.240 -8.126 0.481 1.00 83.50 319 ASP A N 1
ATOM 2306 C CA . ASP A 1 319 ? -18.217 -9.096 0.979 1.00 83.50 319 ASP A CA 1
ATOM 2307 C C . ASP A 1 319 ? -17.507 -10.326 1.569 1.00 83.50 319 ASP A C 1
ATOM 2309 O O . ASP A 1 319 ? -16.683 -10.970 0.919 1.00 83.50 319 ASP A O 1
ATOM 2313 N N . GLY A 1 320 ? -17.833 -10.657 2.822 1.00 80.69 320 GLY A N 1
ATOM 2314 C CA . GLY A 1 320 ? -17.209 -11.765 3.554 1.00 80.69 320 GLY A CA 1
ATOM 2315 C C . GLY A 1 320 ? -15.888 -11.424 4.252 1.00 80.69 320 GLY A C 1
ATOM 2316 O O . GLY A 1 320 ? -15.230 -12.338 4.748 1.00 80.69 320 GLY A O 1
ATOM 2317 N N . PHE A 1 321 ? -15.507 -10.146 4.319 1.00 93.81 321 PHE A N 1
ATOM 2318 C CA . PHE A 1 321 ? -14.307 -9.679 5.014 1.00 93.81 321 PHE A CA 1
ATOM 2319 C C . PHE A 1 321 ? -14.651 -8.890 6.280 1.00 93.81 321 PHE A C 1
ATOM 2321 O O . PHE A 1 321 ? -15.749 -8.348 6.433 1.00 93.81 321 PHE A O 1
ATOM 2328 N N . GLN A 1 322 ? -13.681 -8.816 7.185 1.00 95.88 322 GLN A N 1
ATOM 2329 C CA . GLN A 1 322 ? -13.733 -8.017 8.405 1.00 95.88 322 GLN A CA 1
ATOM 2330 C C . GLN A 1 322 ? -12.441 -7.229 8.595 1.00 95.88 322 GLN A C 1
ATOM 2332 O O . GLN A 1 322 ? -11.408 -7.579 8.026 1.00 95.88 322 GLN A O 1
ATOM 2337 N N . LEU A 1 323 ? -12.493 -6.165 9.401 1.00 97.94 323 LEU A N 1
ATOM 2338 C CA . LEU A 1 323 ? -11.277 -5.465 9.816 1.00 97.94 323 LEU A CA 1
ATOM 2339 C C . LEU A 1 323 ? -10.363 -6.433 10.576 1.00 97.94 323 LEU A C 1
ATOM 2341 O O . LEU A 1 323 ? -10.838 -7.199 11.411 1.00 97.94 323 LEU A O 1
ATOM 2345 N N . ALA A 1 324 ? -9.065 -6.370 10.311 1.00 97.00 324 ALA A N 1
ATOM 2346 C CA . ALA A 1 324 ? -8.059 -7.176 10.993 1.00 97.00 324 ALA A CA 1
ATOM 2347 C C . ALA A 1 324 ? -6.957 -6.339 11.646 1.00 97.00 324 ALA A C 1
ATOM 2349 O O . ALA A 1 324 ? -6.387 -6.769 12.644 1.00 97.00 324 ALA A O 1
ATOM 2350 N N . GLY A 1 325 ? -6.693 -5.148 11.114 1.00 97.69 325 GLY A N 1
ATOM 2351 C CA . GLY A 1 325 ? -5.688 -4.220 11.616 1.00 97.69 325 GLY A CA 1
ATOM 2352 C C . GLY A 1 325 ? -5.607 -2.979 10.738 1.00 97.69 325 GLY A C 1
ATOM 2353 O O . GLY A 1 325 ? -6.475 -2.744 9.887 1.00 97.69 325 GLY A O 1
ATOM 2354 N N . PHE A 1 326 ? -4.556 -2.196 10.940 1.00 98.19 326 PHE A N 1
ATOM 2355 C CA . PHE A 1 326 ? -4.317 -0.947 10.240 1.00 98.19 326 PHE A CA 1
ATOM 2356 C C . PHE A 1 326 ? -2.907 -0.870 9.663 1.00 98.19 326 PHE A C 1
ATOM 2358 O O . PHE A 1 326 ? -1.982 -1.557 10.084 1.00 98.19 326 PHE A O 1
ATOM 2365 N N . TYR A 1 327 ? -2.739 0.022 8.701 1.00 96.19 327 TYR A N 1
ATOM 2366 C CA . TYR A 1 327 ? -1.433 0.472 8.240 1.00 96.19 327 TYR A CA 1
ATOM 2367 C C . TYR A 1 327 ? -1.518 1.965 7.936 1.00 96.19 327 TYR A C 1
ATOM 2369 O O . TYR A 1 327 ? -2.600 2.489 7.659 1.00 96.19 327 TYR A O 1
ATOM 2377 N N . GLY A 1 328 ? -0.402 2.673 8.032 1.00 88.88 328 GLY A N 1
ATOM 2378 C CA . GLY A 1 328 ? -0.402 4.115 7.836 1.00 88.88 328 GLY A CA 1
ATOM 2379 C C . GLY A 1 328 ? 0.754 4.792 8.536 1.00 88.88 328 GLY A C 1
ATOM 2380 O O . GLY A 1 328 ? 1.857 4.246 8.587 1.00 88.88 328 GLY A O 1
ATOM 2381 N N . ARG A 1 329 ? 0.514 6.008 9.029 1.00 92.31 329 ARG A N 1
ATOM 2382 C CA . ARG A 1 329 ? 1.540 6.838 9.657 1.00 92.31 329 ARG A CA 1
ATOM 2383 C C . ARG A 1 329 ? 0.979 7.572 10.869 1.00 92.31 329 ARG A C 1
ATOM 2385 O O . ARG A 1 329 ? -0.125 8.117 10.805 1.00 92.31 329 ARG A O 1
ATOM 2392 N N . ALA A 1 330 ? 1.720 7.555 11.971 1.00 86.19 330 ALA A N 1
ATOM 2393 C CA . ALA A 1 330 ? 1.327 8.221 13.206 1.00 86.19 330 ALA A CA 1
ATOM 2394 C C . ALA A 1 330 ? 2.538 8.578 14.081 1.00 86.19 330 ALA A C 1
ATOM 2396 O O . ALA A 1 330 ? 3.573 7.909 14.044 1.00 86.19 330 ALA A O 1
ATOM 2397 N N . GLU A 1 331 ? 2.377 9.616 14.898 1.00 87.88 331 GLU A N 1
ATOM 2398 C CA . GLU A 1 331 ? 3.269 9.984 16.005 1.00 87.88 331 GLU A CA 1
ATOM 2399 C C . GLU A 1 331 ? 2.435 10.456 17.204 1.00 87.88 331 GLU A C 1
ATOM 2401 O O . GLU A 1 331 ? 1.842 9.633 17.896 1.00 87.88 331 GLU A O 1
ATOM 2406 N N . ASP A 1 332 ? 2.367 11.770 17.446 1.00 89.44 332 ASP A N 1
ATOM 2407 C CA . ASP A 1 332 ? 1.533 12.368 18.493 1.00 89.44 332 ASP A CA 1
ATOM 2408 C C . ASP A 1 332 ? 0.042 12.382 18.105 1.00 89.44 332 ASP A C 1
ATOM 2410 O O . ASP A 1 332 ? -0.825 12.390 18.980 1.00 89.44 332 ASP A O 1
ATOM 2414 N N . GLU A 1 333 ? -0.248 12.360 16.802 1.00 94.44 333 GLU A N 1
ATOM 2415 C CA . GLU A 1 333 ? -1.578 12.239 16.201 1.00 94.44 333 GLU A CA 1
ATOM 2416 C C . GLU A 1 333 ? -1.537 11.180 15.075 1.00 94.44 333 GLU A C 1
ATOM 2418 O O . GLU A 1 333 ? -0.463 10.721 14.671 1.00 94.44 333 GLU A O 1
ATOM 2423 N N . VAL A 1 334 ? -2.703 10.760 14.574 1.00 97.06 334 VAL A N 1
ATOM 2424 C CA . VAL A 1 334 ? -2.796 9.882 13.396 1.00 97.06 334 VAL A CA 1
ATOM 2425 C C . VAL A 1 334 ? -2.741 10.740 12.134 1.00 97.06 334 VAL A C 1
ATOM 2427 O O . VAL A 1 334 ? -3.678 11.480 11.825 1.00 97.06 334 VAL A O 1
ATOM 2430 N N . ASP A 1 335 ? -1.654 10.618 11.380 1.00 91.88 335 ASP A N 1
ATOM 2431 C CA . ASP A 1 335 ? -1.425 11.417 10.177 1.00 91.88 335 ASP A CA 1
ATOM 2432 C C . ASP A 1 335 ? -2.077 10.795 8.950 1.00 91.88 335 ASP A C 1
ATOM 2434 O O . ASP A 1 335 ? -2.673 11.505 8.139 1.00 91.88 335 ASP A O 1
ATOM 2438 N N . GLN A 1 336 ? -2.003 9.467 8.842 1.00 95.31 336 GLN A N 1
ATOM 2439 C CA . GLN A 1 336 ? -2.510 8.693 7.718 1.00 95.31 336 GLN A CA 1
ATOM 2440 C C . GLN A 1 336 ? -2.989 7.320 8.182 1.00 95.31 336 GLN A C 1
ATOM 2442 O O . GLN A 1 336 ? -2.304 6.664 8.964 1.00 95.31 336 GLN A O 1
ATOM 2447 N N . LEU A 1 337 ? -4.137 6.856 7.685 1.00 97.56 337 LEU A N 1
ATOM 2448 C CA . LEU A 1 337 ? -4.687 5.561 8.084 1.00 97.56 337 LEU A CA 1
ATOM 2449 C C . LEU A 1 337 ? -5.341 4.817 6.919 1.00 97.56 337 LEU A C 1
ATOM 2451 O O . LEU A 1 337 ? -6.145 5.377 6.173 1.00 97.56 337 LEU A O 1
ATOM 2455 N N . GLY A 1 338 ? -5.021 3.534 6.817 1.00 91.88 338 GLY A N 1
ATOM 2456 C CA . GLY A 1 338 ? -5.640 2.542 5.953 1.00 91.88 338 GLY A CA 1
ATOM 2457 C C . GLY A 1 338 ? -6.048 1.319 6.773 1.00 91.88 338 GLY A C 1
ATOM 2458 O O . GLY A 1 338 ? -5.479 1.027 7.825 1.00 91.88 338 GLY A O 1
ATOM 2459 N N . ALA A 1 339 ? -7.074 0.619 6.304 1.00 97.38 339 ALA A N 1
ATOM 2460 C CA . ALA A 1 339 ? -7.601 -0.591 6.915 1.00 97.38 339 ALA A CA 1
ATOM 2461 C C . ALA A 1 339 ? -7.043 -1.837 6.218 1.00 97.38 339 ALA A C 1
ATOM 2463 O O . ALA A 1 339 ? -6.945 -1.876 4.989 1.00 97.38 339 ALA A O 1
ATOM 2464 N N . ILE A 1 340 ? -6.735 -2.858 7.014 1.00 93.81 340 ILE A N 1
ATOM 2465 C CA . ILE A 1 340 ? -6.414 -4.207 6.550 1.00 93.81 340 ILE A CA 1
ATOM 2466 C C . ILE A 1 340 ? -7.657 -5.069 6.759 1.00 93.81 340 ILE A C 1
ATOM 2468 O O . ILE A 1 340 ? -8.124 -5.232 7.890 1.00 93.81 340 ILE A O 1
ATOM 2472 N N . TRP A 1 341 ? -8.203 -5.605 5.675 1.00 95.06 341 TRP A N 1
ATOM 2473 C CA . TRP A 1 341 ? -9.372 -6.476 5.676 1.00 95.06 341 TRP A CA 1
ATOM 2474 C C . TRP A 1 341 ? -8.933 -7.925 5.502 1.00 95.06 341 TRP A C 1
ATOM 2476 O O . TRP A 1 341 ? -8.162 -8.206 4.590 1.00 95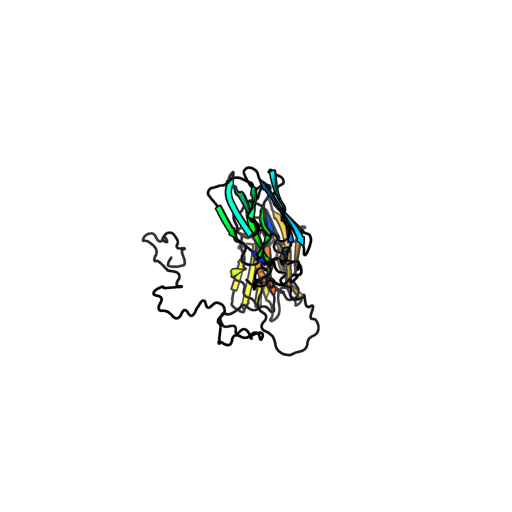.06 341 TRP A O 1
ATOM 2486 N N . THR A 1 342 ? -9.456 -8.849 6.309 1.00 92.62 342 THR A N 1
ATOM 2487 C CA . THR A 1 342 ? -9.238 -10.289 6.105 1.00 92.62 342 THR A CA 1
ATOM 2488 C C . THR A 1 342 ? -10.534 -11.048 5.887 1.00 92.62 342 THR A C 1
ATOM 2490 O O . THR A 1 342 ? -11.583 -10.686 6.435 1.00 92.62 342 THR A O 1
ATOM 2493 N N . ARG A 1 343 ? -10.483 -12.108 5.074 1.00 88.38 343 ARG A N 1
ATOM 2494 C CA . ARG A 1 343 ? -11.643 -12.969 4.832 1.00 88.38 343 ARG A CA 1
ATOM 2495 C C . ARG A 1 343 ? -12.046 -13.671 6.128 1.00 88.38 343 ARG A C 1
ATOM 2497 O O . ARG A 1 343 ? -11.242 -14.339 6.769 1.00 88.38 343 ARG A O 1
ATOM 2504 N N . ILE A 1 344 ? -13.324 -13.574 6.491 1.00 85.19 344 ILE A N 1
ATOM 2505 C CA . ILE A 1 344 ? -13.866 -14.132 7.742 1.00 85.19 344 ILE A CA 1
ATOM 2506 C C . ILE A 1 344 ? -13.717 -15.661 7.792 1.00 85.19 344 ILE A C 1
ATOM 2508 O O . ILE A 1 344 ? -13.521 -16.229 8.863 1.00 85.19 344 ILE A O 1
ATOM 2512 N N . SER A 1 345 ? -13.821 -16.335 6.643 1.00 83.56 345 SER A N 1
ATOM 2513 C CA . SER A 1 345 ? -13.728 -17.796 6.544 1.00 83.56 345 SER A CA 1
ATOM 2514 C C . SER A 1 345 ? -12.301 -18.338 6.469 1.00 83.56 345 SER A C 1
ATOM 2516 O O . SER A 1 345 ? -12.129 -19.550 6.595 1.00 83.56 345 SER A O 1
ATOM 2518 N N . ALA A 1 346 ? -11.306 -17.481 6.227 1.00 81.31 346 ALA A N 1
ATOM 2519 C CA . ALA A 1 346 ? -9.909 -17.890 6.163 1.00 81.31 346 ALA A CA 1
ATOM 2520 C C . ALA A 1 346 ? -9.402 -18.281 7.559 1.00 81.31 346 ALA A C 1
ATOM 2522 O O . ALA A 1 346 ? -9.911 -17.805 8.580 1.00 81.31 346 ALA A O 1
ATOM 2523 N N . LYS A 1 347 ? -8.406 -19.165 7.609 1.00 81.12 347 LYS A N 1
ATOM 2524 C CA . LYS A 1 347 ? -7.772 -19.645 8.843 1.00 81.12 347 LYS A CA 1
ATOM 2525 C C . LYS A 1 347 ? -6.275 -19.743 8.631 1.00 81.12 347 LYS A C 1
ATOM 2527 O O . LYS A 1 347 ? -5.855 -20.168 7.566 1.00 81.12 347 LYS A O 1
ATOM 2532 N N . ASP A 1 348 ? -5.482 -19.401 9.638 1.00 75.25 348 ASP A N 1
ATOM 2533 C CA . ASP A 1 348 ? -4.035 -19.556 9.518 1.00 75.25 348 ASP A CA 1
ATOM 2534 C C . ASP A 1 348 ? -3.698 -21.015 9.217 1.00 75.25 348 ASP A C 1
ATOM 2536 O O . ASP A 1 348 ? -4.272 -21.922 9.826 1.00 75.25 348 ASP A O 1
ATOM 2540 N N . LEU A 1 349 ? -2.755 -21.229 8.302 1.00 68.81 349 LEU A N 1
ATOM 2541 C CA . LEU A 1 349 ? -2.225 -22.561 8.054 1.00 68.81 349 LEU A CA 1
ATOM 2542 C C . LEU A 1 349 ? -1.347 -22.964 9.233 1.00 68.81 349 LEU A C 1
ATOM 2544 O O . LEU A 1 349 ? -0.380 -22.277 9.575 1.00 68.81 349 LEU A O 1
ATOM 2548 N N . SER A 1 350 ? -1.661 -24.105 9.830 1.00 61.56 350 SER A N 1
ATOM 2549 C CA . SER A 1 350 ? -0.763 -24.799 10.738 1.00 61.56 350 SER A CA 1
ATOM 2550 C C . SER A 1 350 ? 0.100 -25.788 9.963 1.00 61.56 350 SER A C 1
ATOM 2552 O O . SER A 1 350 ? -0.347 -26.455 9.031 1.00 61.56 350 SER A O 1
ATOM 2554 N N . LEU A 1 351 ? 1.335 -25.980 10.428 1.00 47.69 351 LEU A N 1
ATOM 2555 C CA . LEU A 1 351 ? 2.213 -27.055 9.948 1.00 47.69 351 LEU A CA 1
ATOM 2556 C C . LEU A 1 351 ? 1.577 -28.448 10.123 1.00 47.69 351 LEU A C 1
ATOM 2558 O O . LEU A 1 351 ? 1.959 -29.395 9.441 1.00 47.69 351 LEU A O 1
ATOM 2562 N N . THR A 1 352 ? 0.624 -28.574 11.051 1.00 49.09 352 THR A N 1
ATOM 2563 C CA . THR A 1 352 ? -0.099 -29.813 11.365 1.00 49.09 352 THR A CA 1
ATOM 2564 C C . THR A 1 352 ? -1.382 -30.009 10.564 1.00 49.09 352 THR A C 1
ATOM 2566 O O . THR A 1 352 ? -2.080 -30.990 10.814 1.00 49.09 352 THR A O 1
ATOM 2569 N N . ASP A 1 353 ? -1.747 -29.080 9.683 1.00 54.69 353 ASP A N 1
ATOM 2570 C CA . ASP A 1 353 ? -2.977 -29.215 8.907 1.00 54.69 353 ASP A CA 1
ATOM 2571 C C . ASP A 1 353 ? -2.835 -30.372 7.912 1.00 54.69 353 ASP A C 1
ATOM 2573 O O . ASP A 1 353 ? -1.952 -30.367 7.052 1.00 54.69 353 ASP A O 1
ATOM 2577 N N . GLU A 1 354 ? -3.700 -31.380 8.041 1.00 49.31 354 GLU A N 1
ATOM 2578 C CA . GLU A 1 354 ? -3.788 -32.480 7.083 1.00 49.31 354 GLU A CA 1
ATOM 2579 C C . GLU A 1 354 ? -4.523 -31.985 5.830 1.00 49.31 354 GLU A C 1
ATOM 2581 O O . GLU A 1 354 ? -5.706 -31.647 5.888 1.00 49.31 354 GLU A O 1
ATOM 2586 N N . GLU A 1 355 ? -3.839 -31.933 4.685 1.00 48.19 355 GLU A N 1
ATOM 2587 C CA . GLU A 1 355 ? -4.524 -31.760 3.404 1.00 48.19 355 GLU A CA 1
ATOM 2588 C C . GLU A 1 355 ? -5.302 -33.045 3.081 1.00 48.19 355 GLU A C 1
ATOM 2590 O O . GLU A 1 355 ? -4.719 -34.128 2.957 1.00 48.19 355 GLU A O 1
ATOM 2595 N N . GLU A 1 356 ? -6.625 -32.948 2.911 1.00 42.75 356 GLU A N 1
ATOM 2596 C CA . GLU A 1 356 ? -7.375 -34.030 2.276 1.00 42.75 356 GLU A CA 1
ATOM 2597 C C . GLU A 1 356 ? -6.891 -34.148 0.828 1.00 42.75 356 GLU A C 1
ATOM 2599 O O . GLU A 1 356 ? -7.203 -33.324 -0.030 1.00 42.75 356 GLU A O 1
ATOM 2604 N N . SER A 1 357 ? -6.084 -35.182 0.576 1.00 39.78 357 SER A N 1
ATOM 2605 C CA . SER A 1 357 ? -5.572 -35.531 -0.744 1.00 39.78 357 SER A CA 1
ATOM 2606 C C . SER A 1 357 ? -6.697 -35.492 -1.778 1.00 39.78 357 SER A C 1
ATOM 2608 O O . SER A 1 357 ? -7.594 -36.340 -1.795 1.00 39.78 357 SER A O 1
ATOM 2610 N N . SER A 1 358 ? -6.620 -34.524 -2.686 1.00 37.69 358 SER A N 1
ATOM 2611 C CA . SER A 1 358 ? -7.468 -34.417 -3.866 1.00 37.69 358 SER A CA 1
ATOM 2612 C C . SER A 1 358 ? -7.074 -35.473 -4.906 1.00 37.69 358 SER A C 1
ATOM 2614 O O . SER A 1 358 ? -6.628 -35.169 -6.004 1.00 37.69 358 SER A O 1
ATOM 2616 N N . GLY A 1 359 ? -7.221 -36.755 -4.559 1.00 36.47 359 GLY A N 1
ATOM 2617 C CA . GLY A 1 359 ? -7.388 -37.867 -5.503 1.00 36.47 359 GLY A CA 1
ATOM 2618 C C . GLY A 1 359 ? -6.318 -38.089 -6.585 1.00 36.47 359 GLY A C 1
ATOM 2619 O O . GLY A 1 359 ? -6.556 -38.891 -7.485 1.00 36.47 359 GLY A O 1
ATOM 2620 N N . SER A 1 360 ? -5.152 -37.448 -6.525 1.00 33.25 360 SER A N 1
ATOM 2621 C CA . SER A 1 360 ? -4.020 -37.688 -7.425 1.00 33.25 360 SER A CA 1
ATOM 2622 C C . SER A 1 360 ? -2.871 -38.258 -6.604 1.00 33.25 360 SER A C 1
ATOM 2624 O O . SER A 1 360 ? -2.172 -37.543 -5.892 1.00 33.25 360 SER A O 1
ATOM 2626 N N . GLY A 1 361 ? -2.748 -39.583 -6.634 1.00 32.78 361 GLY A N 1
ATOM 2627 C CA . GLY A 1 361 ? -1.971 -40.341 -5.665 1.00 32.78 361 GLY A CA 1
ATOM 2628 C C . GLY A 1 361 ? -0.484 -40.002 -5.599 1.00 32.78 361 GLY A C 1
ATOM 2629 O O . GLY A 1 361 ? 0.212 -40.074 -6.603 1.00 32.78 361 GLY A O 1
ATOM 2630 N N . VAL A 1 362 ? 0.002 -39.824 -4.370 1.00 27.52 362 VAL A N 1
ATOM 2631 C CA . VAL A 1 362 ? 1.168 -40.540 -3.835 1.00 27.52 362 VAL A CA 1
ATOM 2632 C C . VAL A 1 362 ? 0.857 -40.866 -2.372 1.00 27.52 362 VAL A C 1
ATOM 2634 O O . VAL A 1 362 ? 0.671 -39.983 -1.545 1.00 27.52 362 VAL A O 1
ATOM 2637 N N . MET A 1 363 ? 0.758 -42.156 -2.059 1.00 32.47 363 MET A N 1
ATOM 2638 C CA . MET A 1 363 ? 0.591 -42.662 -0.697 1.00 32.47 363 MET A CA 1
ATOM 2639 C C . MET A 1 363 ? 1.943 -42.642 0.020 1.00 32.47 363 MET A C 1
ATOM 2641 O O . MET A 1 363 ? 2.716 -43.566 -0.192 1.00 32.47 363 MET A O 1
ATOM 2645 N N . TYR A 1 364 ? 2.206 -41.648 0.872 1.00 29.11 364 TYR A N 1
ATOM 2646 C CA . TYR A 1 364 ? 3.029 -41.770 2.088 1.00 29.11 364 TYR A CA 1
ATOM 2647 C C . TYR A 1 364 ? 2.575 -40.697 3.092 1.00 29.11 364 TYR A C 1
ATOM 2649 O O . TYR A 1 364 ? 2.408 -39.538 2.733 1.00 29.11 364 TYR A O 1
ATOM 2657 N N . GLY A 1 365 ? 2.283 -41.130 4.322 1.00 33.56 365 GLY A N 1
ATOM 2658 C CA . GLY A 1 365 ? 1.530 -40.373 5.322 1.00 33.56 365 GLY A CA 1
ATOM 2659 C C . GLY A 1 365 ? 2.183 -39.085 5.831 1.00 33.56 365 GLY A C 1
ATOM 2660 O O . GLY A 1 365 ? 3.394 -38.914 5.739 1.00 33.56 365 GLY A O 1
ATOM 2661 N N . ALA A 1 366 ? 1.325 -38.224 6.392 1.00 38.06 366 ALA A N 1
ATOM 2662 C CA . ALA A 1 366 ? 1.629 -37.003 7.141 1.00 38.06 366 ALA A CA 1
ATOM 2663 C C . ALA A 1 366 ? 2.801 -36.186 6.572 1.00 38.06 366 ALA A C 1
ATOM 2665 O O . ALA A 1 366 ? 3.874 -36.088 7.169 1.00 38.06 366 ALA A O 1
ATOM 2666 N N . THR A 1 367 ? 2.591 -35.581 5.405 1.00 32.19 367 THR A N 1
ATOM 2667 C CA . THR A 1 367 ? 3.492 -34.549 4.894 1.00 32.19 367 THR A CA 1
ATOM 2668 C C . THR A 1 367 ? 3.178 -33.247 5.631 1.00 32.19 367 THR A C 1
ATOM 2670 O O . THR A 1 367 ? 2.209 -32.565 5.326 1.00 32.19 367 THR A O 1
ATOM 2673 N N . ILE A 1 368 ? 3.977 -32.931 6.651 1.00 35.53 368 ILE A N 1
ATOM 2674 C CA . ILE A 1 368 ? 3.996 -31.612 7.295 1.00 35.53 368 ILE A CA 1
ATOM 2675 C C . ILE A 1 368 ? 4.284 -30.575 6.201 1.00 35.53 368 ILE A C 1
ATOM 2677 O O . ILE A 1 368 ? 5.284 -30.717 5.484 1.00 35.53 368 ILE A O 1
ATOM 2681 N N . ARG A 1 369 ? 3.434 -29.544 6.055 1.00 35.53 369 ARG A N 1
ATOM 2682 C CA . ARG A 1 369 ? 3.714 -28.429 5.134 1.00 35.53 369 ARG A CA 1
ATOM 2683 C C . ARG A 1 369 ? 5.064 -27.831 5.552 1.00 35.53 369 ARG A C 1
ATOM 2685 O O . ARG A 1 369 ? 5.213 -27.379 6.679 1.00 35.53 369 ARG A O 1
ATOM 2692 N N . ASN A 1 370 ? 6.046 -27.874 4.651 1.00 33.88 370 ASN A N 1
ATOM 2693 C CA . ASN A 1 370 ? 7.440 -27.445 4.842 1.00 33.88 370 ASN A CA 1
ATOM 2694 C C . ASN A 1 370 ? 8.418 -28.439 5.520 1.00 33.88 370 ASN A C 1
ATOM 2696 O O . ASN A 1 370 ? 9.237 -28.046 6.352 1.00 33.88 370 ASN A O 1
ATOM 2700 N N . TRP A 1 371 ? 8.412 -29.717 5.120 1.00 30.69 371 TRP A N 1
ATOM 2701 C CA . TRP A 1 371 ? 9.560 -30.611 5.346 1.00 30.69 371 TRP A CA 1
ATOM 2702 C C . TRP A 1 371 ? 10.421 -30.752 4.078 1.00 30.69 371 TRP A C 1
ATOM 2704 O O . TRP A 1 371 ? 10.047 -31.425 3.120 1.00 30.69 371 TRP A O 1
ATOM 2714 N N . VAL A 1 372 ? 11.631 -30.183 4.101 1.00 31.98 372 VAL A N 1
ATOM 2715 C CA . VAL A 1 372 ? 12.727 -30.561 3.192 1.00 31.98 372 VAL A CA 1
ATOM 2716 C C . VAL A 1 372 ? 13.510 -31.757 3.750 1.00 31.98 372 VAL A C 1
ATOM 2718 O O . VAL A 1 372 ? 14.442 -31.605 4.534 1.00 31.98 372 VAL A O 1
ATOM 2721 N N . GLY A 1 373 ? 13.115 -32.957 3.311 1.00 28.33 373 GLY A N 1
ATOM 2722 C CA . GLY A 1 373 ? 14.028 -34.077 3.054 1.00 28.33 373 GLY A CA 1
ATOM 2723 C C . GLY A 1 373 ? 13.933 -35.316 3.956 1.00 28.33 373 GLY A C 1
ATOM 2724 O O . GLY A 1 373 ? 14.024 -35.223 5.178 1.00 28.33 373 GLY A O 1
ATOM 2725 N N . PRO A 1 374 ? 13.978 -36.511 3.342 1.00 34.03 374 PRO A N 1
ATOM 2726 C CA . PRO A 1 374 ? 14.744 -37.620 3.872 1.00 34.03 374 PRO A CA 1
ATOM 2727 C C . PRO A 1 374 ? 15.856 -37.958 2.873 1.00 34.03 374 PRO A C 1
ATOM 2729 O O . PRO A 1 374 ? 15.645 -38.716 1.927 1.00 34.03 374 PRO A O 1
ATOM 2732 N N . THR A 1 375 ? 17.065 -37.434 3.065 1.00 34.28 375 THR A N 1
ATOM 2733 C CA . THR A 1 375 ? 18.239 -38.059 2.445 1.00 34.28 375 THR A CA 1
ATOM 2734 C C . THR A 1 375 ? 18.773 -39.123 3.385 1.00 34.28 375 THR A C 1
ATOM 2736 O O . THR A 1 375 ? 19.421 -38.846 4.388 1.00 34.28 375 THR A O 1
ATOM 2739 N N . ILE A 1 376 ? 18.468 -40.371 3.032 1.00 40.41 376 ILE A N 1
ATOM 2740 C CA . ILE A 1 376 ? 19.229 -41.544 3.447 1.00 40.41 376 ILE A CA 1
ATOM 2741 C C . ILE A 1 376 ? 20.692 -41.301 3.058 1.00 40.41 376 ILE A C 1
ATOM 2743 O O . ILE A 1 376 ? 21.027 -41.251 1.877 1.00 40.41 376 ILE A O 1
ATOM 2747 N N . GLY A 1 377 ? 21.547 -41.143 4.062 1.00 33.78 377 GLY A N 1
ATOM 2748 C CA . GLY A 1 377 ? 22.990 -40.982 3.915 1.00 33.78 377 GLY A CA 1
ATOM 2749 C C . GLY A 1 377 ? 23.523 -40.113 5.043 1.00 33.78 377 GLY A C 1
ATOM 2750 O O . GLY A 1 377 ? 23.069 -38.989 5.211 1.00 33.78 377 GLY A O 1
ATOM 2751 N N . GLU A 1 378 ? 24.443 -40.642 5.849 1.00 45.97 378 GLU A N 1
ATOM 2752 C CA . GLU A 1 378 ? 25.047 -39.898 6.957 1.00 45.97 378 GLU A CA 1
ATOM 2753 C C . GLU A 1 378 ? 25.712 -38.610 6.446 1.00 45.97 378 GLU A C 1
ATOM 2755 O O . GLU A 1 378 ? 26.769 -38.655 5.816 1.00 45.97 378 GLU A O 1
ATOM 2760 N N . SER A 1 379 ? 25.096 -37.455 6.710 1.00 35.84 379 SER A N 1
ATOM 2761 C CA . SER A 1 379 ? 25.688 -36.142 6.456 1.00 35.84 379 SER A CA 1
ATOM 2762 C C . SER A 1 379 ? 26.046 -35.468 7.777 1.00 35.84 379 SER A C 1
ATOM 2764 O O . SER A 1 379 ? 25.196 -35.277 8.643 1.00 35.84 379 SER A O 1
ATOM 2766 N N . THR A 1 380 ? 27.310 -35.076 7.913 1.00 43.31 380 THR A N 1
ATOM 2767 C CA . THR A 1 380 ? 27.900 -34.408 9.083 1.00 43.31 380 THR A CA 1
ATOM 2768 C C . THR A 1 380 ? 27.640 -32.895 9.126 1.00 43.31 380 THR A C 1
ATOM 2770 O O . THR A 1 380 ? 28.482 -32.163 9.642 1.00 43.31 380 THR A O 1
ATOM 2773 N N . ASP A 1 381 ? 26.533 -32.402 8.569 1.00 38.97 381 ASP A N 1
ATOM 2774 C CA . ASP A 1 381 ? 26.261 -30.960 8.505 1.00 38.97 381 ASP A CA 1
ATOM 2775 C C . ASP A 1 381 ? 24.986 -30.572 9.266 1.00 38.97 381 ASP A C 1
ATOM 2777 O O . ASP A 1 381 ? 23.931 -31.196 9.146 1.00 38.97 381 ASP A O 1
ATOM 2781 N N . THR A 1 382 ? 25.133 -29.545 10.097 1.00 49.53 382 THR A N 1
ATOM 2782 C CA . THR A 1 382 ? 24.143 -28.982 11.012 1.00 49.53 382 THR A CA 1
ATOM 2783 C C . THR A 1 382 ? 23.257 -27.983 10.274 1.00 49.53 382 THR A C 1
ATOM 2785 O O . THR A 1 382 ? 23.516 -26.780 10.297 1.00 49.53 382 THR A O 1
ATOM 2788 N N . ALA A 1 383 ? 22.193 -28.458 9.635 1.00 36.22 383 ALA A N 1
ATOM 2789 C CA . ALA A 1 383 ? 21.153 -27.573 9.127 1.00 36.22 383 ALA A CA 1
ATOM 2790 C C . ALA A 1 383 ? 20.188 -27.139 10.254 1.00 36.22 383 ALA A C 1
ATOM 2792 O O . ALA A 1 383 ? 19.658 -27.970 10.990 1.00 36.22 383 ALA A O 1
ATOM 2793 N N . CYS A 1 384 ? 19.955 -25.821 10.322 1.00 42.09 384 CYS A N 1
ATOM 2794 C CA . CYS A 1 384 ? 18.862 -25.102 10.999 1.00 42.09 384 CYS A CA 1
ATOM 2795 C C . CYS A 1 384 ? 18.858 -24.971 12.537 1.00 42.09 384 CYS A C 1
ATOM 2797 O O . CYS A 1 384 ? 17.866 -25.271 13.194 1.00 42.09 384 CYS A O 1
ATOM 2799 N N . TYR A 1 385 ? 19.879 -24.307 13.081 1.00 42.25 385 TYR A N 1
ATOM 2800 C CA . TYR A 1 385 ? 19.675 -23.361 14.188 1.00 42.25 385 TYR A CA 1
ATOM 2801 C C . TYR A 1 385 ? 20.245 -22.002 13.764 1.00 42.25 385 TYR A C 1
ATOM 2803 O O . TYR A 1 385 ? 21.349 -21.957 13.215 1.00 42.25 385 TYR A O 1
ATOM 2811 N N . ARG A 1 386 ? 19.520 -20.894 13.996 1.00 46.78 386 ARG A N 1
ATOM 2812 C CA . ARG A 1 386 ? 20.148 -19.561 13.994 1.00 46.78 386 ARG A CA 1
ATOM 2813 C C . ARG A 1 386 ? 21.289 -19.646 15.006 1.00 46.78 386 ARG A C 1
ATOM 2815 O O . ARG A 1 386 ? 21.042 -19.932 16.176 1.00 46.78 386 ARG A O 1
ATOM 2822 N N . LYS A 1 387 ? 22.537 -19.509 14.551 1.00 51.59 387 LYS A N 1
ATOM 2823 C CA . LYS A 1 387 ? 23.672 -19.399 15.467 1.00 51.59 387 LYS A CA 1
ATOM 2824 C C . LYS A 1 387 ? 23.402 -18.164 16.317 1.00 51.59 387 LYS A C 1
ATOM 2826 O O . LYS A 1 387 ? 23.251 -17.094 15.750 1.00 51.59 387 LYS A O 1
ATOM 2831 N N . SER A 1 388 ? 23.315 -18.333 17.625 1.00 61.69 388 SER A N 1
ATOM 2832 C CA . SER A 1 388 ? 23.395 -17.221 18.558 1.00 61.69 388 SER A CA 1
ATOM 2833 C C . SER A 1 388 ? 24.837 -17.099 19.033 1.00 61.69 388 SER A C 1
ATOM 2835 O O . SER A 1 388 ? 25.494 -18.113 19.304 1.00 61.69 388 SER A O 1
ATOM 2837 N N . VAL A 1 389 ? 25.334 -15.880 19.134 1.00 75.50 389 VAL A N 1
ATOM 2838 C CA . VAL A 1 389 ? 26.648 -15.545 19.667 1.00 75.50 389 VAL A CA 1
ATOM 2839 C C . VAL A 1 389 ? 26.491 -14.510 20.774 1.00 75.50 389 VAL A C 1
ATOM 2841 O O . VAL A 1 389 ? 25.697 -13.577 20.680 1.00 75.50 389 VAL A O 1
ATOM 2844 N N . ASP A 1 390 ? 27.255 -14.677 21.850 1.00 82.44 390 ASP A N 1
ATOM 2845 C CA . ASP A 1 390 ? 27.259 -13.698 22.932 1.00 82.44 390 ASP A CA 1
ATOM 2846 C C . ASP A 1 390 ? 27.765 -12.342 22.422 1.00 82.44 390 ASP A C 1
ATOM 2848 O O . ASP A 1 390 ? 28.577 -12.263 21.490 1.00 82.44 390 ASP A O 1
ATOM 2852 N N . PHE A 1 391 ? 27.312 -11.267 23.065 1.00 78.00 391 PHE A N 1
ATOM 2853 C CA . PHE A 1 391 ? 27.857 -9.942 22.810 1.00 78.00 391 PHE A CA 1
ATOM 2854 C C . PHE A 1 391 ? 29.369 -9.894 23.065 1.00 78.00 391 PHE A C 1
ATOM 2856 O O . PHE A 1 391 ? 29.907 -10.610 23.914 1.00 78.00 391 PHE A O 1
ATOM 2863 N N . ASP A 1 392 ? 30.056 -8.970 22.394 1.00 76.38 392 ASP A N 1
ATOM 2864 C CA . ASP A 1 392 ? 31.409 -8.611 22.804 1.00 76.38 392 ASP A CA 1
ATOM 2865 C C . ASP A 1 392 ? 31.420 -7.862 24.156 1.00 76.38 392 ASP A C 1
ATOM 2867 O O . ASP A 1 392 ? 30.384 -7.520 24.737 1.00 76.38 392 ASP A O 1
ATOM 2871 N N . SER A 1 393 ? 32.614 -7.551 24.668 1.00 79.31 393 SER A N 1
ATOM 2872 C CA . SER A 1 393 ? 32.776 -6.819 25.934 1.00 79.31 393 SER A CA 1
ATOM 2873 C C . SER A 1 393 ? 32.170 -5.405 25.938 1.00 79.31 393 SER A C 1
ATOM 2875 O O . SER A 1 393 ? 32.162 -4.759 26.983 1.00 79.31 393 SER A O 1
ATOM 2877 N N . ASN A 1 394 ? 31.692 -4.914 24.790 1.00 79.75 394 ASN A N 1
ATOM 2878 C CA . ASN A 1 394 ? 31.057 -3.611 24.608 1.00 79.75 394 ASN A CA 1
ATOM 2879 C C . ASN A 1 394 ? 29.559 -3.725 24.264 1.00 79.75 394 ASN A C 1
ATOM 2881 O O . ASN A 1 394 ? 28.933 -2.714 23.947 1.00 79.75 394 ASN A O 1
ATOM 2885 N N . ASN A 1 395 ? 28.969 -4.920 24.376 1.00 79.44 395 ASN A N 1
ATOM 2886 C CA . ASN A 1 395 ? 27.559 -5.192 24.099 1.00 79.44 395 ASN A CA 1
ATOM 2887 C C . ASN A 1 395 ? 27.163 -5.074 22.605 1.00 79.44 395 ASN A C 1
ATOM 2889 O O . ASN A 1 395 ? 26.029 -4.690 22.290 1.00 79.44 395 ASN A O 1
ATOM 2893 N N . ILE A 1 396 ? 28.102 -5.367 21.694 1.00 78.00 396 ILE A N 1
ATOM 2894 C CA . ILE A 1 396 ? 27.957 -5.257 20.233 1.00 78.00 396 ILE A CA 1
ATOM 2895 C C . ILE A 1 396 ? 27.936 -6.650 19.586 1.00 78.00 396 ILE A C 1
ATOM 2897 O O . ILE A 1 396 ? 28.690 -7.542 19.980 1.00 78.00 396 ILE A O 1
ATOM 2901 N N . CYS A 1 397 ? 27.085 -6.817 18.568 1.00 74.19 397 CYS A N 1
ATOM 2902 C CA . CYS A 1 397 ? 27.015 -8.040 17.775 1.00 74.19 397 CYS A CA 1
ATOM 2903 C C . CYS A 1 397 ? 28.134 -8.130 16.733 1.00 74.19 397 CYS A C 1
ATOM 2905 O O . CYS A 1 397 ? 28.445 -7.125 16.083 1.00 74.19 397 CYS A O 1
ATOM 2907 N N . PRO A 1 398 ? 28.729 -9.319 16.524 1.00 73.50 398 PRO A N 1
ATOM 2908 C CA . PRO A 1 398 ? 29.661 -9.538 15.427 1.00 73.50 398 PRO A CA 1
ATOM 2909 C C . PRO A 1 398 ? 29.030 -9.196 14.073 1.00 73.50 398 PRO A C 1
ATOM 2911 O O . PRO A 1 398 ? 27.826 -9.353 13.871 1.00 73.50 398 PRO A O 1
ATOM 2914 N N . LEU A 1 399 ? 29.859 -8.759 13.122 1.00 53.09 399 LEU A N 1
ATOM 2915 C CA . LEU A 1 399 ? 29.428 -8.451 11.756 1.00 53.09 399 LEU A CA 1
ATOM 2916 C C . LEU A 1 399 ? 28.636 -9.626 11.157 1.00 53.09 399 LEU A C 1
ATOM 2918 O O . LEU A 1 399 ? 29.159 -10.733 11.041 1.00 53.09 399 LEU A O 1
ATOM 2922 N N . GLY A 1 400 ? 27.383 -9.360 10.777 1.00 55.50 400 GLY A N 1
ATOM 2923 C CA . GLY A 1 400 ? 26.453 -10.354 10.231 1.00 55.50 400 GLY A CA 1
ATOM 2924 C C . GLY A 1 400 ? 25.401 -10.886 11.213 1.00 55.50 400 GLY A C 1
ATOM 2925 O O . GLY A 1 400 ? 24.557 -11.665 10.784 1.00 55.50 400 GLY A O 1
ATOM 2926 N N . TYR A 1 401 ? 25.415 -10.461 12.483 1.00 66.62 401 TYR A N 1
ATOM 2927 C CA . TYR A 1 401 ? 24.403 -10.817 13.487 1.00 66.62 401 TYR A CA 1
ATOM 2928 C C . TYR A 1 401 ? 23.594 -9.587 13.928 1.00 66.62 401 TYR A C 1
ATOM 2930 O O . TYR A 1 401 ? 24.144 -8.494 14.092 1.00 66.62 401 TYR A O 1
ATOM 2938 N N . GLY A 1 402 ? 22.281 -9.765 14.098 1.00 66.88 402 GLY A N 1
ATOM 2939 C CA . GLY A 1 402 ? 21.361 -8.753 14.625 1.00 66.88 402 GLY A CA 1
ATOM 2940 C C . GLY A 1 402 ? 21.203 -8.884 16.138 1.00 66.88 402 GLY A C 1
ATOM 2941 O O . GLY A 1 402 ? 21.436 -9.950 16.690 1.00 66.88 402 GLY A O 1
ATOM 2942 N N . LYS A 1 403 ? 20.821 -7.801 16.817 1.00 74.81 403 LYS A N 1
ATOM 2943 C CA . LYS A 1 403 ? 20.611 -7.815 18.269 1.00 74.81 403 LYS A CA 1
ATOM 2944 C C . LYS A 1 403 ? 19.194 -8.285 18.604 1.00 74.81 403 LYS A C 1
ATOM 2946 O O . LYS A 1 403 ? 18.246 -7.604 18.220 1.00 74.81 403 LYS A O 1
ATOM 2951 N N . GLU A 1 404 ? 19.062 -9.365 19.372 1.00 68.25 404 GLU A N 1
ATOM 2952 C CA . GLU A 1 404 ? 17.787 -9.855 19.915 1.00 68.25 404 GLU A CA 1
ATOM 2953 C C . GLU A 1 404 ? 17.917 -10.073 21.435 1.00 68.25 404 GLU A C 1
ATOM 2955 O O . GLU A 1 404 ? 18.755 -10.836 21.904 1.00 68.25 404 GLU A O 1
ATOM 2960 N N . ASP A 1 405 ? 17.106 -9.365 22.230 1.00 70.31 405 ASP A N 1
ATOM 2961 C CA . ASP A 1 405 ? 17.073 -9.427 23.700 1.00 70.31 405 ASP A CA 1
ATOM 2962 C C . ASP A 1 405 ? 18.455 -9.442 24.390 1.00 70.31 405 ASP A C 1
ATOM 2964 O O . ASP A 1 405 ? 19.063 -8.391 24.626 1.00 70.31 405 ASP A O 1
ATOM 2968 N N . THR A 1 406 ? 18.941 -10.633 24.756 1.00 69.69 406 THR A N 1
ATOM 2969 C CA . THR A 1 406 ? 20.174 -10.856 25.523 1.00 69.69 406 THR A CA 1
ATOM 2970 C C . THR A 1 406 ? 21.325 -11.427 24.698 1.00 69.69 406 THR A C 1
ATOM 2972 O O . THR A 1 406 ? 22.356 -11.754 25.287 1.00 69.69 406 THR A O 1
ATOM 2975 N N . ASN A 1 407 ? 21.180 -11.576 23.381 1.00 74.81 407 ASN A N 1
ATOM 2976 C CA . ASN A 1 407 ? 22.239 -12.082 22.517 1.00 74.81 407 ASN A CA 1
ATOM 2977 C C . ASN A 1 407 ? 22.207 -11.485 21.100 1.00 74.81 407 ASN A C 1
ATOM 2979 O O . ASN A 1 407 ? 21.423 -10.595 20.752 1.00 74.81 407 ASN A O 1
ATOM 2983 N N . CYS A 1 408 ? 23.178 -11.951 20.333 1.00 73.06 408 CYS A N 1
ATOM 2984 C CA . CYS A 1 408 ? 23.220 -11.934 18.889 1.00 73.06 408 CYS A CA 1
ATOM 2985 C C . CYS A 1 408 ? 23.101 -13.400 18.431 1.00 73.06 408 CYS A C 1
ATOM 2987 O O . CYS A 1 408 ? 23.115 -13.640 17.216 1.00 73.06 408 CYS A O 1
#

Foldseek 3Di:
DDDDDDDDDDDDDPPPDDPDPDFPADPAAQKDKDDKDFDDDADWDDCQVVFGAQWDWFKKKWFADQATQWIWTFTDPPHTDIDIFGAPDHDIDMDTADDPKFWWKKKWAWDDDPRAIATAKIKIAIPVGDITMYGDHDPHMDMDTADRQWGFRAWIAGYYSGGRMIMTMIGGSDHPPDPPPPPDDDDDDDDDDADDDHPVQKDKFDKDFDPDAAWDDCVVVFFALWDWQKWKFFADQATQKIWTFTPPPHTDIDMFGADDHHIDMDGADPPKFWFKKKWAWDDDPNAIATAKIKIAIPVGDMDMHGDHDPHMDMDGADPQKGFGTWTQHYYRGGRMIMTMIGHNSHGDDDLQDDDPPPPDDD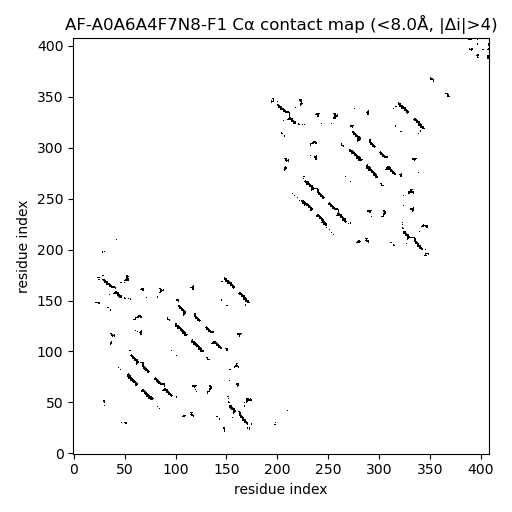DDDDDRVDDPDDDPDDDPDDPDDPDKDAADPVRDDDPPDDDDDGTD

Organism: NCBI:txid129364

Mean predicted aligned error: 18.89 Å

Sequence (408 aa):
MAKALVETGSGSQDTAESSGSSAPAPSGPAVQLSETFGGPHGNEFSDQSAATSGQTITSLTVRGGDRIDGLTLEVSAPKTQTFTHGGTGGDPSTLKLGQGEYITSVEAHWGQKDGHTRIFYLNFGTSAGNSVSAGTKTDEKGSITAPDGYQLGGFFGRDGDEIDLLGVVWTSIAVVKDAPVVSSGSGTEGSSPVVDVSDEDIVLSALYGGPHGNAFSDIDSIKFAQAISSITIRSDKRVDAITLQVQSPAEVTMSHGGKGGEDKTLTLSAGEYITSMKAHWGKKDDHTQVFYLNFETNKGNSISGGTKTDDNAIAKAPDGFQLAGFYGRAEDEVDQLGAIWTRISAKDLSLTDEEESSGSGVMYGATIRNWVGPTIGESTDTACYRKSVDFDSNNICPLGYGKEDTNC